Protein AF-A0A2S9XBV0-F1 (afdb_monomer)

pLDDT: mean 79.19, std 19.71, range [33.09, 98.25]

Sequence (423 aa):
MLAHTGLLATTAICACLPPPPEVLTPAASVSGSEISSERCVRYAGEARDPSLLGTPWAGEARCCESDFGFDPELAVRSCGLREYLGESEELACVHRFAGPEGEVHELRLTPVIGREFEAVIALHESGEFDDTHVAGPPPEHPSLWISSAGERHWALVPGWDAARRLSWTDAACSPADMLPALAGMLDAPDPSEALTPLPRIGEPETTGLEVPPDSLLARYADADTTQPGPYPLPHRAASLIARTLHAAATEDRDAFSKLVARDARWGLPDRRQLASRPIRADDEAAAVMAMLRRSAARMSGQLELHCPDIDRRVVPAVRRGEAPMWCVWASEDLLDLIVFGVRGRVVDGGADGQIEYIGVFPDRPARALVTPGEPPPPPIRPQPEILCGDPHAVDYPELCPPSDSDESGSDQSGSDQGGSAAK

Secondary structure (DSSP, 8-state):
----------------PPPPP---PPPP---------TT-BB---STT-TT--S--S-SB-TT-SSTT---HHHHHHHHT-SEEEEEE-SSSEEEEEE-TTS-EEEEEEEEETTS-HHHHHHHHTTS---TT-EEE--TT-TT-EEEEETTEEEEEE--TTSEEEEEEETTT--HHHHHHHHHHHHHSPPGGGS-PPPPP-PPPP-S-----TTBHHHHHHS-----PPP--TTTTHHHHHHHHHHHHHTT-HHHHHHHEEEEEEEESS-TT-TT-EETTSTTHHHHHHHHHHHHHHHSBTTPPPB-PPPPTTTHHHHHHTSSPEEEEEE-TTS-SEEEEEEEEEEETTEEEEEEEEEEE-SS--SS----TTSPPPPPSSPPPP--SS-TTTTT-TTSSPPPGGGGGS---------PPP--

Structure (mmCIF, N/CA/C/O backbone):
data_AF-A0A2S9XBV0-F1
#
_entry.id   AF-A0A2S9XBV0-F1
#
loop_
_atom_site.group_PDB
_atom_site.id
_atom_site.type_symbol
_atom_site.label_atom_id
_atom_site.label_alt_id
_atom_site.label_comp_id
_atom_site.label_asym_id
_atom_site.label_entity_id
_atom_site.label_seq_id
_atom_site.pdbx_PDB_ins_code
_atom_site.Cartn_x
_atom_site.Cartn_y
_atom_site.Cartn_z
_atom_site.occupancy
_atom_site.B_iso_or_equiv
_atom_site.auth_seq_id
_atom_site.auth_comp_id
_atom_site.auth_asym_id
_atom_site.auth_atom_id
_atom_site.pdbx_PDB_model_num
ATOM 1 N N . MET A 1 1 ? 79.137 -35.170 -72.335 1.00 47.41 1 MET A N 1
ATOM 2 C CA . MET A 1 1 ? 78.997 -35.962 -71.095 1.00 47.41 1 MET A CA 1
ATOM 3 C C . MET A 1 1 ? 79.537 -35.142 -69.938 1.00 47.41 1 MET A C 1
ATOM 5 O O . MET A 1 1 ? 80.739 -35.122 -69.751 1.00 47.41 1 MET A O 1
ATOM 9 N N 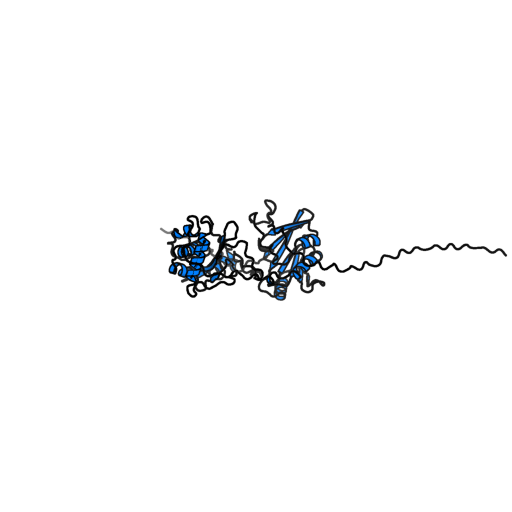. LEU A 1 2 ? 78.664 -34.431 -69.227 1.00 41.16 2 LEU A N 1
ATOM 10 C CA . LEU A 1 2 ? 78.903 -33.845 -67.905 1.00 41.16 2 LEU A CA 1
ATOM 11 C C . LEU A 1 2 ? 77.508 -33.690 -67.288 1.00 41.16 2 LEU A C 1
ATOM 13 O O . LEU A 1 2 ? 76.702 -32.902 -67.775 1.00 41.16 2 LEU A O 1
ATOM 17 N N . ALA A 1 3 ? 77.191 -34.545 -66.317 1.00 43.22 3 ALA A N 1
ATOM 18 C CA . ALA A 1 3 ? 75.926 -34.534 -65.596 1.00 43.22 3 ALA A CA 1
ATOM 19 C C . ALA A 1 3 ? 76.030 -33.539 -64.432 1.00 43.22 3 ALA A C 1
ATOM 21 O O . ALA A 1 3 ? 76.976 -33.597 -63.649 1.00 43.22 3 ALA A O 1
ATOM 22 N N . HIS A 1 4 ? 75.080 -32.609 -64.350 1.00 46.75 4 HIS A N 1
ATOM 23 C CA . HIS A 1 4 ? 74.886 -31.728 -63.202 1.00 46.75 4 HIS A CA 1
ATOM 24 C C . HIS A 1 4 ? 73.909 -32.384 -62.226 1.00 46.75 4 HIS A C 1
ATOM 26 O O . HIS A 1 4 ? 72.755 -32.640 -62.564 1.00 46.75 4 HIS A O 1
ATOM 32 N N . THR A 1 5 ? 74.390 -32.649 -61.016 1.00 51.94 5 THR A N 1
ATOM 33 C CA . THR A 1 5 ? 73.613 -33.155 -59.884 1.00 51.94 5 THR A CA 1
ATOM 34 C C . THR A 1 5 ? 73.006 -31.960 -59.147 1.00 51.94 5 THR A C 1
ATOM 36 O O . THR A 1 5 ? 73.719 -31.220 -58.474 1.00 51.94 5 THR A O 1
ATOM 39 N N . GLY A 1 6 ? 71.701 -31.738 -59.307 1.00 50.25 6 GLY A N 1
ATOM 40 C CA . GLY A 1 6 ? 70.941 -30.746 -58.544 1.00 50.25 6 GLY A CA 1
ATOM 41 C C . GLY A 1 6 ? 70.403 -31.357 -57.252 1.00 50.25 6 GLY A C 1
ATOM 42 O O . GLY A 1 6 ? 69.621 -32.304 -57.295 1.00 50.25 6 GLY A O 1
ATOM 43 N N . LEU A 1 7 ? 70.833 -30.822 -56.110 1.00 54.50 7 LEU A N 1
ATOM 44 C CA . LEU A 1 7 ? 70.316 -31.143 -54.781 1.00 54.50 7 LEU A CA 1
ATOM 45 C C . LEU A 1 7 ? 68.987 -30.386 -54.578 1.00 54.50 7 LEU A C 1
ATOM 47 O O . LEU A 1 7 ? 68.978 -29.158 -54.541 1.00 54.50 7 LEU A O 1
ATOM 51 N N . LEU A 1 8 ? 67.867 -31.103 -54.463 1.00 50.72 8 LEU A N 1
ATOM 52 C CA . LEU A 1 8 ? 66.578 -30.540 -54.047 1.00 50.72 8 LEU A CA 1
ATOM 53 C C . LEU A 1 8 ? 66.528 -30.501 -52.515 1.00 50.72 8 LEU A C 1
ATOM 55 O O . LEU A 1 8 ? 66.542 -31.543 -51.864 1.00 50.72 8 LEU A O 1
ATOM 59 N N . ALA A 1 9 ? 66.481 -29.296 -51.947 1.00 47.38 9 ALA A N 1
ATOM 60 C CA . ALA A 1 9 ? 66.189 -29.072 -50.537 1.00 47.38 9 ALA A CA 1
ATOM 61 C C . ALA A 1 9 ? 64.667 -29.041 -50.336 1.00 47.38 9 ALA A C 1
ATOM 63 O O . ALA A 1 9 ? 63.978 -28.168 -50.860 1.00 47.38 9 ALA A O 1
ATOM 64 N N . THR A 1 10 ? 64.143 -30.003 -49.582 1.00 46.00 10 THR A N 1
ATOM 65 C CA . THR A 1 10 ? 62.731 -30.078 -49.200 1.00 46.00 10 THR A CA 1
ATOM 66 C C . THR A 1 10 ? 62.487 -29.145 -48.015 1.00 46.00 10 THR A C 1
ATOM 68 O O . THR A 1 10 ? 62.868 -29.449 -46.886 1.00 46.00 10 THR A O 1
ATOM 71 N N . THR A 1 11 ? 61.873 -27.989 -48.255 1.00 49.94 11 THR A N 1
ATOM 72 C CA . THR A 1 11 ? 61.388 -27.101 -47.192 1.00 49.94 11 THR A CA 1
ATOM 73 C C . THR A 1 11 ? 60.077 -27.670 -46.649 1.00 49.94 11 THR A C 1
ATOM 75 O O . THR A 1 11 ? 59.052 -27.630 -47.325 1.00 49.94 11 THR A O 1
ATOM 78 N N . ALA A 1 12 ? 60.103 -28.244 -45.446 1.00 50.56 12 ALA A N 1
ATOM 79 C CA . ALA A 1 12 ? 58.890 -28.643 -44.742 1.00 50.56 12 ALA A CA 1
ATOM 80 C C . ALA A 1 12 ? 58.159 -27.383 -44.248 1.00 50.56 12 ALA A C 1
ATOM 82 O O . ALA A 1 12 ? 58.649 -26.658 -43.384 1.00 50.56 12 ALA A O 1
ATOM 83 N N . ILE A 1 13 ? 56.997 -27.120 -44.842 1.00 48.75 13 ILE A N 1
ATOM 84 C CA . ILE A 1 13 ? 56.050 -26.083 -44.435 1.00 48.75 13 ILE A CA 1
ATOM 85 C C . ILE A 1 13 ? 55.334 -26.593 -43.181 1.00 48.75 13 ILE A C 1
ATOM 87 O O . ILE A 1 13 ? 54.553 -27.540 -43.252 1.00 48.75 13 ILE A O 1
ATOM 91 N N . CYS A 1 14 ? 55.603 -25.975 -42.031 1.00 42.28 14 CYS A N 1
ATOM 92 C CA . CYS A 1 14 ? 54.813 -26.175 -40.819 1.00 42.28 14 CYS A CA 1
ATOM 93 C C . CYS A 1 14 ? 53.557 -25.298 -40.931 1.00 42.28 14 CYS A C 1
ATOM 95 O O . CYS A 1 14 ? 53.599 -24.101 -40.653 1.00 42.28 14 CYS A O 1
ATOM 97 N N . ALA A 1 15 ? 52.458 -25.872 -41.421 1.00 46.75 15 ALA A N 1
ATOM 98 C CA . ALA A 1 15 ? 51.152 -25.229 -41.388 1.00 46.75 15 ALA A CA 1
ATOM 99 C C . ALA A 1 15 ? 50.580 -25.361 -39.968 1.00 46.75 15 ALA A C 1
ATOM 101 O O . ALA A 1 15 ? 50.162 -26.445 -39.562 1.00 46.75 15 ALA A O 1
ATOM 102 N N . CYS A 1 16 ? 50.576 -24.266 -39.208 1.00 48.12 16 CYS A N 1
ATOM 103 C CA . CYS A 1 16 ? 49.772 -24.166 -37.995 1.00 48.12 16 CYS A CA 1
ATOM 104 C C . CYS A 1 16 ? 48.297 -24.174 -38.411 1.00 48.12 16 CYS A C 1
ATOM 106 O O . CYS A 1 16 ? 47.786 -23.178 -38.921 1.00 48.12 16 CYS A O 1
ATOM 108 N N . LEU A 1 17 ? 47.627 -25.314 -38.238 1.00 55.19 17 LEU A N 1
ATOM 109 C CA . LEU A 1 17 ? 46.171 -25.377 -38.292 1.00 55.19 17 LEU A CA 1
ATOM 110 C C . LEU A 1 17 ? 45.610 -24.479 -37.174 1.00 55.19 17 LEU A C 1
ATOM 112 O O . LEU A 1 17 ? 46.107 -24.565 -36.046 1.00 55.19 17 LEU A O 1
ATOM 116 N N . PRO A 1 18 ? 44.612 -23.619 -37.450 1.00 61.69 18 PRO A N 1
ATOM 117 C CA . PRO A 1 18 ? 43.905 -22.916 -36.389 1.00 61.69 18 PRO A CA 1
ATOM 118 C C . PRO A 1 18 ? 43.256 -23.944 -35.448 1.00 61.69 18 PRO A C 1
ATOM 120 O O . PRO A 1 18 ? 42.840 -25.012 -35.913 1.00 61.69 18 PRO A O 1
ATOM 123 N N . PRO A 1 19 ? 43.184 -23.661 -34.135 1.00 64.25 19 PRO A N 1
ATOM 124 C CA . PRO A 1 19 ? 42.478 -24.533 -33.208 1.00 64.25 19 PRO A CA 1
ATOM 125 C C . PRO A 1 19 ? 41.018 -24.694 -33.667 1.00 64.25 19 PRO A C 1
ATOM 127 O O . PRO A 1 19 ? 40.450 -23.751 -34.229 1.00 64.25 19 PRO A O 1
ATOM 130 N N . PRO A 1 20 ? 40.406 -25.876 -33.476 1.00 59.28 20 PRO A N 1
ATOM 131 C CA . PRO A 1 20 ? 38.983 -26.042 -33.741 1.00 59.28 20 PRO A CA 1
ATOM 132 C C . PRO A 1 20 ? 38.187 -25.017 -32.914 1.00 59.28 20 PRO A C 1
ATOM 134 O O . PRO A 1 20 ? 38.614 -24.698 -31.801 1.00 59.28 20 PRO A O 1
ATOM 137 N N . PRO A 1 21 ? 37.059 -24.492 -33.433 1.00 52.34 21 PRO A N 1
ATOM 138 C CA . PRO A 1 21 ? 36.195 -23.618 -32.654 1.00 52.34 21 PRO A CA 1
ATOM 139 C C . PRO A 1 21 ? 35.816 -24.338 -31.362 1.00 52.34 21 PRO A C 1
ATOM 141 O O . PRO A 1 21 ? 35.350 -25.480 -31.385 1.00 52.34 21 PRO A O 1
ATOM 144 N N . GLU A 1 22 ? 36.094 -23.678 -30.244 1.00 48.72 22 GLU A N 1
ATOM 145 C CA . GLU A 1 22 ? 35.763 -24.158 -28.915 1.00 48.72 22 GLU A CA 1
ATOM 146 C C . GLU A 1 22 ? 34.241 -24.310 -28.859 1.00 48.72 22 GLU A C 1
ATOM 148 O O . GLU A 1 22 ? 33.491 -23.341 -28.976 1.00 48.72 22 GLU A O 1
ATOM 153 N N . VAL A 1 23 ? 33.775 -25.558 -28.800 1.00 41.53 23 VAL A N 1
ATOM 154 C CA . VAL A 1 23 ? 32.358 -25.854 -28.616 1.00 41.53 23 VAL A CA 1
ATOM 155 C C . VAL A 1 23 ? 32.012 -25.337 -27.228 1.00 41.53 23 VAL A C 1
ATOM 157 O O . VAL A 1 23 ? 32.424 -25.934 -26.235 1.00 41.53 23 VAL A O 1
ATOM 160 N N . LEU A 1 24 ? 31.302 -24.209 -27.172 1.00 37.00 24 LEU A N 1
ATOM 161 C CA . LEU A 1 24 ? 30.731 -23.670 -25.945 1.00 37.00 24 LEU A CA 1
ATOM 162 C C . LEU A 1 24 ? 29.836 -24.749 -25.336 1.00 37.00 24 LEU A C 1
ATOM 164 O O . LEU A 1 24 ? 28.721 -25.000 -25.793 1.00 37.00 24 LEU A O 1
ATOM 168 N N . THR A 1 25 ? 30.366 -25.440 -24.332 1.00 40.31 25 THR A N 1
ATOM 169 C CA . THR A 1 25 ? 29.585 -26.312 -23.463 1.00 40.31 25 THR A CA 1
ATOM 170 C C . THR A 1 25 ? 28.475 -25.455 -22.852 1.00 40.31 25 THR A C 1
ATOM 172 O O . THR A 1 25 ? 28.800 -24.399 -22.303 1.00 40.31 25 THR A O 1
ATOM 175 N N . PRO A 1 26 ? 27.190 -25.847 -22.944 1.00 36.28 26 PRO A N 1
ATOM 176 C CA . PRO A 1 26 ? 26.121 -25.113 -22.283 1.00 36.28 26 PRO A CA 1
ATOM 177 C C . PRO A 1 26 ? 26.472 -24.977 -20.803 1.00 36.28 26 PRO A C 1
ATOM 179 O O . PRO A 1 26 ? 26.874 -25.957 -20.165 1.00 36.28 26 PRO A O 1
ATOM 182 N N . ALA A 1 27 ? 26.390 -23.744 -20.297 1.00 36.28 27 ALA A N 1
ATOM 183 C CA . ALA A 1 27 ? 26.637 -23.438 -18.901 1.00 36.28 27 ALA A CA 1
ATOM 184 C C . ALA A 1 27 ? 25.835 -24.416 -18.037 1.00 36.28 27 ALA A C 1
ATOM 186 O O . ALA A 1 27 ? 24.652 -24.654 -18.286 1.00 36.28 27 ALA A O 1
ATOM 187 N N . ALA A 1 28 ? 26.509 -25.028 -17.063 1.00 33.09 28 ALA A N 1
ATOM 188 C CA . ALA A 1 28 ? 25.853 -25.879 -16.090 1.00 33.09 28 ALA A CA 1
ATOM 189 C C . ALA A 1 28 ? 24.675 -25.100 -15.495 1.00 33.09 28 ALA A C 1
ATOM 191 O O . ALA A 1 28 ? 24.862 -23.990 -15.001 1.00 33.09 28 ALA A O 1
ATOM 192 N N . SER A 1 29 ? 23.476 -25.676 -15.578 1.00 33.88 29 SER A N 1
ATOM 193 C CA . SER A 1 29 ? 22.277 -25.177 -14.915 1.00 33.88 29 SER A CA 1
ATOM 194 C C . SER A 1 29 ? 22.610 -24.935 -13.444 1.00 33.88 29 SER A C 1
ATOM 196 O O . SER A 1 29 ? 22.818 -25.892 -12.690 1.00 33.88 29 SER A O 1
ATOM 198 N N . VAL A 1 30 ? 22.735 -23.665 -13.059 1.00 36.94 30 VAL A N 1
ATOM 199 C CA . VAL A 1 30 ? 22.948 -23.258 -11.673 1.00 36.94 30 VAL A CA 1
ATOM 200 C C . VAL A 1 30 ? 21.672 -23.635 -10.933 1.00 36.94 30 VAL A C 1
ATOM 202 O O . VAL A 1 30 ? 20.625 -23.020 -11.101 1.00 36.94 30 VAL A O 1
ATOM 205 N N . SER A 1 31 ? 21.736 -24.739 -10.195 1.00 36.75 31 SER A N 1
ATOM 206 C CA . SER A 1 31 ? 20.626 -25.236 -9.391 1.00 36.75 31 SER A CA 1
ATOM 207 C C . SER A 1 31 ? 20.357 -24.220 -8.282 1.00 36.75 31 SER A C 1
ATOM 209 O O . SER A 1 31 ? 21.189 -24.096 -7.385 1.00 36.75 31 SER A O 1
ATOM 211 N N . GLY A 1 32 ? 19.223 -23.519 -8.390 1.00 38.53 32 GLY A N 1
ATOM 212 C CA . GLY A 1 32 ? 18.534 -22.744 -7.354 1.00 38.53 32 GLY A CA 1
ATOM 213 C C . GLY A 1 32 ? 19.389 -22.318 -6.167 1.00 38.53 32 GLY A C 1
ATOM 214 O O . GLY A 1 32 ? 19.249 -22.871 -5.078 1.00 38.53 32 GLY A O 1
ATOM 215 N N . SER A 1 33 ? 20.269 -21.338 -6.367 1.00 39.66 33 SER A N 1
ATOM 216 C CA . SER A 1 33 ? 20.725 -20.522 -5.248 1.00 39.66 33 SER A CA 1
ATOM 217 C C . SER A 1 33 ? 19.502 -19.785 -4.715 1.00 39.66 33 SER A C 1
ATOM 219 O O . SER A 1 33 ? 18.868 -19.057 -5.478 1.00 39.66 33 SER A O 1
ATOM 221 N N . GLU A 1 34 ? 19.152 -20.006 -3.446 1.00 43.53 34 GLU A N 1
ATOM 222 C CA . GLU A 1 34 ? 18.178 -19.179 -2.731 1.00 43.53 34 GLU A CA 1
ATOM 223 C C . GLU A 1 34 ? 18.483 -17.711 -3.043 1.00 43.53 34 GLU A C 1
ATOM 225 O O . GLU A 1 34 ? 19.573 -17.222 -2.733 1.00 43.53 34 GLU A O 1
ATOM 230 N N . ILE A 1 35 ? 17.539 -17.018 -3.686 1.00 46.56 35 ILE A N 1
ATOM 231 C CA . ILE A 1 35 ? 17.566 -15.564 -3.868 1.00 46.56 35 ILE A CA 1
ATOM 232 C C . ILE A 1 35 ? 17.263 -14.955 -2.489 1.00 46.56 35 ILE A C 1
ATOM 234 O O . ILE A 1 35 ? 16.209 -14.392 -2.239 1.00 46.56 35 ILE A O 1
ATOM 238 N N . SER A 1 36 ? 18.158 -15.183 -1.532 1.00 42.34 36 SER A N 1
ATOM 239 C CA . SER A 1 36 ? 18.121 -14.622 -0.189 1.00 42.34 36 SER A CA 1
ATOM 240 C C . SER A 1 36 ? 19.194 -13.549 -0.150 1.00 42.34 36 SER A C 1
ATOM 242 O O . SER A 1 36 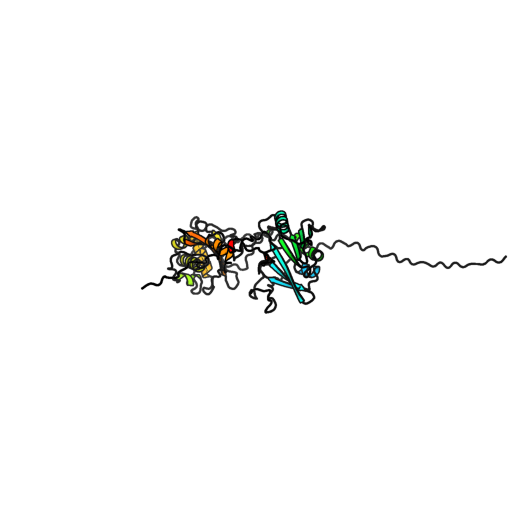? 20.312 -13.774 0.320 1.00 42.34 36 SER A O 1
ATOM 244 N N . SER A 1 37 ? 18.894 -12.383 -0.716 1.00 46.62 37 SER A N 1
ATOM 245 C CA . SER A 1 37 ? 19.802 -11.249 -0.634 1.00 46.62 37 SER A CA 1
ATOM 246 C C . SER A 1 37 ? 19.730 -10.658 0.773 1.00 46.62 37 SER A C 1
ATOM 248 O O . SER A 1 37 ? 18.847 -9.864 1.078 1.00 46.62 37 SER A O 1
ATOM 250 N N . GLU A 1 38 ? 20.719 -10.958 1.617 1.00 45.38 38 GLU A N 1
ATOM 251 C CA . GLU A 1 38 ? 20.991 -10.270 2.898 1.00 45.38 38 GLU A CA 1
ATOM 252 C C . GLU A 1 38 ? 21.261 -8.745 2.743 1.00 45.38 38 GLU A C 1
ATOM 254 O O . GLU A 1 38 ? 21.784 -8.097 3.648 1.00 45.38 38 GLU A O 1
ATOM 259 N N . ARG A 1 39 ? 20.956 -8.140 1.586 1.00 55.44 39 ARG A N 1
ATOM 260 C CA . ARG A 1 39 ? 21.316 -6.767 1.193 1.00 55.44 39 ARG A CA 1
ATOM 261 C C . ARG A 1 39 ? 20.136 -5.949 0.691 1.00 55.44 39 ARG A C 1
ATOM 263 O O . ARG A 1 39 ? 20.293 -5.030 -0.108 1.00 55.44 39 ARG A O 1
ATOM 270 N N . CYS A 1 40 ? 18.964 -6.255 1.216 1.00 62.56 40 CYS A N 1
ATOM 271 C CA . CYS A 1 40 ? 17.761 -5.482 0.999 1.00 62.56 40 CYS A CA 1
ATOM 272 C C . CYS A 1 40 ? 17.753 -4.179 1.793 1.00 62.56 40 CYS A C 1
ATOM 274 O O . CYS A 1 40 ? 17.054 -4.021 2.792 1.00 62.56 40 CYS A O 1
ATOM 276 N N . VAL A 1 41 ? 18.607 -3.251 1.370 1.00 55.28 41 VAL A N 1
ATOM 277 C CA . VAL A 1 41 ? 18.820 -1.977 2.048 1.00 55.28 41 VAL A CA 1
ATOM 278 C C . VAL A 1 41 ? 18.080 -0.887 1.282 1.00 55.28 41 VAL A C 1
ATOM 280 O O . VAL A 1 41 ? 18.221 -0.745 0.069 1.00 55.28 41 VAL A O 1
ATOM 283 N N . ARG A 1 42 ? 17.289 -0.085 1.994 1.00 56.75 42 ARG A N 1
ATOM 284 C CA . ARG A 1 42 ? 16.716 1.144 1.445 1.00 56.75 42 ARG A CA 1
ATOM 285 C C . ARG A 1 42 ? 17.844 2.072 0.995 1.00 56.75 42 ARG A C 1
ATOM 287 O O . ARG A 1 42 ? 18.719 2.401 1.797 1.00 56.75 42 ARG A O 1
ATOM 294 N N . TYR A 1 43 ? 17.809 2.535 -0.254 1.00 55.22 43 TYR A N 1
ATOM 295 C CA . TYR A 1 43 ? 18.758 3.537 -0.717 1.00 55.22 43 TYR A CA 1
ATOM 296 C C . TYR A 1 43 ? 18.485 4.855 -0.002 1.00 55.22 43 TYR A C 1
ATOM 298 O O . TYR A 1 43 ? 17.442 5.488 -0.163 1.00 55.22 43 TYR A O 1
ATOM 306 N N . ALA A 1 44 ? 19.453 5.249 0.811 1.00 53.00 44 ALA A N 1
ATOM 307 C CA . ALA A 1 44 ? 19.388 6.410 1.681 1.00 53.00 44 ALA A CA 1
ATOM 308 C C . ALA A 1 44 ? 19.966 7.685 1.028 1.00 53.00 44 ALA A C 1
ATOM 310 O O . ALA A 1 44 ? 19.870 8.760 1.626 1.00 53.00 44 ALA A O 1
ATOM 311 N N . GLY A 1 45 ? 20.557 7.558 -0.170 1.00 55.50 45 GLY A N 1
ATOM 312 C CA . GLY A 1 45 ? 21.252 8.631 -0.886 1.00 55.50 45 GLY A CA 1
ATOM 313 C C . GLY A 1 45 ? 22.469 9.196 -0.164 1.00 55.50 45 GLY A C 1
ATOM 314 O O . GLY A 1 45 ? 22.734 8.911 1.007 1.00 55.50 45 GLY A O 1
ATOM 315 N N . GLU A 1 46 ? 23.201 10.065 -0.858 1.00 52.84 46 GLU A N 1
ATOM 316 C CA . GLU A 1 46 ? 24.035 11.050 -0.173 1.00 52.84 46 GLU A CA 1
ATOM 317 C C . GLU A 1 46 ? 23.139 12.111 0.487 1.00 52.84 46 GLU A C 1
ATOM 319 O O . GLU A 1 46 ? 22.039 12.418 0.018 1.00 52.84 46 GLU A O 1
ATOM 324 N N . ALA A 1 47 ? 23.600 12.709 1.590 1.00 41.00 47 ALA A N 1
ATOM 325 C CA . ALA A 1 47 ? 22.874 13.805 2.221 1.00 41.00 47 ALA A CA 1
ATOM 326 C C . ALA A 1 47 ? 22.692 14.953 1.208 1.00 41.00 47 ALA A C 1
ATOM 328 O O . ALA A 1 47 ? 23.661 15.648 0.900 1.00 41.00 47 ALA A O 1
ATOM 329 N N . ARG A 1 48 ? 21.438 15.186 0.778 1.00 39.72 48 ARG A N 1
ATOM 330 C CA . ARG A 1 48 ? 20.986 16.146 -0.260 1.00 39.72 48 ARG A CA 1
ATOM 331 C C . ARG A 1 48 ? 20.961 15.633 -1.701 1.00 39.72 48 ARG A C 1
ATOM 333 O O . ARG A 1 48 ? 20.992 16.464 -2.606 1.00 39.72 48 ARG A O 1
ATOM 340 N N . ASP A 1 49 ? 20.845 14.330 -1.926 1.00 54.41 49 ASP A N 1
ATOM 341 C CA . ASP A 1 49 ? 20.399 13.842 -3.232 1.00 54.41 49 ASP A CA 1
ATOM 342 C C . ASP A 1 49 ? 19.032 14.482 -3.576 1.00 54.41 49 ASP A C 1
ATOM 344 O O . ASP A 1 49 ? 18.044 14.229 -2.878 1.00 54.41 49 ASP A O 1
ATOM 348 N N . PRO A 1 50 ? 18.957 15.367 -4.590 1.00 49.03 50 PRO A N 1
ATOM 349 C CA . PRO A 1 50 ? 17.724 16.066 -4.933 1.00 49.03 50 PRO A CA 1
ATOM 350 C C . PRO A 1 50 ? 16.674 15.133 -5.549 1.00 49.03 50 PRO A C 1
ATOM 352 O O . PRO A 1 50 ? 15.523 15.545 -5.677 1.00 49.03 50 PRO A O 1
ATOM 355 N N . SER A 1 51 ? 17.054 13.903 -5.919 1.00 51.16 51 SER A N 1
ATOM 356 C CA . SER A 1 51 ? 16.138 12.872 -6.411 1.00 51.16 51 SER A CA 1
ATOM 357 C C . SER A 1 51 ? 15.393 12.133 -5.295 1.00 51.16 51 SER A C 1
ATOM 359 O O . SER A 1 51 ? 14.497 11.353 -5.596 1.00 51.16 51 SER A O 1
ATOM 361 N N . LEU A 1 52 ? 15.735 12.372 -4.020 1.00 50.50 52 LEU A N 1
ATOM 362 C CA . LEU A 1 52 ? 15.086 11.742 -2.870 1.00 50.50 52 LEU A CA 1
ATOM 363 C C . LEU A 1 52 ? 14.136 12.717 -2.169 1.00 50.50 52 LEU A C 1
ATOM 365 O O . LEU A 1 52 ? 14.537 13.553 -1.351 1.00 50.50 52 LEU A O 1
ATOM 369 N N . LEU A 1 53 ? 12.840 12.581 -2.436 1.00 49.56 53 LEU A N 1
ATOM 370 C CA . LEU A 1 53 ? 11.779 13.306 -1.745 1.00 49.56 53 LEU A CA 1
ATOM 371 C C . LEU A 1 53 ? 11.511 12.680 -0.365 1.00 49.56 53 LEU A C 1
ATOM 373 O O . LEU A 1 53 ? 10.532 11.975 -0.130 1.00 49.56 53 LEU A O 1
ATOM 377 N N . GLY A 1 54 ? 12.378 13.005 0.597 1.00 46.75 54 GLY A N 1
ATOM 378 C CA . GLY A 1 54 ? 11.999 13.111 2.010 1.00 46.75 54 GLY A CA 1
ATOM 379 C C . GLY A 1 54 ? 11.645 11.816 2.750 1.00 46.75 54 GLY A C 1
ATOM 380 O O . GLY A 1 54 ? 10.833 11.869 3.675 1.00 46.75 54 GLY A O 1
ATOM 381 N N . THR A 1 55 ? 12.235 10.668 2.408 1.00 44.75 55 THR A N 1
ATOM 382 C CA . THR A 1 55 ? 11.990 9.424 3.159 1.00 44.75 55 THR A CA 1
ATOM 383 C C . THR A 1 55 ? 13.067 9.123 4.215 1.00 44.75 55 THR A C 1
ATOM 385 O O . THR A 1 55 ? 14.256 9.291 3.950 1.00 44.75 55 THR A O 1
ATOM 388 N N . PRO A 1 56 ? 12.680 8.710 5.442 1.00 45.28 56 PRO A N 1
ATOM 389 C CA . PRO A 1 56 ? 13.617 8.513 6.546 1.00 45.28 56 PRO A CA 1
ATOM 390 C C . PRO A 1 56 ? 14.580 7.333 6.326 1.00 45.28 56 PRO A C 1
ATOM 392 O O . PRO A 1 56 ? 14.229 6.308 5.743 1.00 45.28 56 PRO A O 1
ATOM 395 N N . TRP A 1 57 ? 15.790 7.502 6.866 1.00 47.22 57 TRP A N 1
ATOM 396 C CA . TRP A 1 57 ? 17.020 6.733 6.616 1.00 47.22 57 TRP A CA 1
ATOM 397 C C . TRP A 1 57 ? 17.055 5.274 7.102 1.00 47.22 57 TRP A C 1
ATOM 399 O O . TRP A 1 57 ? 18.015 4.572 6.803 1.00 47.22 57 TRP A O 1
ATOM 409 N N . ALA A 1 58 ? 16.067 4.804 7.863 1.00 42.09 58 ALA A N 1
ATOM 410 C CA . ALA A 1 58 ? 16.133 3.496 8.512 1.00 42.09 58 ALA A CA 1
ATOM 411 C C . ALA A 1 58 ? 14.798 2.754 8.383 1.00 42.0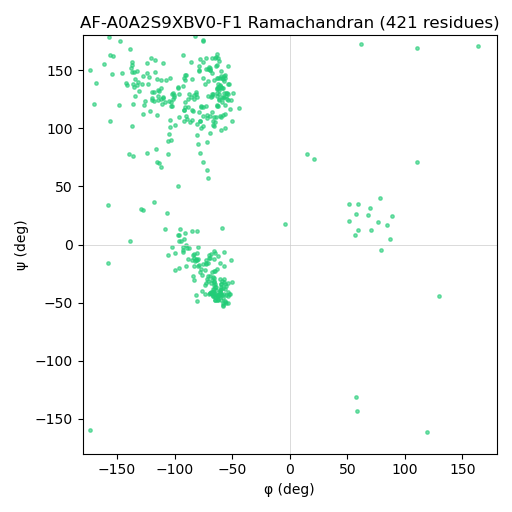9 58 ALA A C 1
ATOM 413 O O . ALA A 1 58 ? 13.837 3.053 9.088 1.00 42.09 58 ALA A O 1
ATOM 414 N N . GLY A 1 59 ? 14.744 1.803 7.457 1.00 54.25 59 GLY A N 1
ATOM 415 C CA . GLY A 1 59 ? 13.652 0.848 7.298 1.00 54.25 59 GLY A CA 1
ATOM 416 C C . GLY A 1 59 ? 14.019 -0.189 6.242 1.00 54.25 59 GLY A C 1
ATOM 417 O O . GLY A 1 59 ? 14.791 0.121 5.333 1.00 54.25 59 GLY A O 1
ATOM 418 N N . GLU A 1 60 ? 13.492 -1.405 6.375 1.00 53.12 60 GLU A N 1
ATOM 419 C CA . GLU A 1 60 ? 13.537 -2.411 5.309 1.00 53.12 60 GLU A CA 1
ATOM 420 C C . GLU A 1 60 ? 12.843 -1.843 4.063 1.00 53.12 60 GLU A C 1
ATOM 422 O O . GLU A 1 60 ? 11.789 -1.205 4.163 1.00 53.12 60 GLU A O 1
ATOM 427 N N . ALA A 1 61 ? 13.464 -2.010 2.895 1.00 54.16 61 ALA A N 1
ATOM 428 C CA . ALA A 1 61 ? 12.834 -1.633 1.637 1.00 54.16 61 ALA A CA 1
ATOM 429 C C . ALA A 1 61 ? 11.698 -2.619 1.336 1.00 54.16 61 ALA A C 1
ATOM 431 O O . ALA A 1 61 ? 11.921 -3.829 1.344 1.00 54.16 61 ALA A O 1
ATOM 432 N N . ARG A 1 62 ? 10.479 -2.128 1.070 1.00 57.78 62 ARG A N 1
ATOM 433 C CA . ARG A 1 62 ? 9.327 -3.012 0.806 1.00 57.78 62 ARG A CA 1
ATOM 434 C C . ARG A 1 62 ? 9.394 -3.696 -0.552 1.00 57.78 62 ARG A C 1
ATOM 436 O O . ARG A 1 62 ? 8.669 -4.654 -0.768 1.00 57.78 62 ARG A O 1
ATOM 443 N N . CYS A 1 63 ? 10.230 -3.195 -1.453 1.00 64.19 63 CYS A N 1
ATOM 444 C CA . CYS A 1 63 ? 10.429 -3.758 -2.784 1.00 64.19 63 CYS A CA 1
ATOM 445 C C . CYS A 1 63 ? 11.357 -4.984 -2.789 1.00 64.19 63 CYS A C 1
ATOM 447 O O . CYS A 1 63 ? 11.558 -5.586 -3.841 1.00 64.19 63 CYS A O 1
ATOM 449 N N . CYS A 1 64 ? 11.893 -5.355 -1.622 1.00 58.38 64 CYS A N 1
ATOM 450 C CA . CYS A 1 64 ? 13.032 -6.250 -1.523 1.00 58.38 64 CYS A CA 1
ATOM 451 C C . CYS A 1 64 ? 12.702 -7.672 -1.054 1.00 58.38 64 CYS A C 1
ATOM 453 O O . CYS A 1 64 ? 13.527 -8.580 -1.151 1.00 58.38 64 CYS A O 1
ATOM 455 N N . GLU A 1 65 ? 11.470 -7.916 -0.615 1.00 47.88 65 GLU A N 1
ATOM 456 C CA . GLU A 1 65 ? 10.936 -9.265 -0.755 1.00 47.88 65 GLU A CA 1
ATOM 457 C C . GLU A 1 65 ? 10.724 -9.452 -2.256 1.00 47.88 65 GLU A C 1
ATOM 459 O O . GLU A 1 65 ? 9.938 -8.716 -2.826 1.00 47.88 65 GLU A O 1
ATOM 464 N N . SER A 1 66 ? 11.539 -10.310 -2.875 1.00 51.34 66 SER A N 1
ATOM 465 C CA . SER A 1 66 ? 11.463 -11.067 -4.142 1.00 51.34 66 SER A CA 1
ATOM 466 C C . SER A 1 66 ? 10.207 -11.048 -5.050 1.00 51.34 66 SER A C 1
ATOM 468 O O . SER A 1 66 ? 10.116 -11.888 -5.938 1.00 51.34 66 SER A O 1
ATOM 470 N N . ASP A 1 67 ? 9.280 -10.107 -4.933 1.00 61.25 67 ASP A N 1
ATOM 471 C CA . ASP A 1 67 ? 7.944 -10.059 -5.526 1.00 61.25 67 ASP A CA 1
ATOM 472 C C . ASP A 1 67 ? 7.937 -9.591 -6.981 1.00 61.25 67 ASP A C 1
ATOM 474 O O . ASP A 1 67 ? 6.874 -9.380 -7.565 1.00 61.25 67 ASP A O 1
ATOM 478 N N . PHE A 1 68 ? 9.101 -9.512 -7.621 1.00 75.19 68 PHE A N 1
ATOM 479 C CA . PHE A 1 68 ? 9.158 -9.319 -9.068 1.00 75.19 68 PHE A CA 1
ATOM 480 C C . PHE A 1 68 ? 10.228 -10.153 -9.774 1.00 75.19 68 PHE A C 1
ATOM 482 O O . PHE A 1 68 ? 10.373 -10.034 -10.992 1.00 75.19 68 PHE A O 1
ATOM 489 N N . GLY A 1 69 ? 10.965 -11.005 -9.052 1.00 85.00 69 GLY A N 1
ATOM 490 C CA . GLY A 1 69 ? 11.955 -11.917 -9.635 1.00 85.00 69 GLY A CA 1
ATOM 491 C C . GLY A 1 69 ? 13.218 -11.241 -10.179 1.00 85.00 69 GLY A C 1
ATOM 492 O O . GLY A 1 69 ? 13.973 -11.867 -10.917 1.00 85.00 69 GLY A O 1
ATOM 493 N N . PHE A 1 70 ? 13.446 -9.964 -9.863 1.00 90.31 70 PHE A N 1
ATOM 494 C CA . PHE A 1 70 ? 14.597 -9.210 -10.354 1.00 90.31 70 PHE A CA 1
ATOM 495 C C . PHE A 1 70 ? 15.846 -9.474 -9.501 1.00 90.31 70 PHE A C 1
ATOM 497 O O . PHE A 1 70 ? 15.820 -9.289 -8.287 1.00 90.31 70 PHE A O 1
ATOM 504 N N . ASP A 1 71 ? 16.942 -9.894 -10.140 1.00 90.19 71 ASP A N 1
ATOM 505 C CA . ASP A 1 71 ? 18.242 -10.123 -9.496 1.00 90.19 71 ASP A CA 1
ATOM 506 C C . ASP A 1 71 ? 19.169 -8.909 -9.733 1.00 90.19 71 ASP A C 1
ATOM 508 O O . ASP A 1 71 ? 19.738 -8.770 -10.826 1.00 90.19 71 ASP A O 1
ATOM 512 N N . PRO A 1 72 ? 19.359 -8.023 -8.732 1.00 90.38 72 PRO A N 1
ATOM 513 C CA . PRO A 1 72 ? 20.197 -6.838 -8.890 1.00 90.38 72 PRO A CA 1
ATOM 514 C C . PRO A 1 72 ? 21.680 -7.184 -9.073 1.00 90.38 72 PRO A C 1
ATOM 516 O O . PRO A 1 72 ? 22.400 -6.445 -9.736 1.00 90.38 72 PRO A O 1
ATOM 519 N N . GLU A 1 73 ? 22.158 -8.310 -8.542 1.00 90.88 73 GLU A N 1
ATOM 520 C CA . GLU A 1 73 ? 23.553 -8.729 -8.702 1.00 90.88 73 GLU A CA 1
ATOM 521 C C . GLU A 1 73 ? 23.811 -9.236 -10.123 1.00 90.88 73 GLU A C 1
ATOM 523 O O . GLU A 1 73 ? 24.892 -9.036 -10.685 1.00 90.88 73 GLU A O 1
ATOM 528 N N . LEU A 1 74 ? 22.819 -9.890 -10.731 1.00 92.38 74 LEU A N 1
ATOM 529 C CA . LEU A 1 74 ? 22.870 -10.231 -12.147 1.00 92.38 74 LEU A CA 1
ATOM 530 C C . LEU A 1 74 ? 22.870 -8.973 -13.014 1.00 92.38 74 LEU A C 1
ATOM 532 O O . LEU A 1 74 ? 23.718 -8.876 -13.896 1.00 92.38 74 LEU A O 1
ATOM 536 N N . ALA A 1 75 ? 22.021 -7.987 -12.714 1.00 94.00 75 ALA A N 1
ATOM 537 C CA . ALA A 1 75 ? 22.037 -6.700 -13.409 1.00 94.00 75 ALA A CA 1
ATOM 538 C C . ALA A 1 75 ? 23.398 -5.992 -13.281 1.00 94.00 75 ALA A C 1
ATOM 540 O O . ALA A 1 75 ? 23.939 -5.530 -14.283 1.00 94.00 75 ALA A O 1
ATOM 541 N N . VAL A 1 76 ? 24.010 -5.987 -12.088 1.00 94.94 76 VAL A N 1
ATOM 542 C CA . VAL A 1 76 ? 25.360 -5.434 -11.872 1.00 94.94 76 VAL A CA 1
ATOM 543 C C . VAL A 1 76 ? 26.382 -6.073 -12.807 1.00 94.94 76 VAL A C 1
ATOM 545 O O . VAL A 1 76 ? 27.113 -5.373 -13.508 1.00 94.94 76 VAL A O 1
ATOM 548 N N . ARG A 1 77 ? 26.411 -7.409 -12.858 1.00 96.31 77 ARG A N 1
ATOM 549 C CA . ARG A 1 77 ? 27.365 -8.148 -13.696 1.00 96.31 77 ARG A CA 1
ATOM 550 C C . ARG A 1 77 ? 27.101 -7.969 -15.186 1.00 96.31 77 ARG A C 1
ATOM 552 O O . ARG A 1 77 ? 28.058 -7.837 -15.943 1.00 96.31 77 ARG A O 1
ATOM 559 N N . SER A 1 78 ? 25.839 -8.009 -15.601 1.00 96.69 78 SER A N 1
ATOM 560 C CA . SER A 1 78 ? 25.463 -7.982 -17.013 1.00 96.69 78 SER A CA 1
ATOM 561 C C . SER A 1 78 ? 25.584 -6.585 -17.616 1.00 96.69 78 SER A C 1
ATOM 563 O O . SER A 1 78 ? 26.112 -6.455 -18.712 1.00 96.69 78 SER A O 1
ATOM 565 N N . CYS A 1 79 ? 25.201 -5.544 -16.876 1.00 97.44 79 CYS A N 1
ATOM 566 C CA . CYS A 1 79 ? 25.203 -4.159 -17.351 1.00 97.44 79 CYS A CA 1
ATOM 567 C C . CYS A 1 79 ? 26.520 -3.407 -17.088 1.00 97.44 79 CYS A C 1
ATOM 569 O O . CYS A 1 79 ? 26.636 -2.233 -17.424 1.00 97.44 79 CYS A O 1
ATOM 571 N N . GLY A 1 80 ? 27.516 -4.045 -16.460 1.00 96.38 80 GLY A N 1
ATOM 572 C CA . GLY A 1 80 ? 28.787 -3.390 -16.128 1.00 96.38 80 GLY A CA 1
ATOM 573 C C . GLY A 1 80 ? 28.659 -2.294 -15.063 1.00 96.38 80 GLY A C 1
ATOM 574 O O . GLY A 1 80 ? 29.485 -1.380 -15.013 1.00 96.38 80 GLY A O 1
ATOM 575 N N . LEU A 1 81 ? 27.635 -2.379 -14.212 1.00 95.88 81 LEU A N 1
ATOM 576 C CA . LEU A 1 81 ? 27.457 -1.468 -13.084 1.00 95.88 81 LEU A CA 1
ATOM 577 C C . LEU A 1 81 ? 28.456 -1.830 -11.978 1.00 95.88 81 LEU A C 1
ATOM 579 O O . LEU A 1 81 ? 28.962 -2.951 -11.899 1.00 95.88 81 LEU A O 1
ATOM 583 N N . ARG A 1 82 ? 28.768 -0.872 -11.108 1.00 95.94 82 ARG A N 1
ATOM 584 C CA . ARG A 1 82 ? 29.766 -1.048 -10.050 1.00 95.94 82 ARG A CA 1
ATOM 585 C C . ARG A 1 82 ? 29.203 -1.794 -8.846 1.00 95.94 82 ARG A C 1
ATOM 587 O O . ARG A 1 82 ? 29.850 -2.702 -8.333 1.00 95.94 82 ARG A O 1
ATOM 594 N N . GLU A 1 83 ? 28.039 -1.374 -8.365 1.00 94.00 83 GLU A N 1
ATOM 595 C CA . GLU A 1 83 ? 27.384 -1.962 -7.194 1.00 94.00 83 GLU A CA 1
ATOM 596 C C . GLU A 1 83 ? 25.899 -1.603 -7.147 1.00 94.00 83 GLU A C 1
ATOM 598 O O . GLU A 1 83 ? 25.474 -0.566 -7.663 1.00 94.00 83 GLU A O 1
ATOM 603 N N . TYR A 1 84 ? 25.128 -2.452 -6.475 1.00 91.25 84 TYR A N 1
ATOM 604 C CA . TYR A 1 84 ? 23.756 -2.159 -6.101 1.00 91.25 84 TYR A CA 1
ATOM 605 C C . TYR A 1 84 ? 23.721 -1.289 -4.843 1.00 91.25 84 TYR A C 1
ATOM 607 O O . TYR A 1 84 ? 24.322 -1.628 -3.823 1.00 91.25 84 TYR A O 1
ATOM 615 N N . LEU A 1 85 ? 23.019 -0.162 -4.918 1.00 87.69 85 LEU A N 1
ATOM 616 C CA . LEU A 1 85 ? 22.950 0.828 -3.848 1.00 87.69 85 LEU A CA 1
ATOM 617 C C . LEU A 1 85 ? 21.710 0.664 -2.960 1.00 87.69 85 LEU A C 1
ATOM 619 O O . LEU A 1 85 ? 21.697 1.168 -1.836 1.00 87.69 85 LEU A O 1
ATOM 623 N N . GLY A 1 86 ? 20.678 -0.022 -3.452 1.00 84.75 86 GLY A N 1
ATOM 624 C CA . GLY A 1 86 ? 19.420 -0.238 -2.742 1.00 84.75 86 GLY A CA 1
ATOM 625 C C . GLY A 1 86 ? 18.208 0.349 -3.461 1.00 84.75 86 GLY A C 1
ATOM 626 O O . GLY A 1 86 ? 18.259 0.653 -4.654 1.00 84.75 86 GLY A O 1
ATOM 627 N N . GLU A 1 87 ? 17.115 0.527 -2.716 1.00 79.81 87 GLU A N 1
ATOM 628 C CA . GLU A 1 87 ? 15.784 0.796 -3.289 1.00 79.81 87 GLU A CA 1
ATOM 629 C C . GLU A 1 87 ? 15.119 2.073 -2.771 1.00 79.81 87 GLU A C 1
ATOM 631 O O . GLU A 1 87 ? 15.378 2.516 -1.650 1.00 79.81 87 GLU A O 1
ATOM 636 N N . SER A 1 88 ? 14.197 2.635 -3.557 1.00 73.50 88 SER A N 1
ATOM 637 C CA . SER A 1 88 ? 13.242 3.654 -3.102 1.00 73.50 88 SER A CA 1
ATOM 638 C C . SER A 1 88 ? 11.829 3.409 -3.632 1.00 73.50 88 SER A C 1
ATOM 640 O O . SER A 1 88 ? 11.643 2.760 -4.657 1.00 73.50 88 SER A O 1
ATOM 642 N N . GLU A 1 89 ? 10.842 3.958 -2.919 1.00 65.31 89 GLU A N 1
ATOM 643 C CA . GLU A 1 89 ? 9.397 3.725 -3.082 1.00 65.31 89 GLU A CA 1
ATOM 644 C C . GLU A 1 89 ? 8.636 5.003 -3.473 1.00 65.31 89 GLU A C 1
ATOM 646 O O . GLU A 1 89 ? 7.530 5.262 -2.990 1.00 65.31 89 GLU A O 1
ATOM 651 N N . GLU A 1 90 ? 9.225 5.875 -4.289 1.00 55.94 90 GLU A N 1
ATOM 652 C CA . GLU A 1 90 ? 8.588 7.174 -4.534 1.00 55.94 90 GLU A CA 1
ATOM 653 C C . GLU A 1 90 ? 7.292 7.062 -5.341 1.00 55.94 90 GLU A C 1
ATOM 655 O O . GLU A 1 90 ? 6.349 7.784 -5.028 1.00 55.94 90 GLU A O 1
ATOM 660 N N . LEU A 1 91 ? 7.190 6.104 -6.270 1.00 49.81 91 LEU A N 1
ATOM 661 C CA . LEU A 1 91 ? 5.971 5.758 -7.032 1.00 49.81 91 LEU A CA 1
ATOM 662 C C . LEU A 1 91 ? 5.995 4.322 -7.607 1.00 49.81 91 LEU A C 1
ATOM 664 O O . LEU A 1 91 ? 4.955 3.796 -7.995 1.00 49.81 91 LEU A O 1
ATOM 668 N N . ALA A 1 92 ? 7.175 3.702 -7.652 1.00 65.25 92 ALA A N 1
ATOM 669 C CA . ALA A 1 92 ? 7.462 2.358 -8.147 1.00 65.25 92 ALA A CA 1
ATOM 670 C C . ALA A 1 92 ? 8.621 1.768 -7.326 1.00 65.25 92 ALA A C 1
ATOM 672 O O . ALA A 1 92 ? 9.216 2.486 -6.516 1.00 65.25 92 ALA A O 1
ATOM 673 N N . CYS A 1 93 ? 8.968 0.502 -7.558 1.00 79.31 93 CYS A N 1
ATOM 674 C CA . CYS A 1 93 ? 10.191 -0.076 -7.013 1.00 79.31 93 CYS A CA 1
ATOM 675 C C . CYS A 1 93 ? 11.387 0.414 -7.829 1.00 79.31 93 CYS A C 1
ATOM 677 O O . CYS A 1 93 ? 11.613 -0.041 -8.949 1.00 79.31 93 CYS A O 1
ATOM 679 N N . VAL A 1 94 ? 12.104 1.409 -7.302 1.00 86.50 94 VAL A N 1
ATOM 680 C CA . VAL A 1 94 ? 13.276 1.995 -7.962 1.00 86.50 94 VAL A CA 1
ATOM 681 C C . VAL A 1 94 ? 14.532 1.339 -7.413 1.00 86.50 94 VAL A C 1
ATOM 683 O O . VAL A 1 94 ? 14.908 1.600 -6.273 1.00 86.50 94 VAL A O 1
ATOM 686 N N . HIS A 1 95 ? 15.189 0.526 -8.231 1.00 88.88 95 HIS A N 1
ATOM 687 C CA . HIS A 1 95 ? 16.478 -0.093 -7.950 1.00 88.88 95 HIS A CA 1
ATOM 688 C C . HIS A 1 95 ? 17.596 0.847 -8.395 1.00 88.88 95 HIS A C 1
ATOM 690 O O . HIS A 1 95 ? 17.621 1.282 -9.548 1.00 88.88 95 HIS A O 1
ATOM 696 N N . ARG A 1 96 ? 18.518 1.171 -7.486 1.00 90.44 96 ARG A N 1
ATOM 697 C CA . ARG A 1 96 ? 19.612 2.104 -7.763 1.00 90.44 96 ARG A CA 1
ATOM 698 C C . ARG A 1 96 ? 20.959 1.426 -7.793 1.00 90.44 96 ARG A C 1
ATOM 700 O O . ARG A 1 96 ? 21.259 0.576 -6.959 1.00 90.44 96 ARG A O 1
ATOM 707 N N . PHE A 1 97 ? 21.790 1.865 -8.723 1.00 93.38 97 PHE A N 1
ATOM 708 C CA . PHE A 1 97 ? 23.103 1.294 -8.971 1.00 93.38 97 PHE A CA 1
ATOM 709 C C . PHE A 1 97 ? 24.128 2.404 -9.111 1.00 93.38 97 PHE A C 1
ATOM 711 O O . PHE A 1 97 ? 23.837 3.439 -9.704 1.00 93.38 97 PHE A O 1
ATOM 718 N N . ALA A 1 98 ? 25.333 2.190 -8.593 1.00 94.94 98 ALA A N 1
ATOM 719 C CA . ALA A 1 98 ? 26.448 3.049 -8.956 1.00 94.94 98 ALA A CA 1
ATOM 720 C C . ALA A 1 98 ? 27.003 2.572 -10.294 1.00 94.94 98 ALA A C 1
ATOM 722 O O . ALA A 1 98 ? 27.311 1.390 -10.457 1.00 94.94 98 ALA A O 1
ATOM 723 N N . GLY A 1 99 ? 27.160 3.492 -11.232 1.00 95.19 99 GLY A N 1
ATOM 724 C CA . GLY A 1 99 ? 27.903 3.262 -12.454 1.00 95.19 99 GLY A CA 1
ATOM 725 C C . GLY A 1 99 ? 29.420 3.274 -12.230 1.00 95.19 99 GLY A C 1
ATOM 726 O O . GLY A 1 99 ? 29.907 3.503 -11.111 1.00 95.19 99 GLY A O 1
ATOM 727 N N . PRO A 1 100 ? 30.198 2.986 -13.284 1.00 93.81 100 PRO A N 1
ATOM 728 C CA . PRO A 1 100 ? 31.655 2.913 -13.214 1.00 93.81 100 PRO A CA 1
ATOM 729 C C . PRO A 1 100 ? 32.319 4.231 -12.787 1.00 93.81 100 PRO A C 1
ATOM 731 O O . PRO A 1 100 ? 33.371 4.189 -12.144 1.00 93.81 100 PRO A O 1
ATOM 734 N N . GLU A 1 101 ? 31.716 5.385 -13.087 1.00 95.44 101 GLU A N 1
ATOM 735 C CA . GLU A 1 101 ? 32.245 6.712 -12.742 1.00 95.44 101 GLU A CA 1
ATOM 736 C C . GLU A 1 101 ? 31.644 7.275 -11.439 1.00 95.44 101 GLU A C 1
ATOM 738 O O . GLU A 1 101 ? 32.014 8.363 -10.994 1.00 95.44 101 GLU A O 1
ATOM 743 N N . GLY A 1 102 ? 30.787 6.500 -10.765 1.00 91.69 102 GLY A N 1
ATOM 744 C CA . GLY A 1 102 ? 30.115 6.882 -9.522 1.00 91.69 102 GLY A CA 1
ATOM 745 C C . GLY A 1 102 ? 28.797 7.632 -9.722 1.00 91.69 102 GLY A C 1
ATOM 746 O O . GLY A 1 102 ? 28.197 8.062 -8.739 1.00 91.69 102 GLY A O 1
ATOM 747 N N . GLU A 1 103 ? 28.337 7.776 -10.961 1.00 94.19 103 GLU A N 1
ATOM 748 C CA . GLU A 1 103 ? 26.986 8.209 -11.284 1.00 94.19 103 GLU A CA 1
ATOM 749 C C . GLU A 1 103 ? 25.942 7.206 -10.769 1.00 94.19 103 GLU A C 1
ATOM 751 O O . GLU A 1 103 ? 26.236 6.024 -10.589 1.00 94.19 103 GLU A O 1
ATOM 756 N N . VAL A 1 104 ? 24.719 7.671 -10.515 1.00 91.88 104 VAL A N 1
ATOM 757 C CA . VAL A 1 104 ? 23.630 6.817 -10.030 1.00 91.88 104 VAL A CA 1
ATOM 758 C C . VAL A 1 104 ? 22.678 6.518 -11.177 1.00 91.88 104 VAL A C 1
ATOM 760 O O . VAL A 1 104 ? 22.116 7.432 -11.778 1.00 91.88 104 VAL A O 1
ATOM 763 N N . HIS A 1 105 ? 22.483 5.232 -11.443 1.00 94.06 105 HIS A N 1
ATOM 764 C CA . HIS A 1 105 ? 21.547 4.715 -12.433 1.00 94.06 105 HIS A CA 1
ATOM 765 C C . HIS A 1 105 ? 20.309 4.149 -11.750 1.00 94.06 105 HIS A C 1
ATOM 767 O O . HIS A 1 105 ? 20.406 3.533 -10.686 1.00 94.06 105 HIS A O 1
ATOM 773 N N . GLU A 1 106 ? 19.149 4.338 -12.375 1.00 92.69 106 GLU A N 1
ATOM 774 C CA . GLU A 1 106 ? 17.863 3.871 -11.862 1.00 92.69 106 GLU A CA 1
ATOM 775 C C . GLU A 1 106 ? 17.225 2.864 -12.817 1.00 92.69 106 GLU A C 1
ATOM 777 O O . GLU A 1 106 ? 17.092 3.117 -14.015 1.00 92.69 106 GLU A O 1
ATOM 782 N N . LEU A 1 107 ? 16.776 1.743 -12.260 1.00 92.69 107 LEU A N 1
ATOM 783 C CA . LEU A 1 107 ? 15.894 0.786 -12.916 1.00 92.69 107 LEU A CA 1
ATOM 784 C C . LEU A 1 107 ? 14.566 0.796 -12.164 1.00 92.69 107 LEU A C 1
ATOM 786 O O . LEU A 1 107 ? 14.542 0.653 -10.942 1.00 92.69 107 LEU A O 1
ATOM 790 N N . ARG A 1 108 ? 13.453 0.975 -12.873 1.00 89.81 108 ARG A N 1
ATOM 791 C CA . ARG A 1 108 ? 12.129 1.109 -12.253 1.00 89.81 108 ARG A CA 1
ATOM 792 C C . ARG A 1 108 ? 11.272 -0.091 -12.588 1.00 89.81 108 ARG A C 1
ATOM 794 O O . ARG A 1 108 ? 11.057 -0.402 -13.754 1.00 89.81 108 ARG A O 1
ATOM 801 N N . LEU A 1 109 ? 10.757 -0.738 -11.556 1.00 88.06 109 LEU A N 1
ATOM 802 C CA . LEU A 1 109 ? 9.956 -1.942 -11.664 1.00 88.06 109 LEU A CA 1
ATOM 803 C C . LEU A 1 109 ? 8.534 -1.659 -11.186 1.00 88.06 109 LEU A C 1
ATOM 805 O O . LEU A 1 109 ? 8.314 -1.136 -10.093 1.00 88.06 109 LEU A O 1
ATOM 809 N N . THR A 1 110 ? 7.560 -1.932 -12.051 1.00 83.69 110 THR A N 1
ATOM 810 C CA . THR A 1 110 ? 6.141 -1.645 -11.811 1.00 83.69 110 THR A CA 1
ATOM 811 C C . THR A 1 110 ? 5.281 -2.838 -12.234 1.00 83.69 110 THR A C 1
ATOM 813 O O . THR A 1 110 ? 5.298 -3.192 -13.415 1.00 83.69 110 THR A O 1
ATOM 816 N N . PRO A 1 111 ? 4.495 -3.452 -11.332 1.00 82.56 111 PRO A N 1
ATOM 817 C CA . PRO A 1 111 ? 3.470 -4.406 -11.738 1.00 82.56 111 PRO A CA 1
ATOM 818 C C . PRO A 1 111 ? 2.309 -3.702 -12.440 1.00 82.56 111 PRO A C 1
ATOM 820 O O . PRO A 1 111 ? 1.853 -2.640 -12.011 1.00 82.56 111 PRO A O 1
ATOM 823 N N . VAL A 1 112 ? 1.779 -4.326 -13.488 1.00 79.25 112 VAL A N 1
ATOM 824 C CA . VAL A 1 112 ? 0.586 -3.870 -14.205 1.00 79.25 112 VAL A CA 1
ATOM 825 C C . VAL A 1 112 ? -0.580 -4.783 -13.840 1.00 79.25 112 VAL A C 1
ATOM 827 O O . VAL A 1 112 ? -0.829 -5.807 -14.471 1.00 79.25 112 VAL A O 1
ATOM 830 N N . ILE A 1 113 ? -1.279 -4.414 -12.767 1.00 75.38 113 ILE A N 1
ATOM 831 C CA . ILE A 1 113 ? -2.323 -5.237 -12.145 1.00 75.38 113 ILE A CA 1
ATOM 832 C C . ILE A 1 113 ? -3.615 -5.221 -12.974 1.00 75.38 113 ILE A C 1
ATOM 834 O O . ILE A 1 113 ? -4.020 -4.186 -13.509 1.00 75.38 113 ILE A O 1
ATOM 838 N N . GLY A 1 114 ? -4.304 -6.366 -13.022 1.00 69.25 114 GLY A N 1
ATOM 839 C CA . GLY A 1 114 ? -5.662 -6.475 -13.566 1.00 69.25 114 GLY A CA 1
ATOM 840 C C . GLY A 1 114 ? -5.735 -6.459 -15.093 1.00 69.25 114 GLY A C 1
ATOM 841 O O . GLY A 1 114 ? -6.794 -6.169 -15.653 1.00 69.25 114 GLY A O 1
ATOM 842 N N . ARG A 1 115 ? -4.619 -6.739 -15.772 1.00 77.44 115 ARG A N 1
ATOM 843 C CA . ARG A 1 115 ? -4.540 -6.845 -17.229 1.00 77.44 115 ARG A CA 1
ATOM 844 C C . ARG A 1 115 ? -3.730 -8.074 -17.616 1.00 77.44 115 ARG A C 1
ATOM 846 O O . ARG A 1 115 ? -2.659 -8.310 -17.069 1.00 77.44 115 ARG A O 1
ATOM 853 N N . GLU A 1 116 ? -4.239 -8.808 -18.598 1.00 86.88 116 GLU A N 1
ATOM 854 C CA . GLU A 1 116 ? -3.491 -9.874 -19.266 1.00 86.88 116 GLU A CA 1
ATOM 855 C C . GLU A 1 116 ? -2.283 -9.294 -20.011 1.00 86.88 116 GLU A C 1
ATOM 857 O O . GLU A 1 116 ? -2.307 -8.137 -20.443 1.00 86.88 116 GLU A O 1
ATOM 862 N N . PHE A 1 117 ? -1.244 -10.104 -20.199 1.00 93.38 117 PHE A N 1
ATOM 863 C CA . PHE A 1 117 ? 0.034 -9.667 -20.761 1.00 93.38 117 PHE A CA 1
ATOM 864 C C . PHE A 1 117 ? -0.106 -8.953 -22.117 1.00 93.38 117 PHE A C 1
ATOM 866 O O . PHE A 1 117 ? 0.439 -7.867 -22.307 1.00 93.38 117 PHE A O 1
ATOM 873 N N . GLU A 1 118 ? -0.918 -9.481 -23.032 1.00 95.06 118 GLU A N 1
ATOM 874 C CA . GLU A 1 118 ? -1.173 -8.871 -24.342 1.00 95.06 118 GLU A CA 1
ATOM 875 C C . GLU A 1 118 ? -1.882 -7.516 -24.226 1.00 95.06 118 GLU A C 1
ATOM 877 O O . GLU A 1 118 ? -1.631 -6.609 -25.020 1.00 95.06 118 GLU A O 1
ATOM 882 N N . ALA A 1 119 ? -2.755 -7.352 -23.228 1.00 87.00 119 ALA A N 1
ATOM 883 C CA . ALA A 1 119 ? -3.416 -6.079 -22.963 1.00 87.00 119 ALA A CA 1
ATOM 884 C C . ALA A 1 119 ? -2.445 -5.050 -22.367 1.00 87.00 119 ALA A C 1
ATOM 886 O O . ALA A 1 119 ? -2.619 -3.853 -22.593 1.00 87.00 119 ALA A O 1
ATOM 887 N N . VAL A 1 120 ? -1.427 -5.500 -21.630 1.00 87.75 120 VAL A N 1
ATOM 888 C CA . VAL A 1 120 ? -0.341 -4.642 -21.139 1.00 87.75 120 VAL A CA 1
ATOM 889 C C . VAL A 1 120 ? 0.558 -4.190 -22.286 1.00 87.75 120 VAL A C 1
ATOM 891 O O . VAL A 1 120 ? 0.856 -3.001 -22.358 1.00 87.75 120 VAL A O 1
ATOM 894 N N . ILE A 1 121 ? 0.910 -5.087 -23.216 1.00 94.81 121 ILE A N 1
ATOM 895 C CA . ILE A 1 121 ? 1.626 -4.718 -24.449 1.00 94.81 121 ILE A CA 1
ATOM 896 C C . ILE A 1 121 ? 0.812 -3.683 -25.227 1.00 94.81 121 ILE A C 1
ATOM 898 O O . ILE A 1 121 ? 1.313 -2.606 -25.513 1.00 94.81 121 ILE A O 1
ATOM 902 N N . ALA A 1 122 ? -0.463 -3.957 -25.513 1.00 90.44 122 ALA A N 1
ATOM 903 C CA . ALA A 1 122 ? -1.303 -3.028 -26.268 1.00 90.44 122 ALA A CA 1
ATOM 904 C C . ALA A 1 122 ? -1.447 -1.655 -25.586 1.00 90.44 122 ALA A C 1
ATOM 906 O O . ALA A 1 122 ? -1.483 -0.637 -26.271 1.00 90.44 122 ALA A O 1
ATOM 907 N N . LEU A 1 123 ? -1.524 -1.623 -24.251 1.00 83.69 123 LEU A N 1
ATOM 908 C CA . LEU A 1 123 ? -1.547 -0.378 -23.484 1.00 83.69 123 LEU A CA 1
ATOM 909 C C . LEU A 1 123 ? -0.226 0.390 -23.627 1.00 83.69 123 LEU A C 1
ATOM 911 O O . LEU A 1 123 ? -0.255 1.585 -23.902 1.00 83.69 123 LEU A O 1
ATOM 915 N N . HIS A 1 124 ? 0.914 -0.287 -23.476 1.00 88.81 124 HIS A N 1
ATOM 916 C CA . HIS A 1 124 ? 2.245 0.300 -23.663 1.00 88.81 124 HIS A CA 1
ATOM 917 C C . HIS A 1 124 ? 2.407 0.872 -25.077 1.00 88.81 124 HIS A C 1
ATOM 919 O O . HIS A 1 124 ? 2.734 2.040 -25.241 1.00 88.81 124 HIS A O 1
ATOM 925 N N . GLU A 1 125 ? 2.075 0.087 -26.101 1.00 91.81 125 GLU A N 1
ATOM 926 C CA . GLU A 1 125 ? 2.189 0.469 -27.517 1.00 91.81 125 GLU A CA 1
ATOM 927 C C . GLU A 1 125 ? 1.166 1.538 -27.950 1.00 91.81 125 GLU A C 1
ATOM 929 O O . GLU A 1 125 ? 1.252 2.063 -29.058 1.00 91.81 125 GLU A O 1
ATOM 934 N N . SER A 1 126 ? 0.186 1.869 -27.100 1.00 86.06 126 SER A N 1
ATOM 935 C CA . SER A 1 126 ? -0.741 2.985 -27.338 1.00 86.06 126 SER A CA 1
ATOM 936 C C . SER A 1 126 ? -0.179 4.350 -26.926 1.00 86.06 126 SER A C 1
ATOM 938 O O . SER A 1 126 ? -0.807 5.368 -27.220 1.00 86.06 126 SER A O 1
ATOM 940 N N . GLY A 1 127 ? 0.980 4.368 -26.256 1.00 80.75 127 GLY A N 1
ATOM 941 C CA . GLY A 1 127 ? 1.707 5.586 -25.908 1.00 80.75 127 GLY A CA 1
ATOM 942 C C . GLY A 1 127 ? 2.228 6.343 -27.134 1.00 80.75 127 GLY A C 1
ATOM 943 O O . GLY A 1 127 ? 2.346 5.800 -28.234 1.00 80.75 127 GLY A O 1
ATOM 944 N N . GLU A 1 128 ? 2.542 7.624 -26.945 1.00 82.12 128 GLU A N 1
ATOM 945 C CA . GLU A 1 128 ? 3.153 8.451 -27.987 1.00 82.12 128 GLU A CA 1
ATOM 946 C C . GLU A 1 128 ? 4.675 8.251 -27.985 1.00 82.12 128 GLU A C 1
ATOM 948 O O . GLU A 1 128 ? 5.376 8.734 -27.095 1.00 82.12 128 GLU A O 1
ATOM 953 N N . PHE A 1 129 ? 5.191 7.552 -28.997 1.00 88.44 129 PHE A N 1
ATOM 954 C CA . PHE A 1 129 ? 6.627 7.390 -29.222 1.00 88.44 129 PHE A CA 1
ATOM 955 C C . PHE A 1 129 ? 7.086 8.162 -30.464 1.00 88.44 129 PHE A C 1
ATOM 957 O O . PHE A 1 129 ? 6.298 8.455 -31.365 1.00 88.44 129 PHE A O 1
ATOM 964 N N . ASP A 1 130 ? 8.373 8.502 -30.510 1.00 90.62 130 ASP A N 1
ATOM 965 C CA . ASP A 1 130 ? 8.984 9.128 -31.681 1.00 90.62 130 ASP A CA 1
ATOM 966 C C . ASP A 1 130 ? 9.375 8.096 -32.762 1.00 90.62 130 ASP A C 1
ATOM 968 O O . ASP A 1 130 ? 9.213 6.885 -32.600 1.00 90.62 130 ASP A O 1
ATOM 972 N N . ASP A 1 131 ? 9.931 8.576 -33.878 1.00 94.56 131 ASP A N 1
ATOM 973 C CA . ASP A 1 131 ? 10.339 7.740 -35.017 1.00 94.56 131 ASP A CA 1
ATOM 974 C C . ASP A 1 131 ? 11.495 6.761 -34.699 1.00 94.56 131 ASP A C 1
ATOM 976 O O . ASP A 1 131 ? 11.879 5.964 -35.558 1.00 94.56 131 ASP A O 1
ATOM 980 N N . THR A 1 132 ? 12.088 6.820 -33.500 1.00 93.44 132 THR A N 1
ATOM 981 C CA . THR A 1 132 ? 13.131 5.880 -33.054 1.00 93.44 132 THR A CA 1
ATOM 982 C C . THR A 1 132 ? 12.559 4.649 -32.357 1.00 93.44 132 THR A C 1
ATOM 984 O O . THR A 1 132 ? 13.317 3.747 -31.994 1.00 93.44 132 THR A O 1
ATOM 987 N N . HIS A 1 133 ? 11.235 4.597 -32.182 1.00 96.94 133 HIS A N 1
ATOM 988 C CA . HIS A 1 133 ? 10.560 3.503 -31.508 1.00 96.94 133 HIS A CA 1
ATOM 989 C C . HIS A 1 133 ? 10.757 2.168 -32.219 1.00 96.94 133 HIS A C 1
ATOM 991 O O . HIS A 1 133 ? 10.450 1.999 -33.401 1.00 96.94 133 HIS A O 1
ATOM 997 N N . VAL A 1 134 ? 11.255 1.194 -31.465 1.00 97.06 134 VAL A N 1
ATOM 998 C CA . VAL A 1 134 ? 11.363 -0.198 -31.891 1.00 97.06 134 VAL A CA 1
ATOM 999 C C . VAL A 1 134 ? 10.860 -1.074 -30.760 1.00 97.06 134 VAL A C 1
ATOM 1001 O O . VAL A 1 134 ? 11.341 -0.969 -29.632 1.00 97.06 134 VAL A O 1
ATOM 1004 N N . ALA A 1 135 ? 9.927 -1.968 -31.072 1.00 97.38 135 ALA A N 1
ATOM 1005 C CA . ALA A 1 135 ? 9.363 -2.895 -30.107 1.00 97.38 135 ALA A CA 1
ATOM 1006 C C . ALA A 1 135 ? 9.214 -4.306 -30.681 1.00 97.38 135 ALA A C 1
ATOM 1008 O O . ALA A 1 135 ? 8.997 -4.498 -31.882 1.00 97.38 135 ALA A O 1
ATOM 1009 N N . GLY A 1 136 ? 9.348 -5.303 -29.813 1.00 97.38 136 GLY A N 1
ATOM 1010 C CA . GLY A 1 136 ? 9.156 -6.701 -30.163 1.00 97.38 136 GLY A CA 1
ATOM 1011 C C . GLY A 1 136 ? 9.736 -7.670 -29.136 1.00 97.38 136 GLY A C 1
ATOM 1012 O O . GLY A 1 136 ? 10.456 -7.271 -28.217 1.00 97.38 136 GLY A O 1
ATOM 1013 N N . PRO A 1 137 ? 9.444 -8.969 -29.288 1.00 97.44 137 PRO A N 1
ATOM 1014 C CA . PRO A 1 137 ? 10.069 -9.987 -28.467 1.00 97.44 137 PRO A CA 1
ATOM 1015 C C . PRO A 1 137 ? 11.532 -10.200 -28.890 1.00 97.44 137 PRO A C 1
ATOM 1017 O O . PRO A 1 137 ? 11.815 -10.274 -30.093 1.00 97.44 137 PRO A O 1
ATOM 1020 N N . PRO A 1 138 ? 12.473 -10.354 -27.943 1.00 96.50 138 PRO A N 1
ATOM 1021 C CA . PRO A 1 138 ? 13.816 -10.814 -28.271 1.00 96.50 138 PRO A CA 1
ATOM 1022 C C . PRO A 1 138 ? 13.765 -12.267 -28.795 1.00 96.50 138 PRO A C 1
ATOM 1024 O O . PRO A 1 138 ? 12.992 -13.077 -28.270 1.00 96.50 138 PRO A O 1
ATOM 1027 N N . PRO A 1 139 ? 14.572 -12.637 -29.810 1.00 95.69 139 PRO A N 1
ATOM 1028 C CA . PRO A 1 139 ? 14.538 -13.976 -30.408 1.00 95.69 139 PRO A CA 1
ATOM 1029 C C . PRO A 1 139 ? 14.749 -15.122 -29.410 1.00 95.69 139 PRO A C 1
ATOM 1031 O O . PRO A 1 139 ? 14.177 -16.199 -29.570 1.00 95.69 139 PRO A O 1
ATOM 1034 N N . GLU A 1 140 ? 15.569 -14.892 -28.387 1.00 94.69 140 GLU A N 1
ATOM 1035 C CA . GLU A 1 140 ? 15.946 -15.876 -27.373 1.00 94.69 140 GLU A CA 1
ATOM 1036 C C . GLU A 1 140 ? 14.847 -16.077 -26.318 1.00 94.69 140 GLU A C 1
ATOM 1038 O O . GLU A 1 140 ? 14.768 -17.145 -25.711 1.00 94.69 140 GLU A O 1
ATOM 1043 N N . HIS A 1 141 ? 13.972 -15.082 -26.130 1.00 95.94 141 HIS A N 1
ATOM 1044 C CA . HIS A 1 141 ? 12.911 -15.088 -25.122 1.00 95.94 141 HIS A CA 1
ATOM 1045 C C . HIS A 1 141 ? 11.593 -14.564 -25.719 1.00 95.94 141 HIS A C 1
ATOM 1047 O O . HIS A 1 141 ? 11.183 -13.438 -25.432 1.00 95.94 141 HIS A O 1
ATOM 1053 N N . PRO A 1 142 ? 10.887 -15.377 -26.529 1.00 96.75 142 PRO A N 1
ATOM 1054 C CA . PRO A 1 142 ? 9.700 -14.940 -27.270 1.00 96.75 142 PRO A CA 1
ATOM 1055 C C . PRO A 1 142 ? 8.496 -14.566 -26.391 1.00 96.75 142 PRO A C 1
ATOM 1057 O O . PRO A 1 142 ? 7.522 -14.015 -26.895 1.00 96.75 142 PRO A O 1
ATOM 1060 N N . SER A 1 143 ? 8.535 -14.895 -25.099 1.00 95.50 143 SER A N 1
ATOM 1061 C CA . SER A 1 143 ? 7.530 -14.508 -24.106 1.00 95.50 143 SER A CA 1
ATOM 1062 C C . SER A 1 143 ? 7.769 -13.121 -23.506 1.00 95.50 143 SER A C 1
ATOM 1064 O O . SER A 1 143 ? 6.881 -12.602 -22.844 1.00 95.50 143 SER A O 1
ATOM 1066 N N . LEU A 1 144 ? 8.946 -12.522 -23.702 1.00 96.88 144 LEU A N 1
ATOM 1067 C CA . LEU A 1 144 ? 9.224 -11.147 -23.295 1.00 96.88 144 LEU A CA 1
ATOM 1068 C C . LEU A 1 144 ? 8.777 -10.169 -24.381 1.00 96.88 144 LEU A C 1
ATOM 1070 O O . LEU A 1 144 ? 8.739 -10.513 -25.560 1.00 96.88 144 LEU A O 1
ATOM 1074 N N . TRP A 1 145 ? 8.517 -8.924 -23.996 1.00 98.06 145 TRP A N 1
ATOM 1075 C CA . TRP A 1 145 ? 8.368 -7.813 -24.934 1.00 98.06 145 TRP A CA 1
ATOM 1076 C C . TRP A 1 145 ? 9.326 -6.695 -24.546 1.00 98.06 145 TRP A C 1
ATOM 1078 O O . TRP A 1 145 ? 9.280 -6.233 -23.408 1.00 98.06 145 TRP A O 1
ATOM 1088 N N . ILE A 1 146 ? 10.194 -6.264 -25.461 1.00 98.00 146 ILE A N 1
ATOM 1089 C CA . ILE A 1 146 ? 11.104 -5.137 -25.241 1.00 98.00 146 ILE A CA 1
ATOM 1090 C C . ILE A 1 146 ? 10.708 -4.012 -26.188 1.00 98.00 146 ILE A C 1
ATOM 1092 O O . ILE A 1 146 ? 10.516 -4.238 -27.379 1.00 98.00 146 ILE A O 1
ATOM 1096 N N . SER A 1 147 ? 10.608 -2.803 -25.650 1.00 97.50 147 SER A N 1
ATOM 1097 C CA . SER A 1 147 ? 10.354 -1.567 -26.382 1.00 97.50 147 SER A CA 1
ATOM 1098 C C . SER A 1 147 ? 11.480 -0.583 -26.091 1.00 97.50 147 SER A C 1
ATOM 1100 O O . SER A 1 147 ? 11.881 -0.432 -24.940 1.00 97.50 147 SER A O 1
ATOM 1102 N N . SER A 1 148 ? 11.955 0.121 -27.112 1.00 97.31 148 SER A N 1
ATOM 1103 C CA . SER A 1 148 ? 12.990 1.153 -27.010 1.00 97.31 148 SER A CA 1
ATOM 1104 C C . SER A 1 148 ? 12.556 2.399 -27.770 1.00 97.31 148 SER A C 1
ATOM 1106 O O . SER A 1 148 ? 12.039 2.266 -28.874 1.00 97.31 148 SER A O 1
ATOM 1108 N N . ALA A 1 149 ? 12.773 3.585 -27.205 1.00 95.69 149 ALA A N 1
ATOM 1109 C CA . ALA A 1 149 ? 12.570 4.872 -27.874 1.00 95.69 149 ALA A CA 1
ATOM 1110 C C . ALA A 1 149 ? 13.580 5.891 -27.325 1.00 95.69 149 ALA A C 1
ATOM 1112 O O . ALA A 1 149 ? 13.614 6.166 -26.123 1.00 95.69 149 ALA A O 1
ATOM 1113 N N . GLY A 1 150 ? 14.431 6.432 -28.195 1.00 94.38 150 GLY A N 1
ATOM 1114 C CA . GLY A 1 150 ? 15.587 7.234 -27.812 1.00 94.38 150 GLY A CA 1
ATOM 1115 C C . GLY A 1 150 ? 16.526 6.450 -26.892 1.00 94.38 150 GLY A C 1
ATOM 1116 O O . GLY A 1 150 ? 16.842 5.298 -27.161 1.00 94.38 150 GLY A O 1
ATOM 1117 N N . GLU A 1 151 ? 16.927 7.074 -25.785 1.00 95.00 151 GLU A N 1
ATOM 1118 C CA . GLU A 1 151 ? 17.795 6.482 -24.752 1.00 95.00 151 GLU A CA 1
ATOM 1119 C C . GLU A 1 151 ? 17.016 5.655 -23.714 1.00 95.00 151 GLU A C 1
ATOM 1121 O O . GLU A 1 151 ? 17.535 5.378 -22.634 1.00 95.00 151 GLU A O 1
ATOM 1126 N N . ARG A 1 152 ? 15.733 5.362 -23.955 1.00 94.94 152 ARG A N 1
ATOM 1127 C CA . ARG A 1 152 ? 14.838 4.741 -22.973 1.00 94.94 152 ARG A CA 1
ATOM 1128 C C . ARG A 1 152 ? 14.400 3.370 -23.432 1.00 94.94 152 ARG A C 1
ATOM 1130 O O . ARG A 1 152 ? 14.087 3.160 -24.606 1.00 94.94 152 ARG A O 1
ATOM 1137 N N . HIS A 1 153 ? 14.296 2.475 -22.462 1.00 97.06 153 HIS A N 1
ATOM 1138 C CA . HIS A 1 153 ? 13.921 1.095 -22.694 1.00 97.06 153 HIS A CA 1
ATOM 1139 C C . HIS A 1 153 ? 12.900 0.632 -21.670 1.00 97.06 153 HIS A C 1
ATOM 1141 O O . HIS A 1 153 ? 12.898 1.051 -20.508 1.00 97.06 153 HIS A O 1
ATOM 1147 N N . TRP A 1 154 ? 12.053 -0.278 -22.125 1.00 97.44 154 TRP A N 1
ATOM 1148 C CA . TRP A 1 154 ? 11.052 -0.949 -21.325 1.00 97.44 154 TRP A CA 1
ATOM 1149 C C . TRP A 1 154 ? 11.053 -2.430 -21.669 1.00 97.44 154 TRP A C 1
ATOM 1151 O O . TRP A 1 154 ? 11.109 -2.804 -22.839 1.00 97.44 154 TRP A O 1
ATOM 1161 N N . ALA A 1 155 ? 10.938 -3.272 -20.652 1.00 97.62 155 ALA A N 1
ATOM 1162 C CA . ALA A 1 155 ? 10.661 -4.687 -20.803 1.00 97.62 155 ALA A CA 1
ATOM 1163 C C . ALA A 1 155 ? 9.358 -5.021 -20.086 1.00 97.62 155 ALA A C 1
ATOM 1165 O O . ALA A 1 155 ? 9.172 -4.659 -18.924 1.00 97.62 155 ALA A O 1
ATOM 1166 N N . LEU A 1 156 ? 8.471 -5.730 -20.776 1.00 97.06 156 LEU A N 1
ATOM 1167 C CA . LEU A 1 156 ? 7.280 -6.338 -20.206 1.00 97.06 156 LEU A CA 1
ATOM 1168 C C . LEU A 1 156 ? 7.565 -7.830 -20.040 1.00 97.06 156 LEU A C 1
ATOM 1170 O O . LEU A 1 156 ? 7.841 -8.541 -21.009 1.00 97.06 156 LEU A O 1
ATOM 1174 N N . VAL A 1 157 ? 7.506 -8.285 -18.794 1.00 96.50 157 VAL A N 1
ATOM 1175 C CA . VAL A 1 157 ? 7.776 -9.663 -18.389 1.00 96.50 157 VAL A CA 1
ATOM 1176 C C . VAL A 1 157 ? 6.453 -10.295 -17.943 1.00 96.50 157 VAL A C 1
ATOM 1178 O O . VAL A 1 157 ? 5.820 -9.771 -17.019 1.00 96.50 157 VAL A O 1
ATOM 1181 N N . PRO A 1 158 ? 5.996 -11.391 -18.575 1.00 93.69 158 PRO A N 1
ATOM 1182 C CA . PRO A 1 158 ? 4.786 -12.087 -18.155 1.00 93.69 158 PRO A CA 1
ATOM 1183 C C . PRO A 1 158 ? 5.031 -12.906 -16.880 1.00 93.69 158 PRO A C 1
ATOM 1185 O O . PRO A 1 158 ? 6.162 -13.046 -16.408 1.00 93.69 158 PRO A O 1
ATOM 1188 N N . GLY A 1 159 ? 3.963 -13.505 -16.359 1.00 80.75 159 GLY A N 1
ATOM 1189 C CA . GLY A 1 159 ? 4.012 -14.457 -15.249 1.00 80.75 159 GLY A CA 1
ATOM 1190 C C . GLY A 1 159 ? 3.402 -13.919 -13.958 1.00 80.75 159 GLY A C 1
ATOM 1191 O O . GLY A 1 159 ? 3.104 -12.734 -13.854 1.00 80.75 159 GLY A O 1
ATOM 1192 N N . TRP A 1 160 ? 3.229 -14.835 -13.005 1.00 82.56 160 TRP A N 1
ATOM 1193 C CA . TRP A 1 160 ? 2.621 -14.616 -11.687 1.00 82.56 160 TRP A CA 1
ATOM 1194 C C . TRP A 1 160 ? 1.183 -14.081 -11.787 1.00 82.56 160 TRP A C 1
ATOM 1196 O O . TRP A 1 160 ? 0.441 -14.505 -12.676 1.00 82.56 160 TRP A O 1
ATOM 1206 N N . ASP A 1 161 ? 0.766 -13.188 -10.887 1.00 75.94 161 ASP A N 1
ATOM 1207 C CA . ASP A 1 161 ? -0.574 -12.589 -10.847 1.00 75.94 161 ASP A CA 1
ATOM 1208 C C . ASP A 1 161 ? -0.715 -11.304 -11.692 1.00 75.94 161 ASP A C 1
ATOM 1210 O O . ASP A 1 161 ? -1.835 -10.842 -11.936 1.00 75.94 161 ASP A O 1
ATOM 1214 N N . ALA A 1 162 ? 0.397 -10.726 -12.162 1.00 82.44 162 ALA A N 1
ATOM 1215 C CA . ALA A 1 162 ? 0.423 -9.521 -12.986 1.00 82.44 162 ALA A CA 1
ATOM 1216 C C . ALA A 1 162 ? 1.679 -9.443 -13.870 1.00 82.44 162 ALA A C 1
ATOM 1218 O O . ALA A 1 162 ? 2.781 -9.803 -13.459 1.00 82.44 162 ALA A O 1
ATOM 1219 N N . ALA A 1 163 ? 1.541 -8.861 -15.066 1.00 90.00 163 ALA A N 1
ATOM 1220 C CA . ALA A 1 163 ? 2.702 -8.522 -15.885 1.00 90.00 163 ALA A CA 1
ATOM 1221 C C . ALA A 1 163 ? 3.595 -7.497 -15.167 1.00 90.00 163 ALA A C 1
ATOM 1223 O O . ALA A 1 163 ? 3.109 -6.567 -14.520 1.00 90.00 163 ALA A O 1
ATOM 1224 N N . ARG A 1 164 ? 4.911 -7.630 -15.323 1.00 91.25 164 ARG A N 1
ATOM 1225 C CA . ARG A 1 164 ? 5.914 -6.779 -14.674 1.00 91.25 164 ARG A CA 1
ATOM 1226 C C . ARG A 1 164 ? 6.580 -5.905 -15.727 1.00 91.25 164 ARG A C 1
ATOM 1228 O O . ARG A 1 164 ? 7.085 -6.422 -16.720 1.00 91.25 164 ARG A O 1
ATOM 1235 N N . ARG A 1 165 ? 6.585 -4.588 -15.526 1.00 92.31 165 ARG A N 1
ATOM 1236 C CA . ARG A 1 165 ? 7.279 -3.633 -16.396 1.00 92.31 165 ARG A CA 1
ATOM 1237 C C . ARG A 1 165 ? 8.568 -3.166 -15.733 1.00 92.31 165 ARG A C 1
ATOM 1239 O O . ARG A 1 165 ? 8.499 -2.535 -14.682 1.00 92.31 165 ARG A O 1
ATOM 1246 N N . LEU A 1 166 ? 9.705 -3.419 -16.373 1.00 94.56 166 LEU A N 1
ATOM 1247 C CA . LEU A 1 166 ? 11.000 -2.837 -16.021 1.00 94.56 166 LEU A CA 1
ATOM 1248 C C . LEU A 1 166 ? 11.307 -1.692 -16.991 1.00 94.56 166 LEU A C 1
ATOM 1250 O O . LEU A 1 166 ? 11.212 -1.897 -18.198 1.00 94.56 166 LEU A O 1
ATOM 1254 N N . SER A 1 167 ? 11.680 -0.513 -16.498 1.00 94.75 167 SER A N 1
ATOM 1255 C CA . SER A 1 167 ? 12.171 0.599 -17.321 1.00 94.75 167 SER A CA 1
ATOM 1256 C C . SER A 1 167 ? 13.562 1.055 -16.893 1.00 94.75 167 SER A C 1
ATOM 1258 O O . SER A 1 167 ? 13.907 1.012 -15.710 1.00 94.75 167 SER A O 1
ATOM 1260 N N . TRP A 1 168 ? 14.375 1.451 -17.872 1.00 96.62 168 TRP A N 1
ATOM 1261 C CA . TRP A 1 168 ? 15.751 1.917 -17.680 1.00 96.62 168 TRP A CA 1
ATOM 1262 C C . TRP A 1 168 ? 16.200 2.794 -18.858 1.00 96.62 168 TRP A C 1
ATOM 1264 O O . TRP A 1 168 ? 15.443 3.017 -19.807 1.00 96.62 168 TRP A O 1
ATOM 1274 N N . THR A 1 169 ? 17.430 3.305 -18.793 1.00 96.69 169 THR A N 1
ATOM 1275 C CA . THR A 1 169 ? 18.048 4.093 -19.869 1.00 96.69 169 THR A CA 1
ATOM 1276 C C . THR A 1 169 ? 19.291 3.414 -20.438 1.00 96.69 169 THR A C 1
ATOM 1278 O O . THR A 1 169 ? 19.930 2.622 -19.747 1.00 96.69 169 THR A O 1
ATOM 1281 N N . ASP A 1 170 ? 19.682 3.772 -21.663 1.00 96.69 170 ASP A N 1
ATOM 1282 C CA . ASP A 1 170 ? 20.913 3.297 -22.319 1.00 96.69 170 ASP A CA 1
ATOM 1283 C C . ASP A 1 170 ? 22.161 3.525 -21.446 1.00 96.69 170 ASP A C 1
ATOM 1285 O O . ASP A 1 170 ? 23.089 2.718 -21.446 1.00 96.69 170 ASP A O 1
ATOM 1289 N N . ALA A 1 171 ? 22.174 4.612 -20.663 1.00 95.56 171 ALA A N 1
ATOM 1290 C CA . ALA A 1 171 ? 23.262 4.919 -19.735 1.00 95.56 171 ALA A CA 1
ATOM 1291 C C . ALA A 1 171 ? 23.378 3.893 -18.595 1.00 95.56 171 ALA A C 1
ATOM 1293 O O . ALA A 1 171 ? 24.482 3.632 -18.123 1.00 95.56 171 ALA A O 1
ATOM 1294 N N . ALA A 1 172 ? 22.251 3.316 -18.167 1.00 96.06 172 ALA A N 1
ATOM 1295 C CA . ALA A 1 172 ? 22.214 2.299 -17.125 1.00 96.06 172 ALA A CA 1
ATOM 1296 C C . ALA A 1 172 ? 22.563 0.911 -17.674 1.00 96.06 172 ALA A C 1
ATOM 1298 O O . ALA A 1 172 ? 23.273 0.149 -17.019 1.00 96.06 172 ALA A O 1
ATOM 1299 N N . CYS A 1 173 ? 22.024 0.554 -18.843 1.00 98.00 173 CYS A N 1
ATOM 1300 C CA . CYS A 1 173 ? 22.261 -0.741 -19.471 1.00 98.00 173 CYS A CA 1
ATOM 1301 C C . CYS A 1 173 ? 21.758 -0.757 -20.916 1.00 98.00 173 CYS A C 1
ATOM 1303 O O . CYS A 1 173 ? 20.640 -0.314 -21.188 1.00 98.00 173 CYS A O 1
ATOM 1305 N N . SER A 1 174 ? 22.517 -1.364 -21.829 1.00 97.88 174 SER A N 1
ATOM 1306 C CA . SER A 1 174 ? 22.004 -1.620 -23.175 1.00 97.88 174 SER A CA 1
ATOM 1307 C C . SER A 1 174 ? 20.895 -2.688 -23.138 1.00 97.88 174 SER A C 1
ATOM 1309 O O . SER A 1 174 ? 20.927 -3.582 -22.283 1.00 97.88 174 SER A O 1
ATOM 1311 N N . PRO A 1 175 ? 19.928 -2.684 -24.075 1.00 97.44 175 PRO A N 1
ATOM 1312 C CA . PRO A 1 175 ? 18.910 -3.733 -24.136 1.00 97.44 175 PRO A CA 1
ATOM 1313 C C . PRO A 1 175 ? 19.475 -5.151 -24.242 1.00 97.44 175 PRO A C 1
ATOM 1315 O O . PRO A 1 175 ? 18.913 -6.075 -23.662 1.00 97.44 175 PRO A O 1
ATOM 1318 N N . ALA A 1 176 ? 20.593 -5.324 -24.955 1.00 97.31 176 ALA A N 1
ATOM 1319 C CA . ALA A 1 176 ? 21.244 -6.622 -25.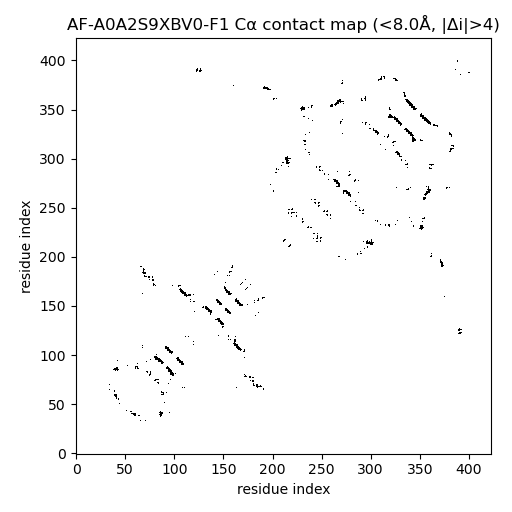113 1.00 97.31 176 ALA A CA 1
ATOM 1320 C C . ALA A 1 176 ? 21.865 -7.113 -23.798 1.00 97.31 176 ALA A C 1
ATOM 1322 O O . ALA A 1 176 ? 21.715 -8.282 -23.443 1.00 97.31 176 ALA A O 1
ATOM 1323 N N . ASP A 1 177 ? 22.510 -6.213 -23.056 1.00 97.75 177 ASP A N 1
ATOM 1324 C CA . ASP A 1 177 ? 23.140 -6.527 -21.773 1.00 97.75 177 ASP A CA 1
ATOM 1325 C C . ASP A 1 177 ? 22.108 -6.730 -20.655 1.00 97.75 177 ASP A C 1
ATOM 1327 O O . ASP A 1 177 ? 22.382 -7.429 -19.685 1.00 97.75 177 ASP A O 1
ATOM 1331 N N . MET A 1 178 ? 20.894 -6.191 -20.799 1.00 97.94 178 MET A N 1
ATOM 1332 C CA . MET A 1 178 ? 19.802 -6.390 -19.840 1.00 97.94 178 MET A CA 1
ATOM 1333 C C . MET A 1 178 ? 19.132 -7.773 -19.968 1.00 97.94 178 MET A C 1
ATOM 1335 O O . MET A 1 178 ? 18.515 -8.256 -19.015 1.00 97.94 178 MET A O 1
ATOM 1339 N N . LEU A 1 179 ? 19.265 -8.455 -21.116 1.00 97.75 179 LEU A N 1
ATOM 1340 C CA . LEU A 1 179 ? 18.590 -9.735 -21.384 1.00 97.75 179 LEU A CA 1
ATOM 1341 C C . LEU A 1 179 ? 18.811 -10.818 -20.313 1.00 97.75 179 LEU A C 1
ATOM 1343 O O . LEU A 1 179 ? 17.825 -11.454 -19.944 1.00 97.75 179 LEU A O 1
ATOM 1347 N N . PRO A 1 180 ? 20.023 -11.041 -19.762 1.00 96.75 180 PRO A N 1
ATOM 1348 C CA . PRO A 1 180 ? 20.213 -12.030 -18.704 1.00 96.75 180 PRO A CA 1
ATOM 1349 C C . PRO A 1 180 ? 19.386 -11.733 -17.448 1.00 96.75 180 PRO A C 1
ATOM 1351 O O . PRO A 1 180 ? 18.817 -12.655 -16.867 1.00 96.75 180 PRO A O 1
ATOM 1354 N N . ALA A 1 181 ? 19.275 -10.462 -17.048 1.00 94.94 181 ALA A N 1
ATOM 1355 C CA . ALA A 1 181 ? 18.457 -10.071 -15.902 1.00 94.94 181 ALA A CA 1
ATOM 1356 C C . ALA A 1 181 ? 16.960 -10.290 -16.179 1.00 94.94 181 ALA A C 1
ATOM 1358 O O . ALA A 1 181 ? 16.251 -10.829 -15.330 1.00 94.94 181 ALA A O 1
ATOM 1359 N N . LEU A 1 182 ? 16.488 -9.962 -17.389 1.00 96.56 182 LEU A N 1
ATOM 1360 C CA . LEU A 1 182 ? 15.098 -10.200 -17.804 1.00 96.56 182 LEU A CA 1
ATOM 1361 C C . LEU A 1 182 ? 14.756 -11.690 -17.909 1.00 96.56 182 LEU A C 1
ATOM 1363 O O . LEU A 1 182 ? 13.659 -12.097 -17.533 1.00 96.56 182 LEU A O 1
ATOM 1367 N N . ALA A 1 183 ? 15.691 -12.509 -18.390 1.00 95.44 183 ALA A N 1
ATOM 1368 C CA . ALA A 1 183 ? 15.553 -13.960 -18.399 1.00 95.44 183 ALA A CA 1
ATOM 1369 C C . ALA A 1 183 ? 15.432 -14.506 -16.969 1.00 95.44 183 ALA A C 1
ATOM 1371 O O . ALA A 1 183 ? 14.533 -15.293 -16.689 1.00 95.44 183 ALA A O 1
ATOM 1372 N N . GLY A 1 184 ? 16.263 -14.007 -16.046 1.00 92.25 184 GLY A N 1
ATOM 1373 C CA . GLY A 1 184 ? 16.155 -14.324 -14.621 1.00 92.25 184 GLY A CA 1
ATOM 1374 C C . GLY A 1 184 ? 14.782 -13.978 -14.038 1.00 92.25 184 GLY A C 1
ATOM 1375 O O . GLY A 1 184 ? 14.200 -14.796 -13.334 1.00 92.25 184 GLY A O 1
ATOM 1376 N N . MET A 1 185 ? 14.216 -12.818 -14.394 1.00 93.00 185 MET A N 1
ATOM 1377 C CA . MET A 1 185 ? 12.857 -12.436 -13.980 1.00 93.00 185 MET A CA 1
ATOM 1378 C C . MET A 1 185 ? 11.771 -13.359 -14.536 1.00 93.00 185 MET A C 1
ATOM 1380 O O . MET A 1 185 ? 10.785 -13.634 -13.847 1.00 93.00 185 MET A O 1
ATOM 1384 N N . LEU A 1 186 ? 11.917 -13.800 -15.786 1.00 93.38 186 LEU A N 1
ATOM 1385 C CA . LEU A 1 186 ? 10.977 -14.710 -16.438 1.00 93.38 186 LEU A CA 1
ATOM 1386 C C . LEU A 1 186 ? 10.986 -16.095 -15.776 1.00 93.38 186 LEU A C 1
ATOM 1388 O O . LEU A 1 186 ? 9.922 -16.675 -15.577 1.00 93.38 186 LEU A O 1
ATOM 1392 N N . ASP A 1 187 ? 12.173 -16.588 -15.420 1.00 91.31 187 ASP A N 1
ATOM 1393 C CA . ASP A 1 187 ? 12.379 -17.903 -14.804 1.00 91.31 187 ASP A CA 1
ATOM 1394 C C . ASP A 1 187 ? 12.176 -17.897 -13.279 1.00 91.31 187 ASP A C 1
ATOM 1396 O O . ASP A 1 187 ? 12.174 -18.957 -12.644 1.00 91.31 187 ASP A O 1
ATOM 1400 N N . ALA A 1 188 ? 12.020 -16.717 -12.674 1.00 86.94 188 ALA A N 1
ATOM 1401 C CA . ALA A 1 188 ? 11.820 -16.585 -11.241 1.00 86.94 188 ALA A CA 1
ATOM 1402 C C . ALA A 1 188 ? 10.521 -17.293 -10.808 1.00 86.94 188 ALA A C 1
ATOM 1404 O O . ALA A 1 188 ? 9.457 -17.045 -11.394 1.00 86.94 188 ALA A O 1
ATOM 1405 N N . PRO A 1 189 ? 10.584 -18.158 -9.776 1.00 81.38 189 PRO A N 1
ATOM 1406 C CA . PRO A 1 189 ? 9.407 -18.858 -9.289 1.00 81.38 189 PRO A CA 1
ATOM 1407 C C . PRO A 1 189 ? 8.376 -17.847 -8.799 1.00 81.38 189 PRO A C 1
ATOM 1409 O O . PRO A 1 189 ? 8.734 -16.825 -8.214 1.00 81.38 189 PRO A O 1
ATOM 1412 N N . ASP A 1 190 ? 7.102 -18.148 -9.035 1.00 76.44 190 ASP A N 1
ATOM 1413 C CA . ASP A 1 190 ? 6.023 -17.337 -8.493 1.00 76.44 190 ASP A CA 1
ATOM 1414 C C . ASP A 1 190 ? 6.084 -17.404 -6.957 1.00 76.44 190 ASP A C 1
ATOM 1416 O O . ASP A 1 190 ? 5.960 -18.503 -6.397 1.00 76.44 190 ASP A O 1
ATOM 1420 N N . PRO A 1 191 ? 6.270 -16.269 -6.249 1.00 65.69 191 PRO A N 1
ATOM 1421 C CA . PRO A 1 191 ? 6.233 -16.253 -4.790 1.00 65.69 191 PRO A CA 1
ATOM 1422 C C . PRO A 1 191 ? 4.896 -16.795 -4.269 1.00 65.69 191 PRO A C 1
ATOM 1424 O O . PRO A 1 191 ? 4.812 -17.227 -3.115 1.00 65.69 191 PRO A O 1
ATOM 1427 N N . SER A 1 192 ? 3.863 -16.841 -5.120 1.00 59.41 192 SER A N 1
ATOM 1428 C CA . SER A 1 192 ? 2.560 -17.387 -4.795 1.00 59.41 192 SER A CA 1
ATOM 1429 C C . SER A 1 192 ? 2.515 -18.882 -4.493 1.00 59.41 192 SER A C 1
ATOM 1431 O O . SER A 1 192 ? 1.644 -19.324 -3.741 1.00 59.41 192 SER A O 1
ATOM 1433 N N . GLU A 1 193 ? 3.487 -19.667 -4.960 1.00 52.22 193 GLU A N 1
ATOM 1434 C CA . GLU A 1 193 ? 3.498 -21.117 -4.732 1.00 52.22 193 GLU A CA 1
ATOM 1435 C C . GLU A 1 193 ? 3.838 -21.505 -3.278 1.00 52.22 193 GLU A C 1
ATOM 1437 O O . GLU A 1 193 ? 3.566 -22.630 -2.849 1.00 52.22 193 GLU A O 1
ATOM 1442 N N . ALA A 1 194 ? 4.349 -20.571 -2.468 1.00 47.00 194 ALA A N 1
ATOM 1443 C CA . ALA A 1 194 ? 4.665 -20.778 -1.055 1.00 47.00 194 ALA A CA 1
ATOM 1444 C C . ALA A 1 194 ? 3.540 -20.293 -0.116 1.00 47.00 194 ALA A C 1
ATOM 1446 O O . ALA A 1 194 ? 3.797 -19.564 0.843 1.00 47.00 194 ALA A O 1
ATOM 1447 N N . LEU A 1 195 ? 2.286 -20.699 -0.356 1.00 44.78 195 LEU A N 1
ATOM 1448 C CA . LEU A 1 195 ? 1.150 -20.305 0.490 1.00 44.78 195 LEU A CA 1
ATOM 1449 C C . LEU A 1 195 ? 1.347 -20.772 1.944 1.00 44.78 195 LEU A C 1
ATOM 1451 O O . LEU A 1 195 ? 1.039 -21.910 2.312 1.00 44.78 195 LEU A O 1
ATOM 1455 N N . THR A 1 196 ? 1.810 -19.870 2.810 1.00 49.31 196 THR A N 1
ATOM 1456 C CA . THR A 1 196 ? 1.696 -20.061 4.256 1.00 49.31 196 THR A CA 1
ATOM 1457 C C . THR A 1 196 ? 0.249 -19.751 4.626 1.00 49.31 196 THR A C 1
ATOM 1459 O O . THR A 1 196 ? -0.194 -18.621 4.410 1.00 49.31 196 THR A O 1
ATOM 1462 N N . PRO A 1 197 ? -0.525 -20.711 5.166 1.00 52.28 197 PRO A N 1
ATOM 1463 C CA . PRO A 1 197 ? -1.899 -20.438 5.548 1.00 52.28 197 PRO A CA 1
ATOM 1464 C C . PRO A 1 197 ? -1.923 -19.288 6.553 1.00 52.28 197 PRO A C 1
ATOM 1466 O O . PRO A 1 197 ? -1.243 -19.341 7.582 1.00 52.28 197 PRO A O 1
ATOM 1469 N N . LEU A 1 198 ? -2.718 -18.260 6.249 1.00 59.94 198 LEU A N 1
ATOM 1470 C CA . LEU A 1 198 ? -2.900 -17.125 7.142 1.00 59.94 198 LEU A CA 1
ATOM 1471 C C . LEU A 1 198 ? -3.313 -17.617 8.534 1.00 59.94 198 LEU A C 1
ATOM 1473 O O . LEU A 1 198 ? -4.161 -18.518 8.638 1.00 59.94 198 LEU A O 1
ATOM 1477 N N . PRO A 1 199 ? -2.756 -17.031 9.610 1.00 62.41 199 PRO A N 1
ATOM 1478 C CA . PRO A 1 199 ? -3.207 -17.344 10.951 1.00 62.41 199 PRO A CA 1
ATOM 1479 C C . PRO A 1 199 ? -4.710 -17.081 11.028 1.00 62.41 199 PRO A C 1
ATOM 1481 O O . PRO A 1 199 ? -5.191 -15.974 10.778 1.00 62.41 199 PRO A O 1
ATOM 1484 N N . ARG A 1 200 ? -5.471 -18.132 11.341 1.00 67.69 200 ARG A N 1
ATOM 1485 C CA . ARG A 1 200 ? -6.907 -17.994 11.563 1.00 67.69 200 ARG A CA 1
ATOM 1486 C C . ARG A 1 200 ? -7.104 -17.183 12.831 1.00 67.69 200 ARG A C 1
ATOM 1488 O O . ARG A 1 200 ? -6.536 -17.505 13.871 1.00 67.69 200 ARG A O 1
ATOM 1495 N N . ILE A 1 201 ? -7.939 -16.159 12.741 1.00 69.94 201 ILE A N 1
ATOM 1496 C CA . ILE A 1 201 ? -8.375 -15.391 13.900 1.00 69.94 201 ILE A CA 1
ATOM 1497 C C . ILE A 1 201 ? -9.221 -16.325 14.766 1.00 69.94 201 ILE A C 1
ATOM 1499 O O . ILE A 1 201 ? -10.336 -16.686 14.389 1.00 69.94 201 ILE A O 1
ATOM 1503 N N . GLY A 1 202 ? -8.652 -16.770 15.886 1.00 72.31 202 GLY A N 1
ATOM 1504 C CA . GLY A 1 202 ? -9.379 -17.529 16.896 1.00 72.31 202 GLY A CA 1
ATOM 1505 C C . GLY A 1 202 ? -10.425 -16.662 17.596 1.00 72.31 202 GLY A C 1
ATOM 1506 O O . GLY A 1 202 ? -10.351 -15.431 17.570 1.00 72.31 202 GLY A O 1
ATOM 1507 N N . GLU A 1 203 ? -11.400 -17.304 18.237 1.00 73.44 203 GLU A N 1
ATOM 1508 C CA . GLU A 1 203 ? -12.327 -16.594 19.117 1.00 73.44 203 GLU A CA 1
ATOM 1509 C C . GLU A 1 203 ? -11.541 -15.995 20.294 1.00 73.44 203 GLU A C 1
ATOM 1511 O O . GLU A 1 203 ? -10.767 -16.708 20.940 1.00 73.44 203 GLU A O 1
ATOM 1516 N N . PRO A 1 204 ? -11.676 -14.687 20.571 1.00 71.44 204 PRO A N 1
ATOM 1517 C CA . PRO A 1 204 ? -10.958 -14.076 21.674 1.00 71.44 204 PRO A CA 1
ATOM 1518 C C . PRO A 1 204 ? -11.467 -14.641 23.003 1.00 71.44 204 PRO A C 1
ATOM 1520 O O . PRO A 1 204 ? -12.662 -14.598 23.287 1.00 71.44 204 PRO A O 1
ATOM 1523 N N . GLU A 1 205 ? -10.558 -15.095 23.867 1.00 74.38 205 GLU A N 1
ATOM 1524 C CA . GLU A 1 205 ? -10.896 -15.276 25.281 1.00 74.38 205 GLU A CA 1
ATOM 1525 C C . GLU A 1 205 ? -11.259 -13.906 25.880 1.00 74.38 205 GLU A C 1
ATOM 1527 O O . GLU A 1 205 ? -10.463 -12.962 25.866 1.00 74.38 205 GLU A O 1
ATOM 1532 N N . THR A 1 206 ? -12.490 -13.774 26.367 1.00 66.31 206 THR A N 1
ATOM 1533 C CA . THR A 1 206 ? -13.089 -12.496 26.789 1.00 66.31 206 THR A CA 1
ATOM 1534 C C . THR A 1 206 ? -12.906 -12.187 28.275 1.00 66.31 206 THR A C 1
ATOM 1536 O O . THR A 1 206 ? -13.280 -11.108 28.731 1.00 66.31 206 THR A O 1
ATOM 1539 N N . THR A 1 207 ? -12.331 -13.094 29.065 1.00 72.94 207 THR A N 1
ATOM 1540 C CA . THR A 1 207 ? -12.302 -12.954 30.525 1.00 72.94 207 THR A CA 1
ATOM 1541 C C . THR A 1 207 ? -11.051 -12.248 31.039 1.00 72.94 207 THR A C 1
ATOM 1543 O O . THR A 1 207 ? -9.955 -12.794 30.968 1.00 72.94 207 THR A O 1
ATOM 1546 N N . GLY A 1 208 ? -11.251 -11.075 31.652 1.00 78.69 208 GLY A N 1
ATOM 1547 C CA . GLY A 1 208 ? -10.292 -10.465 32.581 1.00 78.69 208 GLY A CA 1
ATOM 1548 C C . GLY A 1 208 ? -9.092 -9.772 31.940 1.00 78.69 208 GLY A C 1
ATOM 1549 O O . GLY A 1 208 ? -7.990 -9.898 32.464 1.00 78.69 208 GLY A O 1
ATOM 1550 N N . LEU A 1 209 ? -9.290 -9.048 30.831 1.00 87.12 209 LEU A N 1
ATOM 1551 C CA . LEU A 1 209 ? -8.224 -8.241 30.232 1.00 87.12 209 LEU A CA 1
ATOM 1552 C C . LEU A 1 209 ? -7.735 -7.184 31.237 1.00 87.12 209 LEU A C 1
ATOM 1554 O O . LEU A 1 209 ? -8.448 -6.227 31.540 1.00 87.12 209 LEU A O 1
ATOM 1558 N N . GLU A 1 210 ? -6.516 -7.357 31.741 1.00 92.19 210 GLU A N 1
ATOM 1559 C CA . GLU A 1 210 ? -5.808 -6.315 32.477 1.00 92.19 210 GLU A CA 1
ATOM 1560 C C . GLU A 1 210 ? -5.455 -5.188 31.499 1.00 92.19 210 GLU A C 1
ATOM 1562 O O . GLU A 1 210 ? -4.889 -5.442 30.436 1.00 92.19 210 GLU A O 1
ATOM 1567 N N . VAL A 1 211 ? -5.835 -3.951 31.830 1.00 93.81 211 VAL A N 1
ATOM 1568 C CA . VAL A 1 211 ? -5.591 -2.776 30.985 1.00 93.81 211 VAL A CA 1
ATOM 1569 C C . VAL A 1 211 ? -4.429 -1.980 31.580 1.00 93.81 211 VAL A C 1
ATOM 1571 O O . VAL A 1 211 ? -4.623 -1.334 32.614 1.00 93.81 211 VAL A O 1
ATOM 1574 N N . PRO A 1 212 ? -3.233 -1.994 30.961 1.00 96.00 212 PRO A N 1
ATOM 1575 C CA . PRO A 1 212 ? -2.120 -1.177 31.426 1.00 96.00 212 PRO A CA 1
ATOM 1576 C C . PRO A 1 212 ? -2.490 0.315 31.379 1.00 96.00 212 PRO A C 1
ATOM 1578 O O . PRO A 1 212 ? -3.096 0.755 30.395 1.00 96.00 212 PRO A O 1
ATOM 1581 N N . PRO A 1 213 ? -2.148 1.112 32.407 1.00 96.50 213 PRO A N 1
ATOM 1582 C CA . PRO A 1 213 ? -2.560 2.517 32.503 1.00 96.50 213 PRO A CA 1
ATOM 1583 C C . PRO A 1 213 ? -1.944 3.408 31.417 1.00 96.50 213 PRO A C 1
ATOM 1585 O O . PRO A 1 213 ? -2.485 4.461 31.096 1.00 96.50 213 PRO A O 1
ATOM 1588 N N . ASP A 1 214 ? -0.817 2.993 30.848 1.00 96.62 214 ASP A N 1
ATOM 1589 C CA . ASP A 1 214 ? -0.107 3.660 29.763 1.00 96.62 214 ASP A CA 1
ATOM 1590 C C . ASP A 1 214 ? -0.460 3.095 28.381 1.00 96.62 214 ASP A C 1
ATOM 1592 O O . ASP A 1 214 ? 0.173 3.472 27.398 1.00 96.62 214 ASP A O 1
ATOM 1596 N N . SER A 1 215 ? -1.462 2.215 28.280 1.00 97.56 215 SER A N 1
ATOM 1597 C CA . SER A 1 215 ? -1.880 1.624 27.008 1.00 97.56 215 SER A CA 1
ATOM 1598 C C . SER A 1 215 ? -2.728 2.567 26.149 1.00 97.56 215 SER A C 1
ATOM 1600 O O . SER A 1 215 ? -3.379 3.500 26.635 1.00 97.56 215 SER A O 1
ATOM 1602 N N . LEU A 1 216 ? -2.787 2.280 24.847 1.00 96.75 216 LEU A N 1
ATOM 1603 C CA . LEU A 1 216 ? -3.690 2.950 23.912 1.00 96.75 216 LEU A CA 1
ATOM 1604 C C . LEU A 1 216 ? -5.151 2.790 24.347 1.00 96.75 216 LEU A C 1
ATOM 1606 O O . LEU A 1 216 ? -5.933 3.734 24.244 1.00 96.75 216 LEU A O 1
ATOM 1610 N N . LEU A 1 217 ? -5.514 1.619 24.882 1.00 96.69 217 LEU A N 1
ATOM 1611 C CA . LEU A 1 217 ? -6.861 1.374 25.387 1.00 96.69 217 LEU A CA 1
ATOM 1612 C C . LEU A 1 217 ? -7.211 2.297 26.564 1.00 96.69 217 LEU A C 1
ATOM 1614 O O . LEU A 1 217 ? -8.277 2.911 26.545 1.00 96.69 217 LEU A O 1
ATOM 1618 N N . ALA A 1 218 ? -6.313 2.435 27.548 1.00 96.88 218 ALA A N 1
ATOM 1619 C CA . ALA A 1 218 ? -6.512 3.324 28.696 1.00 96.88 218 ALA A CA 1
ATOM 1620 C C . ALA A 1 218 ? -6.681 4.787 28.257 1.00 96.88 218 ALA A C 1
ATOM 1622 O O . ALA A 1 218 ? -7.630 5.452 28.671 1.00 96.88 218 ALA A O 1
ATOM 1623 N N . ARG A 1 219 ? -5.836 5.259 27.328 1.00 96.44 219 ARG A N 1
ATOM 1624 C CA . ARG A 1 219 ? -5.924 6.618 26.764 1.00 96.44 219 ARG A CA 1
ATOM 1625 C C . ARG A 1 219 ? -7.307 6.937 26.192 1.00 96.44 219 ARG A C 1
ATOM 1627 O O . ARG A 1 219 ? -7.779 8.063 26.340 1.00 96.44 219 ARG A O 1
ATOM 1634 N N . TYR A 1 220 ? -7.935 5.985 25.503 1.00 96.12 220 TYR A N 1
ATOM 1635 C CA . TYR A 1 220 ? -9.242 6.203 24.879 1.00 96.12 220 TYR A CA 1
ATOM 1636 C C . TYR A 1 220 ? -10.428 5.871 25.784 1.00 96.12 220 TYR A C 1
ATOM 1638 O O . TYR A 1 220 ? -11.513 6.384 25.519 1.00 96.12 220 TYR A O 1
ATOM 1646 N N . ALA A 1 221 ? -10.249 5.091 26.852 1.00 95.94 221 ALA A N 1
ATOM 1647 C CA . ALA A 1 221 ? -11.295 4.868 27.853 1.00 95.94 221 ALA A CA 1
ATOM 1648 C C . ALA A 1 221 ? -11.722 6.185 28.527 1.00 95.94 221 ALA A C 1
ATOM 1650 O O . ALA A 1 221 ? -12.916 6.443 28.665 1.00 95.94 221 ALA A O 1
ATOM 1651 N N . ASP A 1 222 ? -10.751 7.049 28.835 1.00 91.50 222 ASP A N 1
ATOM 1652 C CA . ASP A 1 222 ? -10.975 8.336 29.509 1.00 91.50 222 ASP A CA 1
ATOM 1653 C C . ASP A 1 222 ? -11.165 9.520 28.544 1.00 91.50 222 ASP A C 1
ATOM 1655 O O . ASP A 1 222 ? -11.377 10.659 28.971 1.00 91.50 222 ASP A O 1
ATOM 1659 N N . ALA A 1 223 ? -11.070 9.287 27.232 1.00 89.94 223 ALA A N 1
ATOM 1660 C CA . ALA A 1 223 ? -11.173 10.355 26.248 1.00 89.94 223 ALA A CA 1
ATOM 1661 C C . ALA A 1 223 ? -12.592 10.943 26.212 1.00 89.94 223 ALA A C 1
ATOM 1663 O O . ALA A 1 223 ? -13.574 10.231 25.989 1.00 89.94 223 ALA A O 1
ATOM 1664 N N . ASP A 1 224 ? -12.697 12.268 26.339 1.00 88.38 224 ASP A N 1
ATOM 1665 C CA . ASP A 1 224 ? -13.942 12.983 26.067 1.00 88.38 224 ASP A CA 1
ATOM 1666 C C . ASP A 1 224 ? -14.226 12.950 24.560 1.00 88.38 224 ASP A C 1
ATOM 1668 O O . ASP A 1 224 ? -13.698 13.735 23.769 1.00 88.38 224 ASP A O 1
ATOM 1672 N N . THR A 1 225 ? -15.051 11.986 24.152 1.00 80.12 225 THR A N 1
ATOM 1673 C CA . THR A 1 225 ? -15.452 11.794 22.756 1.00 80.12 225 THR A CA 1
ATOM 1674 C C . THR A 1 225 ? -16.893 12.227 22.482 1.00 80.12 225 THR A C 1
ATOM 1676 O O . THR A 1 225 ? -17.541 11.744 21.546 1.00 80.12 225 THR A O 1
ATOM 1679 N N . THR A 1 226 ? -17.396 13.176 23.278 1.00 78.56 226 THR A N 1
ATOM 1680 C CA . THR A 1 226 ? -18.784 13.662 23.224 1.00 78.56 226 THR A CA 1
ATOM 1681 C C . THR A 1 226 ? -19.179 14.328 21.908 1.00 78.56 226 THR A C 1
ATOM 1683 O O . THR A 1 226 ? -20.367 14.551 21.695 1.00 78.56 226 THR A O 1
ATOM 1686 N N . GLN A 1 227 ? -18.240 14.608 20.997 1.00 73.88 227 GLN A N 1
ATOM 1687 C CA . GLN A 1 227 ? -18.528 15.247 19.714 1.00 73.88 227 GLN A CA 1
ATOM 1688 C C . GLN A 1 227 ? -19.436 14.362 18.825 1.00 73.88 227 GLN A C 1
ATOM 1690 O O . GLN A 1 227 ? -18.976 13.339 18.299 1.00 73.88 227 GLN A O 1
ATOM 1695 N N . PRO A 1 228 ? -20.712 14.745 18.604 1.00 73.00 228 PRO A N 1
ATOM 1696 C CA . PRO A 1 228 ? -21.584 14.032 17.679 1.00 73.00 228 PRO A CA 1
ATOM 1697 C C . PRO A 1 228 ? -21.170 14.320 16.223 1.00 73.00 228 PRO A C 1
ATOM 1699 O O . PRO A 1 228 ? -20.601 15.372 15.932 1.00 73.00 228 PRO A O 1
ATOM 1702 N N . GLY A 1 229 ? -21.417 13.361 15.320 1.00 76.12 229 GLY A N 1
ATOM 1703 C CA . GLY A 1 229 ? -21.058 13.455 13.892 1.00 76.12 229 GLY A CA 1
ATOM 1704 C C . GLY A 1 229 ? -21.785 14.596 13.162 1.00 76.12 229 GLY A C 1
ATOM 1705 O O . GLY A 1 229 ? -22.773 15.114 13.690 1.00 76.12 229 GLY A O 1
ATOM 1706 N N . PRO A 1 230 ? -21.328 15.009 11.963 1.00 88.12 230 PRO A N 1
ATOM 1707 C CA . PRO A 1 230 ? -20.691 14.171 10.929 1.00 88.12 230 PRO A CA 1
ATOM 1708 C C . PRO A 1 230 ? -19.151 14.088 10.960 1.00 88.12 230 PRO A C 1
ATOM 1710 O O . PRO A 1 230 ? -18.477 14.939 11.545 1.00 88.12 230 PRO A O 1
ATOM 1713 N N . TYR A 1 231 ? -18.598 13.082 10.266 1.00 93.44 231 TYR A N 1
ATOM 1714 C CA . TYR A 1 231 ? -17.156 12.830 10.091 1.00 93.44 231 TYR A CA 1
ATOM 1715 C C . TYR A 1 231 ? -16.694 13.006 8.633 1.00 93.44 231 TYR A C 1
ATOM 1717 O O . TYR A 1 231 ? -16.338 12.029 7.975 1.00 93.44 231 TYR A O 1
ATOM 1725 N N . PRO A 1 232 ? -16.658 14.235 8.092 1.00 95.06 232 PRO A N 1
ATOM 1726 C CA . PRO A 1 232 ? -16.191 14.463 6.729 1.00 95.06 232 PRO A CA 1
ATOM 1727 C C . PRO A 1 232 ? -14.723 14.046 6.548 1.00 95.06 232 PRO A C 1
ATOM 1729 O O . PRO A 1 232 ? -13.822 14.543 7.234 1.00 95.06 232 PRO A O 1
ATOM 1732 N N . LEU A 1 233 ? -14.473 13.167 5.576 1.00 95.44 233 LEU A N 1
ATOM 1733 C CA . LEU A 1 233 ? -13.124 12.755 5.189 1.00 95.44 233 LEU A CA 1
ATOM 1734 C C . LEU A 1 233 ? -12.429 13.802 4.288 1.00 95.44 233 LEU A C 1
ATOM 1736 O O . LEU A 1 233 ? -13.093 14.579 3.586 1.00 95.44 233 LEU A O 1
ATOM 1740 N N . PRO A 1 234 ? -11.082 13.856 4.296 1.00 94.50 234 PRO A N 1
ATOM 1741 C CA . PRO A 1 234 ? -10.169 13.118 5.189 1.00 94.50 234 PRO A CA 1
ATOM 1742 C C . PRO A 1 234 ? -10.051 13.729 6.603 1.00 94.50 234 PRO A C 1
ATOM 1744 O O . PRO A 1 234 ? -9.656 13.053 7.547 1.00 94.50 234 PRO A O 1
ATOM 1747 N N . HIS A 1 235 ? -10.456 14.992 6.778 1.00 94.38 235 HIS A N 1
ATOM 1748 C CA . HIS A 1 235 ? -10.167 15.817 7.962 1.00 94.38 235 HIS A CA 1
ATOM 1749 C C . HIS A 1 235 ? -10.622 15.247 9.314 1.00 94.38 235 HIS A C 1
ATOM 1751 O O . HIS A 1 235 ? -10.030 15.567 10.342 1.00 94.38 235 HIS A O 1
ATOM 1757 N N . ARG A 1 236 ? -11.696 14.450 9.350 1.00 96.06 236 ARG A N 1
ATOM 1758 C CA . ARG A 1 236 ? -12.251 13.886 10.593 1.00 96.06 236 ARG A CA 1
ATOM 1759 C C . ARG A 1 236 ? -12.021 12.380 10.748 1.00 96.06 236 ARG A C 1
ATOM 1761 O O . ARG A 1 236 ? -12.611 11.787 11.651 1.00 96.06 236 ARG A O 1
ATOM 1768 N N . ALA A 1 237 ? -11.145 11.774 9.938 1.00 96.25 237 ALA A N 1
ATOM 1769 C CA . ALA A 1 237 ? -10.811 10.349 10.033 1.00 96.25 237 ALA A CA 1
ATOM 1770 C C . ALA A 1 237 ? -10.300 9.970 11.435 1.00 96.25 237 ALA A C 1
ATOM 1772 O O . ALA A 1 237 ? -10.847 9.073 12.074 1.00 96.25 237 ALA A O 1
ATOM 1773 N N . ALA A 1 238 ? -9.332 10.722 11.969 1.00 96.25 238 ALA A N 1
ATOM 1774 C CA . ALA A 1 238 ? -8.778 10.472 13.300 1.00 96.25 238 ALA A CA 1
ATOM 1775 C C . ALA A 1 238 ? -9.834 10.577 14.418 1.00 96.25 238 ALA A C 1
ATOM 1777 O O . ALA A 1 238 ? -9.842 9.763 15.337 1.00 96.25 238 ALA A O 1
ATOM 1778 N N . SER A 1 239 ? -10.765 11.536 14.327 1.00 95.94 239 SER A N 1
ATOM 1779 C CA . SER A 1 239 ? -11.866 11.671 15.293 1.00 95.94 239 SER A CA 1
ATOM 1780 C C . SER A 1 239 ? -12.833 10.484 15.236 1.00 95.94 239 SER A C 1
ATOM 1782 O O . SER A 1 239 ? -13.252 9.991 16.280 1.00 95.94 239 SER A O 1
ATOM 1784 N N . LEU A 1 240 ? -13.173 9.999 14.037 1.00 97.06 240 LEU A N 1
ATOM 1785 C CA . LEU A 1 240 ? -14.020 8.816 13.854 1.00 97.06 240 LEU A CA 1
ATOM 1786 C C . LEU A 1 240 ? -13.367 7.554 14.446 1.00 97.06 240 LEU A C 1
ATOM 1788 O O . LEU A 1 240 ? -14.017 6.790 15.165 1.00 97.06 240 LEU A O 1
ATOM 1792 N N . ILE A 1 241 ? -12.072 7.358 14.197 1.00 97.44 241 ILE A N 1
ATOM 1793 C CA . ILE A 1 241 ? -11.315 6.216 14.724 1.00 97.44 241 ILE A CA 1
ATOM 1794 C C . ILE A 1 241 ? -11.189 6.312 16.253 1.00 97.44 241 ILE A C 1
ATOM 1796 O O . ILE A 1 241 ? -11.462 5.334 16.947 1.00 97.44 241 ILE A O 1
ATOM 1800 N N . ALA A 1 242 ? -10.879 7.493 16.796 1.00 96.62 242 ALA A N 1
ATOM 1801 C CA . ALA A 1 242 ? -10.848 7.739 18.239 1.00 96.62 242 ALA A CA 1
ATOM 1802 C C . ALA A 1 242 ? -12.176 7.375 18.923 1.00 96.62 242 ALA A C 1
ATOM 1804 O O . ALA A 1 242 ? -12.177 6.721 19.963 1.00 96.62 242 ALA A O 1
ATOM 1805 N N . ARG A 1 243 ? -13.318 7.737 18.320 1.00 96.69 243 ARG A N 1
ATOM 1806 C CA . ARG A 1 243 ? -14.644 7.340 18.824 1.00 96.69 243 ARG A CA 1
ATOM 1807 C C . ARG A 1 243 ? -14.879 5.838 18.759 1.00 96.69 243 ARG A C 1
ATOM 1809 O O . ARG A 1 243 ? -15.515 5.287 19.651 1.00 96.69 243 ARG A O 1
ATOM 1816 N N . THR A 1 244 ? -14.373 5.185 17.718 1.00 97.31 244 THR A N 1
ATOM 1817 C CA . THR A 1 244 ? -14.491 3.732 17.552 1.00 97.31 244 THR A CA 1
ATOM 1818 C C . THR A 1 244 ? -13.700 3.002 18.639 1.00 97.31 244 THR A C 1
ATOM 1820 O O . THR A 1 244 ? -14.237 2.093 19.273 1.00 97.31 244 THR A O 1
ATOM 1823 N N . LEU A 1 245 ? -12.469 3.447 18.925 1.00 97.12 245 LEU A N 1
ATOM 1824 C CA . LEU A 1 245 ? -11.676 2.940 20.048 1.00 97.12 245 LEU A CA 1
ATOM 1825 C C . LEU A 1 245 ? -12.326 3.232 21.398 1.00 97.12 245 LEU A C 1
ATOM 1827 O O . LEU A 1 245 ? -12.369 2.339 22.235 1.00 97.12 245 LEU A O 1
ATOM 1831 N N . HIS A 1 246 ? -12.858 4.438 21.605 1.00 96.75 246 HIS A N 1
ATOM 1832 C CA . HIS A 1 246 ? -13.560 4.777 22.841 1.00 96.75 246 HIS A CA 1
ATOM 1833 C C . HIS A 1 246 ? -14.766 3.860 23.072 1.00 96.75 246 HIS A C 1
ATOM 1835 O O . HIS A 1 246 ? -14.889 3.284 24.146 1.00 96.75 246 HIS A O 1
ATOM 1841 N N . ALA A 1 247 ? -15.608 3.649 22.053 1.00 96.50 247 ALA A N 1
ATOM 1842 C CA . ALA A 1 247 ? -16.750 2.739 22.146 1.00 96.50 247 ALA A CA 1
ATOM 1843 C C . ALA A 1 247 ? -16.317 1.296 22.460 1.00 96.50 247 ALA A C 1
ATOM 1845 O O . ALA A 1 247 ? -16.952 0.619 23.264 1.00 96.50 247 ALA A O 1
ATOM 1846 N N . ALA A 1 248 ? -15.206 0.824 21.884 1.00 96.12 248 ALA A N 1
ATOM 1847 C CA . ALA A 1 248 ? -14.633 -0.471 22.246 1.00 96.12 248 ALA A CA 1
ATOM 1848 C C . ALA A 1 248 ? -14.093 -0.484 23.691 1.00 96.12 248 ALA A C 1
ATOM 1850 O O . ALA A 1 248 ? -14.317 -1.449 24.420 1.00 96.12 248 ALA A O 1
ATOM 1851 N N . ALA A 1 249 ? -13.427 0.581 24.140 1.00 95.62 249 ALA A N 1
ATOM 1852 C CA . ALA A 1 249 ? -12.864 0.718 25.485 1.00 95.62 249 ALA A CA 1
ATOM 1853 C C . ALA A 1 249 ? -13.930 0.761 26.590 1.00 95.62 249 ALA A C 1
ATOM 1855 O O . ALA A 1 249 ? -13.726 0.196 27.665 1.00 95.62 249 ALA A O 1
ATOM 1856 N N . THR A 1 250 ? -15.087 1.357 26.312 1.00 95.25 250 THR A N 1
ATOM 1857 C CA . THR A 1 250 ? -16.227 1.436 27.238 1.00 95.25 250 THR A CA 1
ATOM 1858 C C . THR A 1 250 ? -17.255 0.320 27.042 1.00 95.25 250 THR A C 1
ATOM 1860 O O . THR A 1 250 ? -18.267 0.298 27.734 1.00 95.25 250 THR A O 1
ATOM 1863 N N . GLU A 1 251 ? -16.993 -0.617 26.123 1.00 94.62 251 GLU A N 1
ATOM 1864 C CA . GLU A 1 251 ? -17.899 -1.716 25.756 1.00 94.62 251 GLU A CA 1
ATOM 1865 C C . GLU A 1 251 ? -19.287 -1.244 25.264 1.00 94.62 251 GLU A C 1
ATOM 1867 O O . GLU A 1 251 ? -20.269 -1.987 25.307 1.00 94.62 251 GLU A O 1
ATOM 1872 N N . ASP A 1 252 ? -19.378 -0.025 24.720 1.00 95.19 252 ASP A N 1
ATOM 1873 C CA . ASP A 1 252 ? -20.604 0.529 24.138 1.00 95.19 252 ASP A CA 1
ATOM 1874 C C . ASP A 1 252 ? -20.840 -0.021 22.720 1.00 95.19 252 ASP A C 1
ATOM 1876 O O . ASP A 1 252 ? -20.452 0.563 21.698 1.00 95.19 252 ASP A O 1
ATOM 1880 N N . ARG A 1 253 ? -21.501 -1.183 22.657 1.00 94.31 253 ARG A N 1
ATOM 1881 C CA . ARG A 1 253 ? -21.828 -1.882 21.403 1.00 94.31 253 ARG A CA 1
ATOM 1882 C C . ARG A 1 253 ? -22.706 -1.050 20.468 1.00 94.31 253 ARG A C 1
ATOM 1884 O O . ARG A 1 253 ? -22.555 -1.147 19.246 1.00 94.31 253 ARG A O 1
ATOM 1891 N N . ASP A 1 254 ? -23.610 -0.240 21.009 1.00 94.06 254 ASP A N 1
ATOM 1892 C CA . ASP A 1 254 ? -24.535 0.566 20.212 1.00 94.06 254 ASP A CA 1
ATOM 1893 C C . ASP A 1 254 ? -23.813 1.744 19.556 1.00 94.06 254 ASP A C 1
ATOM 1895 O O . ASP A 1 254 ? -24.031 2.023 18.371 1.00 94.06 254 ASP A O 1
ATOM 1899 N N . ALA A 1 255 ? -22.933 2.425 20.294 1.00 94.25 255 ALA A N 1
ATOM 1900 C CA . ALA A 1 255 ? -22.074 3.461 19.734 1.00 94.25 255 ALA A CA 1
ATOM 1901 C C . ALA A 1 255 ? -21.122 2.877 18.687 1.00 94.25 255 ALA A C 1
ATOM 1903 O O . ALA A 1 255 ? -21.066 3.400 17.573 1.00 94.25 255 ALA A O 1
ATOM 1904 N N . PHE A 1 256 ? -20.451 1.763 18.996 1.00 96.38 256 PHE A N 1
ATOM 1905 C CA . PHE A 1 256 ? -19.552 1.083 18.062 1.00 96.38 256 PHE A CA 1
ATOM 1906 C C . PHE A 1 256 ? -20.273 0.720 16.758 1.00 96.38 256 PHE A C 1
ATOM 1908 O O . PHE A 1 256 ? -19.826 1.069 15.663 1.00 96.38 256 PHE A O 1
ATOM 1915 N N . SER A 1 257 ? -21.460 0.115 16.869 1.00 94.75 257 SER A N 1
ATOM 1916 C CA . SER A 1 257 ? -22.263 -0.293 15.715 1.00 94.75 257 SER A CA 1
ATOM 1917 C C . SER A 1 257 ? -22.641 0.885 14.816 1.00 94.75 257 SER A C 1
ATOM 1919 O O . SER A 1 257 ? -22.697 0.713 13.603 1.00 94.75 257 SER A O 1
ATOM 1921 N N . LYS A 1 258 ? -22.876 2.087 15.355 1.00 94.31 258 LYS A N 1
ATOM 1922 C CA . LYS A 1 258 ? -23.219 3.282 14.555 1.00 94.31 258 LYS A CA 1
ATOM 1923 C C . LYS A 1 258 ? -22.038 3.828 13.743 1.00 94.31 258 LYS A C 1
ATOM 1925 O O . LYS A 1 258 ? -22.268 4.445 12.702 1.00 94.31 258 LYS A O 1
ATOM 1930 N N . LEU A 1 259 ? -20.808 3.607 14.206 1.00 96.12 259 LEU A N 1
ATOM 1931 C CA . LEU A 1 259 ? -19.580 4.114 13.581 1.00 96.12 259 LEU A CA 1
ATOM 1932 C C . LEU A 1 259 ? -19.080 3.205 12.449 1.00 96.12 259 LEU A C 1
ATOM 1934 O O . LEU A 1 259 ? -18.457 3.686 11.502 1.00 96.12 259 LEU A O 1
ATOM 1938 N N . VAL A 1 260 ? -19.389 1.908 12.513 1.00 96.81 260 VAL A N 1
ATOM 1939 C CA . VAL A 1 260 ? -19.047 0.939 11.462 1.00 96.81 260 VAL A CA 1
ATOM 1940 C C . VAL A 1 260 ? -20.098 0.916 10.344 1.00 96.81 260 VAL A C 1
ATOM 1942 O O . VAL A 1 260 ? -21.308 1.034 10.579 1.00 96.81 260 VAL A O 1
ATOM 1945 N N . ALA A 1 261 ? -19.639 0.755 9.105 1.00 96.12 261 ALA A N 1
ATOM 1946 C CA . ALA A 1 261 ? -20.482 0.568 7.932 1.00 96.12 261 ALA A CA 1
ATOM 1947 C C . ALA A 1 261 ? -21.280 -0.745 8.022 1.00 96.12 261 ALA A C 1
ATOM 1949 O O . ALA A 1 261 ? -20.969 -1.651 8.798 1.00 96.12 261 ALA A O 1
ATOM 1950 N N . ARG A 1 262 ? -22.355 -0.861 7.230 1.00 93.81 262 ARG A N 1
ATOM 1951 C CA . ARG A 1 262 ? -23.235 -2.043 7.280 1.00 93.81 262 ARG A CA 1
ATOM 1952 C C . ARG A 1 262 ? -22.525 -3.319 6.817 1.00 93.81 262 ARG A C 1
ATOM 1954 O O . ARG A 1 262 ? -22.772 -4.386 7.367 1.00 93.81 262 ARG A O 1
ATOM 1961 N N . ASP A 1 263 ? -21.690 -3.169 5.807 1.00 94.25 263 ASP A N 1
ATOM 1962 C CA . ASP A 1 263 ? -20.849 -4.161 5.141 1.00 94.25 263 ASP A CA 1
ATOM 1963 C C . ASP A 1 263 ? -19.420 -4.191 5.702 1.00 94.25 263 ASP A C 1
ATOM 1965 O O . ASP A 1 263 ? -18.543 -4.789 5.087 1.00 94.25 263 ASP A O 1
ATOM 1969 N N . ALA A 1 264 ? -19.176 -3.551 6.853 1.00 96.62 264 ALA A N 1
ATOM 1970 C CA . ALA A 1 264 ? -17.840 -3.480 7.418 1.00 96.62 264 ALA A CA 1
ATOM 1971 C C . ALA A 1 264 ? -17.304 -4.871 7.779 1.00 96.62 264 ALA A C 1
ATOM 1973 O O . ALA A 1 264 ? -18.047 -5.739 8.256 1.00 96.62 264 ALA A O 1
ATOM 1974 N N . ARG A 1 265 ? -16.002 -5.065 7.577 1.00 96.38 265 ARG A N 1
ATOM 1975 C CA . ARG A 1 265 ? -15.302 -6.332 7.797 1.00 96.38 265 ARG A CA 1
ATOM 1976 C C . ARG A 1 265 ? -14.197 -6.169 8.829 1.00 96.38 265 ARG A C 1
ATOM 1978 O O . ARG A 1 265 ? -13.739 -5.065 9.106 1.00 96.38 265 ARG A O 1
ATOM 1985 N N . TRP A 1 266 ? -13.764 -7.275 9.406 1.00 95.94 266 TRP A N 1
ATOM 1986 C CA . TRP A 1 266 ? -12.614 -7.306 10.292 1.00 95.94 266 TRP A CA 1
ATOM 1987 C C . TRP A 1 266 ? -11.738 -8.513 10.007 1.00 95.94 266 TRP A C 1
ATOM 1989 O O . TRP A 1 266 ? -12.217 -9.531 9.505 1.00 95.94 266 TRP A O 1
ATOM 1999 N N . GLY A 1 267 ? -10.450 -8.395 10.287 1.00 94.50 267 GLY A N 1
ATOM 2000 C CA . GLY A 1 267 ? -9.483 -9.415 9.914 1.00 94.50 267 GLY A CA 1
ATOM 2001 C C . GLY A 1 267 ? -8.097 -9.137 10.475 1.00 94.50 267 GLY A C 1
ATOM 2002 O O . GLY A 1 267 ? -7.936 -8.361 11.418 1.00 94.50 267 GLY A O 1
ATOM 2003 N N . LEU A 1 268 ? -7.090 -9.755 9.857 1.00 93.81 268 LEU A N 1
ATOM 2004 C CA . LEU A 1 268 ? -5.693 -9.388 10.070 1.00 93.81 268 LEU A CA 1
ATOM 2005 C C . LEU A 1 268 ? -5.478 -7.928 9.621 1.00 93.81 268 LEU A C 1
ATOM 2007 O O . LEU A 1 268 ? -6.270 -7.415 8.830 1.00 93.81 268 LEU A O 1
ATOM 2011 N N . PRO A 1 269 ? -4.446 -7.217 10.094 1.00 94.31 269 PRO A N 1
ATOM 2012 C CA . PRO A 1 269 ? -4.110 -5.859 9.658 1.00 94.31 269 PRO A CA 1
ATOM 2013 C C . PRO A 1 269 ? -3.548 -5.823 8.225 1.00 94.31 269 PRO A C 1
ATOM 2015 O O . PRO A 1 269 ? -2.462 -5.319 7.962 1.00 94.31 269 PRO A O 1
ATOM 2018 N N . ASP A 1 270 ? -4.333 -6.342 7.285 1.00 91.06 270 ASP A N 1
ATOM 2019 C CA . ASP A 1 270 ? -4.059 -6.452 5.865 1.00 91.06 270 ASP A CA 1
ATOM 2020 C C . ASP A 1 270 ? -5.123 -5.679 5.075 1.00 91.06 270 ASP A C 1
ATOM 2022 O O . ASP A 1 270 ? -6.327 -5.921 5.197 1.00 91.06 270 ASP A O 1
ATOM 2026 N N . ARG A 1 271 ? -4.669 -4.748 4.234 1.00 91.50 271 ARG A N 1
ATOM 2027 C CA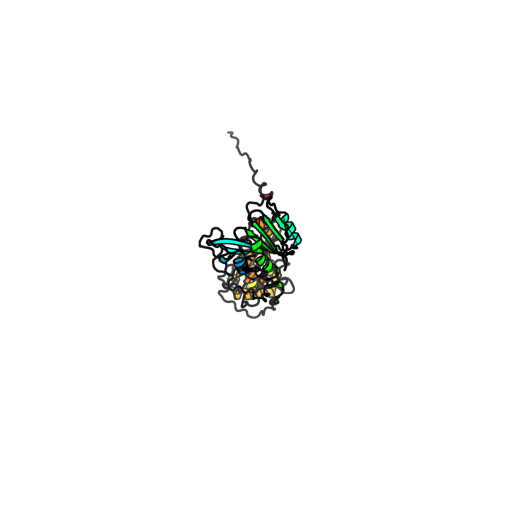 . ARG A 1 271 ? -5.528 -3.867 3.429 1.00 91.50 271 ARG A CA 1
ATOM 2028 C C . ARG A 1 271 ? -6.249 -4.602 2.295 1.00 91.50 271 ARG A C 1
ATOM 2030 O O . ARG A 1 271 ? -7.229 -4.086 1.770 1.00 91.50 271 ARG A O 1
ATOM 2037 N N . ARG A 1 272 ? -5.807 -5.813 1.950 1.00 87.38 272 ARG A N 1
ATOM 2038 C CA . ARG A 1 272 ? -6.495 -6.746 1.037 1.00 87.38 272 ARG A CA 1
ATOM 2039 C C . ARG A 1 272 ? -7.723 -7.368 1.685 1.00 87.38 272 ARG A C 1
ATOM 2041 O O . ARG A 1 272 ? -8.573 -7.922 0.998 1.00 87.38 272 ARG A O 1
ATOM 2048 N N . GLN A 1 273 ? -7.815 -7.272 3.014 1.00 91.81 273 GLN A N 1
ATOM 2049 C CA . GLN A 1 273 ? -8.888 -7.848 3.815 1.00 91.81 273 GLN A CA 1
ATOM 2050 C C . GLN A 1 273 ? -8.976 -9.377 3.654 1.00 91.81 273 GLN A C 1
ATOM 2052 O O . GLN A 1 273 ? -10.074 -9.950 3.672 1.00 91.81 273 GLN A O 1
ATOM 2057 N N . LEU A 1 274 ? -7.825 -10.043 3.493 1.00 82.94 274 LEU A N 1
ATOM 2058 C CA . LEU A 1 274 ? -7.744 -11.493 3.318 1.00 82.94 274 LEU A CA 1
ATOM 2059 C C . LEU A 1 274 ? -8.382 -12.216 4.502 1.00 82.94 274 LEU A C 1
ATOM 2061 O O . LEU A 1 274 ? -8.167 -11.856 5.660 1.00 82.94 274 LEU A O 1
ATOM 2065 N N . ALA A 1 275 ? -9.196 -13.228 4.197 1.00 82.00 275 ALA A N 1
ATOM 2066 C CA . ALA A 1 275 ? -9.940 -14.017 5.182 1.00 82.00 275 ALA A CA 1
ATOM 2067 C C . ALA A 1 275 ? -10.778 -13.188 6.186 1.00 82.00 275 ALA A C 1
ATOM 2069 O O . ALA A 1 275 ? -11.145 -13.684 7.253 1.00 82.00 275 ALA A O 1
ATOM 2070 N N . SER A 1 276 ? -11.107 -11.933 5.857 1.00 90.12 276 SER A N 1
ATOM 2071 C CA . SER A 1 276 ? -11.869 -11.057 6.746 1.00 90.12 276 SER A CA 1
ATOM 2072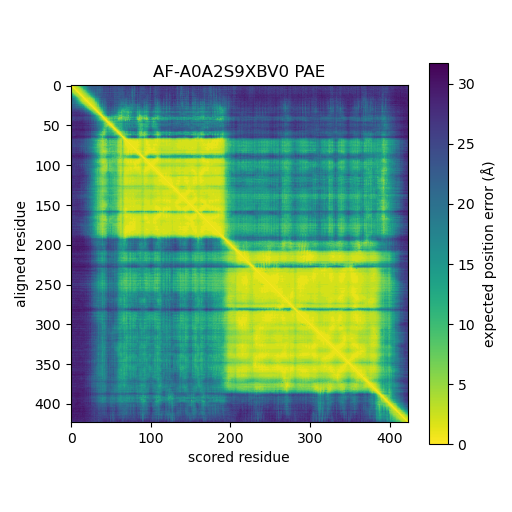 C C . SER A 1 276 ? -13.329 -11.488 6.882 1.00 90.12 276 SER A C 1
ATOM 2074 O O . SER A 1 276 ? -13.928 -12.067 5.968 1.00 90.12 276 SER A O 1
ATOM 2076 N N . ARG A 1 277 ? -13.938 -11.158 8.019 1.00 90.88 277 ARG A N 1
ATOM 2077 C CA . ARG A 1 277 ? -15.298 -11.550 8.403 1.00 90.88 277 ARG A CA 1
ATOM 2078 C C . ARG A 1 277 ? -16.186 -10.312 8.560 1.00 90.88 277 ARG A C 1
ATOM 2080 O O . ARG A 1 277 ? -15.676 -9.262 8.941 1.00 90.88 277 ARG A O 1
ATOM 2087 N N . PRO A 1 278 ? -17.498 -10.380 8.285 1.00 93.31 278 PRO A N 1
ATOM 2088 C CA . PRO A 1 278 ? -18.396 -9.250 8.530 1.00 93.31 278 PRO A CA 1
ATOM 2089 C C . PRO A 1 278 ? -18.473 -8.894 10.024 1.00 93.31 278 PRO A C 1
ATOM 2091 O O . PRO A 1 278 ? -18.684 -9.774 10.850 1.00 93.31 278 PRO A O 1
ATOM 2094 N N . ILE A 1 279 ? -18.382 -7.608 10.378 1.00 92.81 279 ILE A N 1
ATOM 2095 C CA . ILE A 1 279 ? -18.498 -7.126 11.774 1.00 92.81 279 ILE A CA 1
ATOM 2096 C C . ILE A 1 279 ? -19.936 -7.248 12.303 1.00 92.81 279 ILE A C 1
ATOM 2098 O O . ILE A 1 279 ? -20.161 -7.413 13.498 1.00 92.81 279 ILE A O 1
ATOM 2102 N N . ARG A 1 280 ? -20.939 -7.123 11.426 1.00 86.25 280 ARG A N 1
ATOM 2103 C CA . ARG A 1 280 ? -22.362 -7.076 11.810 1.00 86.25 280 ARG A CA 1
ATOM 2104 C C . ARG A 1 280 ? -23.104 -8.414 11.696 1.00 86.25 280 ARG A C 1
ATOM 2106 O O . ARG A 1 280 ? -24.327 -8.423 11.824 1.00 86.25 280 ARG A O 1
ATOM 2113 N N . ALA A 1 281 ? -22.405 -9.516 11.441 1.00 77.81 281 ALA A N 1
ATOM 2114 C CA . ALA A 1 281 ? -22.996 -10.851 11.542 1.00 77.81 281 ALA A CA 1
ATOM 2115 C C . ALA A 1 281 ? -23.076 -11.290 13.019 1.00 77.81 281 ALA A C 1
ATOM 2117 O O . ALA A 1 281 ? -22.260 -10.843 13.813 1.00 77.81 281 ALA A O 1
ATOM 2118 N N . ASP A 1 282 ? -24.074 -12.100 13.382 1.00 63.28 282 ASP A N 1
ATOM 2119 C CA . ASP A 1 282 ? -24.164 -12.954 14.587 1.00 63.28 282 ASP A CA 1
ATOM 2120 C C . ASP A 1 282 ? -23.162 -12.659 15.732 1.00 63.28 282 ASP A C 1
ATOM 2122 O O . ASP A 1 282 ? -22.165 -13.351 15.891 1.00 63.28 282 ASP A O 1
ATOM 2126 N N . ASP A 1 283 ? -23.417 -11.617 16.534 1.00 75.50 283 ASP A N 1
ATOM 2127 C CA . ASP A 1 283 ? -22.589 -11.204 17.691 1.00 75.50 283 ASP A CA 1
ATOM 2128 C C . ASP A 1 283 ? -21.098 -10.885 17.433 1.00 75.50 283 ASP A C 1
ATOM 2130 O O . ASP A 1 283 ? -20.368 -10.538 18.365 1.00 75.50 283 ASP A O 1
ATOM 2134 N N . GLU A 1 284 ? -20.664 -10.826 16.173 1.00 86.06 284 GLU A N 1
ATOM 2135 C CA . GLU A 1 284 ? -19.285 -10.510 15.779 1.00 86.06 284 GLU A CA 1
ATOM 2136 C C . GLU A 1 284 ? -18.826 -9.136 16.272 1.00 86.06 284 GLU A C 1
ATOM 2138 O O . GLU A 1 284 ? -17.660 -8.970 16.612 1.00 86.06 284 GLU A O 1
ATOM 2143 N N . ALA A 1 285 ? -19.725 -8.155 16.397 1.00 90.81 285 ALA A N 1
ATOM 2144 C CA . ALA A 1 285 ? -19.373 -6.835 16.921 1.00 90.81 285 ALA A CA 1
ATOM 2145 C C . ALA A 1 285 ? -18.727 -6.919 18.316 1.00 90.81 285 ALA A C 1
ATOM 2147 O O . ALA A 1 285 ? -17.767 -6.202 18.588 1.00 90.81 285 ALA A O 1
ATOM 2148 N N . ALA A 1 286 ? -19.208 -7.821 19.180 1.00 91.69 286 ALA A N 1
ATOM 2149 C CA . ALA A 1 286 ? -18.620 -8.026 20.500 1.00 91.69 286 ALA A CA 1
ATOM 2150 C C . ALA A 1 286 ? -17.229 -8.673 20.400 1.00 91.69 286 ALA A C 1
ATOM 2152 O O . ALA A 1 286 ? -16.304 -8.234 21.081 1.00 91.69 286 ALA A O 1
ATOM 2153 N N . ALA A 1 287 ? -17.059 -9.660 19.513 1.00 91.19 287 ALA A N 1
ATOM 2154 C CA . ALA A 1 287 ? -15.766 -10.299 19.261 1.00 91.19 287 ALA A CA 1
ATOM 2155 C C . ALA A 1 287 ? -14.733 -9.303 18.703 1.00 91.19 287 ALA A C 1
ATOM 2157 O O . ALA A 1 287 ? -13.599 -9.250 19.177 1.00 91.19 287 ALA A O 1
ATOM 2158 N N . VAL A 1 288 ? -15.142 -8.452 17.761 1.00 94.50 288 VAL A N 1
ATOM 2159 C CA . VAL A 1 288 ? -14.315 -7.386 17.179 1.00 94.50 288 VAL A CA 1
ATOM 2160 C C . VAL A 1 288 ? -13.902 -6.382 18.245 1.00 94.50 288 VAL A C 1
ATOM 2162 O O . VAL A 1 288 ? -12.727 -6.040 18.342 1.00 94.50 288 VAL A O 1
ATOM 2165 N N . MET A 1 289 ? -14.848 -5.918 19.069 1.00 95.50 289 MET A N 1
ATOM 2166 C CA . MET A 1 289 ? -14.556 -4.995 20.166 1.00 95.50 289 MET A CA 1
ATOM 2167 C C . MET A 1 289 ? -13.595 -5.626 21.176 1.00 95.50 289 MET A C 1
ATOM 2169 O O . MET A 1 289 ? -12.635 -4.973 21.575 1.00 95.50 289 MET A O 1
ATOM 2173 N N . ALA A 1 290 ? -13.795 -6.894 21.550 1.00 94.00 290 ALA A N 1
ATOM 2174 C CA . ALA A 1 290 ? -12.879 -7.626 22.424 1.00 94.00 290 ALA A CA 1
ATOM 2175 C C . ALA A 1 290 ? -11.469 -7.718 21.822 1.00 94.00 290 ALA A C 1
ATOM 2177 O O . ALA A 1 290 ? -10.480 -7.486 22.522 1.00 94.00 290 ALA A O 1
ATOM 2178 N N . MET A 1 291 ? -11.368 -7.983 20.518 1.00 94.44 291 MET A N 1
ATOM 2179 C CA . MET A 1 291 ? -10.084 -8.074 19.832 1.00 94.44 291 MET A CA 1
ATOM 2180 C C . MET A 1 291 ? -9.370 -6.726 19.724 1.00 94.44 291 MET A C 1
ATOM 2182 O O . MET A 1 291 ? -8.160 -6.621 19.947 1.00 94.44 291 MET A O 1
ATOM 2186 N N . LEU A 1 292 ? -10.133 -5.677 19.429 1.00 96.44 292 LEU A N 1
ATOM 2187 C CA . LEU A 1 292 ? -9.640 -4.312 19.367 1.00 96.44 292 LEU A CA 1
ATOM 2188 C C . LEU A 1 292 ? -9.157 -3.835 20.740 1.00 96.44 292 LEU A C 1
ATOM 2190 O O . LEU A 1 292 ? -8.071 -3.269 20.833 1.00 96.44 292 LEU A O 1
ATOM 2194 N N . ARG A 1 293 ? -9.907 -4.137 21.811 1.00 96.25 293 ARG A N 1
ATOM 2195 C CA . ARG A 1 293 ? -9.494 -3.884 23.202 1.00 96.25 293 ARG A CA 1
ATOM 2196 C C . ARG A 1 293 ? -8.179 -4.585 23.513 1.00 96.25 293 ARG A C 1
ATOM 2198 O O . ARG A 1 293 ? -7.241 -3.938 23.962 1.00 96.25 293 ARG A O 1
ATOM 2205 N N . ARG A 1 294 ? -8.090 -5.890 23.239 1.00 95.00 294 ARG A N 1
ATOM 2206 C CA . ARG A 1 294 ? -6.884 -6.687 23.499 1.00 95.00 294 ARG A CA 1
ATOM 2207 C C . ARG A 1 294 ? -5.666 -6.116 22.773 1.00 95.00 294 ARG A C 1
ATOM 2209 O O . ARG A 1 294 ? -4.624 -5.952 23.394 1.00 95.00 294 ARG A O 1
ATOM 2216 N N . SER A 1 295 ? -5.809 -5.772 21.495 1.00 95.69 295 SER A N 1
ATOM 2217 C CA . SER A 1 295 ? -4.717 -5.194 20.701 1.00 95.69 295 SER A CA 1
ATOM 2218 C C . SER A 1 295 ? -4.304 -3.821 21.234 1.00 95.69 295 SER A C 1
ATOM 2220 O O . SER A 1 295 ? -3.131 -3.591 21.511 1.00 95.69 295 SER A O 1
ATOM 2222 N N . ALA A 1 296 ? -5.269 -2.935 21.492 1.00 97.12 296 ALA A N 1
ATOM 2223 C CA . ALA A 1 296 ? -5.001 -1.602 22.029 1.00 97.12 296 ALA A CA 1
ATOM 2224 C C . ALA A 1 296 ? -4.416 -1.628 23.455 1.00 97.12 296 ALA A C 1
ATOM 2226 O O . ALA A 1 296 ? -3.661 -0.731 23.817 1.00 97.12 296 ALA A O 1
ATOM 2227 N N . ALA A 1 297 ? -4.724 -2.644 24.267 1.00 96.62 297 ALA A N 1
ATOM 2228 C CA . ALA A 1 297 ? -4.152 -2.804 25.605 1.00 96.62 297 ALA A CA 1
ATOM 2229 C C . ALA A 1 297 ? -2.653 -3.157 25.574 1.00 96.62 297 ALA A C 1
ATOM 2231 O O . ALA A 1 297 ? -1.934 -2.818 26.509 1.00 96.62 297 ALA A O 1
ATOM 2232 N N . ARG A 1 298 ? -2.168 -3.809 24.506 1.00 95.62 298 ARG A N 1
ATOM 2233 C CA . ARG A 1 298 ? -0.740 -4.143 24.328 1.00 95.62 298 ARG A CA 1
ATOM 2234 C C . ARG A 1 298 ? 0.091 -2.992 23.761 1.00 95.62 298 ARG A C 1
ATOM 2236 O O . ARG A 1 298 ? 1.317 -3.030 23.831 1.00 95.62 298 ARG A O 1
ATOM 2243 N N . MET A 1 299 ? -0.561 -2.006 23.151 1.00 96.56 299 MET A N 1
ATOM 2244 C CA . MET A 1 299 ? 0.097 -0.893 22.475 1.00 96.56 299 MET A CA 1
ATOM 2245 C C . MET A 1 299 ? 0.310 0.284 23.424 1.00 96.56 299 MET A C 1
ATOM 2247 O O . MET A 1 299 ? -0.572 0.608 24.216 1.00 96.56 299 MET A O 1
ATOM 2251 N N . SER A 1 300 ? 1.455 0.962 23.301 1.00 97.19 300 SER A N 1
ATOM 2252 C CA . SER A 1 300 ? 1.733 2.188 24.058 1.00 97.19 300 SER A CA 1
ATOM 2253 C C . SER A 1 300 ? 0.720 3.283 23.712 1.00 97.19 300 SER A C 1
ATOM 2255 O O . SER A 1 300 ? 0.435 3.554 22.545 1.00 97.19 300 SER A O 1
ATOM 2257 N N . GLY A 1 301 ? 0.199 3.961 24.730 1.00 95.25 301 GLY A N 1
ATOM 2258 C CA . GLY A 1 301 ? -0.712 5.094 24.596 1.00 95.25 301 GLY A CA 1
ATOM 2259 C C . GLY A 1 301 ? -0.051 6.350 24.029 1.00 95.25 301 GLY A C 1
ATOM 2260 O O . GLY A 1 301 ? -0.759 7.276 23.628 1.00 95.25 301 GLY A O 1
ATOM 2261 N N . GLN A 1 302 ? 1.284 6.375 23.948 1.00 96.19 302 GLN A N 1
ATOM 2262 C CA . GLN A 1 302 ? 2.051 7.443 23.299 1.00 96.19 302 GLN A CA 1
ATOM 2263 C C . GLN A 1 302 ? 2.097 7.304 21.774 1.00 96.19 302 GLN A C 1
ATOM 2265 O O . GLN A 1 302 ? 2.474 8.259 21.102 1.00 96.19 302 GLN A O 1
ATOM 2270 N N . LEU A 1 303 ? 1.698 6.153 21.221 1.00 96.38 303 LEU A N 1
ATOM 2271 C CA . LEU A 1 303 ? 1.666 5.967 19.775 1.00 96.38 303 LEU A CA 1
ATOM 2272 C C . LEU A 1 303 ? 0.686 6.947 19.125 1.00 96.38 303 LEU A C 1
ATOM 2274 O O . LEU A 1 303 ? -0.433 7.187 19.601 1.00 96.38 303 LEU A O 1
ATOM 2278 N N . GLU A 1 304 ? 1.116 7.507 18.003 1.00 96.75 304 GLU A N 1
ATOM 2279 C CA . GLU A 1 304 ? 0.299 8.389 17.186 1.00 96.75 304 GLU A CA 1
ATOM 2280 C C . GLU A 1 304 ? -0.428 7.586 16.110 1.00 96.75 304 GLU A C 1
ATOM 2282 O O . GLU A 1 304 ? 0.094 6.616 15.560 1.00 96.75 304 GLU A O 1
ATOM 2287 N N . LEU A 1 305 ? -1.665 7.989 15.823 1.00 97.50 305 LEU A N 1
ATOM 2288 C CA . LEU A 1 305 ? -2.410 7.434 14.703 1.00 97.50 305 LEU A CA 1
ATOM 2289 C C . LEU A 1 305 ? -1.847 8.026 13.415 1.00 97.50 305 LEU A C 1
ATOM 2291 O O . LEU A 1 305 ? -1.961 9.233 13.196 1.00 97.50 305 LEU A O 1
ATOM 2295 N N . HIS A 1 306 ? -1.311 7.186 12.539 1.00 96.31 306 HIS A N 1
ATOM 2296 C CA . HIS A 1 306 ? -0.887 7.619 11.220 1.00 96.31 306 HIS A CA 1
ATOM 2297 C C . HIS A 1 306 ? -2.040 7.483 10.223 1.00 96.31 306 HIS A C 1
ATOM 2299 O O . HIS A 1 306 ? -2.450 6.382 9.862 1.00 96.31 306 HIS A O 1
ATOM 2305 N N . CYS A 1 307 ? -2.551 8.621 9.773 1.00 94.75 307 CYS A N 1
ATOM 2306 C CA . CYS A 1 307 ? -3.484 8.746 8.662 1.00 94.75 307 CYS A CA 1
ATOM 2307 C C . CYS A 1 307 ? -2.747 9.524 7.561 1.00 94.75 307 CYS A C 1
ATOM 2309 O O . CYS A 1 307 ? -2.454 10.699 7.785 1.00 94.75 307 CYS A O 1
ATOM 2311 N N . PRO A 1 308 ? -2.400 8.914 6.418 1.00 89.25 308 PRO A N 1
ATOM 2312 C CA . PRO A 1 308 ? -1.575 9.575 5.426 1.00 89.25 308 PRO A CA 1
ATOM 2313 C C . PRO A 1 308 ? -2.335 10.722 4.755 1.00 89.25 308 PRO A C 1
ATOM 2315 O O . PRO A 1 308 ? -3.557 10.663 4.578 1.00 89.25 308 PRO A O 1
ATOM 2318 N N . ASP A 1 309 ? -1.591 11.741 4.331 1.00 87.25 309 ASP A N 1
ATOM 2319 C CA . ASP A 1 309 ? -2.145 12.826 3.531 1.00 87.25 309 ASP A CA 1
ATOM 2320 C C . ASP A 1 309 ? -2.658 12.294 2.191 1.00 87.25 309 ASP A C 1
ATOM 2322 O O . ASP A 1 309 ? -2.009 11.497 1.504 1.00 87.25 309 ASP A O 1
ATOM 2326 N N . ILE A 1 310 ? -3.858 12.744 1.837 1.00 86.00 310 ILE A N 1
ATOM 2327 C CA . ILE A 1 310 ? -4.570 12.317 0.639 1.00 86.00 310 ILE A CA 1
ATOM 2328 C C . ILE A 1 310 ? -4.304 13.322 -0.476 1.00 86.00 310 ILE A C 1
ATOM 2330 O O . ILE A 1 310 ? -4.504 14.524 -0.287 1.00 86.00 310 ILE A O 1
ATOM 2334 N N . ASP A 1 311 ? -3.898 12.831 -1.650 1.00 82.50 311 ASP A N 1
ATOM 2335 C CA . ASP A 1 311 ? -3.736 13.676 -2.833 1.00 82.50 311 ASP A CA 1
ATOM 2336 C C . ASP A 1 311 ? -5.050 14.419 -3.119 1.00 82.50 311 ASP A C 1
ATOM 2338 O O . ASP A 1 311 ? -6.134 13.828 -3.172 1.00 82.50 311 ASP A O 1
ATOM 2342 N N . ARG A 1 312 ? -4.965 15.739 -3.316 1.00 82.44 312 ARG A N 1
ATOM 2343 C CA . ARG A 1 312 ? -6.124 16.598 -3.593 1.00 82.44 312 ARG A CA 1
ATOM 2344 C C . ARG A 1 312 ? -7.012 16.063 -4.724 1.00 82.44 312 ARG A C 1
ATOM 2346 O O . ARG A 1 312 ? -8.226 16.248 -4.661 1.00 82.44 312 ARG A O 1
ATOM 2353 N N . ARG A 1 313 ? -6.428 15.378 -5.715 1.00 81.81 313 ARG A N 1
ATOM 2354 C CA . ARG A 1 313 ? -7.121 14.800 -6.876 1.00 81.81 313 ARG A CA 1
ATOM 2355 C C . ARG A 1 313 ? -8.052 13.651 -6.488 1.00 81.81 313 ARG A C 1
ATOM 2357 O O . ARG A 1 313 ? -9.098 13.491 -7.104 1.00 81.81 313 ARG A O 1
ATOM 2364 N N . VAL A 1 314 ? -7.731 12.900 -5.431 1.00 86.19 314 VAL A N 1
ATOM 2365 C CA . VAL A 1 314 ? -8.550 11.766 -4.962 1.00 86.19 314 VAL A CA 1
ATOM 2366 C C . VAL A 1 314 ? -9.452 12.110 -3.777 1.00 86.19 314 VAL A C 1
ATOM 2368 O O . VAL A 1 314 ? -10.324 11.319 -3.423 1.00 86.19 314 VAL A O 1
ATOM 2371 N N . VAL A 1 315 ? -9.323 13.302 -3.180 1.00 88.62 315 VAL A N 1
ATOM 2372 C CA . VAL A 1 315 ? -10.207 13.754 -2.087 1.00 88.62 315 VAL A CA 1
ATOM 2373 C C . VAL A 1 315 ? -11.702 13.628 -2.434 1.00 88.62 315 VAL A C 1
ATOM 2375 O O . VAL A 1 315 ? -12.453 13.164 -1.571 1.00 88.62 315 VAL A O 1
ATOM 2378 N N . PRO A 1 316 ? -12.185 13.987 -3.644 1.00 90.06 316 PRO A N 1
ATOM 2379 C CA . PRO A 1 316 ? -13.588 13.781 -4.003 1.00 90.06 316 PRO A CA 1
ATOM 2380 C C . PRO A 1 316 ? -14.009 12.304 -3.970 1.00 90.06 316 PRO A C 1
ATOM 2382 O O . PRO A 1 316 ? -15.076 12.001 -3.436 1.00 90.06 316 PRO A O 1
ATOM 2385 N N . ALA A 1 317 ? -13.163 11.397 -4.469 1.00 90.44 317 ALA A N 1
ATOM 2386 C CA . ALA A 1 317 ? -13.411 9.955 -4.458 1.00 90.44 317 ALA A CA 1
ATOM 2387 C C . ALA A 1 317 ? -13.455 9.404 -3.022 1.00 90.44 317 ALA A C 1
ATOM 2389 O O . ALA A 1 317 ? -14.403 8.712 -2.646 1.00 90.44 317 ALA A O 1
ATOM 2390 N N . VAL A 1 318 ? -12.503 9.806 -2.171 1.00 93.31 318 VAL A N 1
ATOM 2391 C CA . VAL A 1 318 ? -12.483 9.440 -0.742 1.00 93.31 318 VAL A CA 1
ATOM 2392 C C . VAL A 1 318 ? -13.735 9.939 -0.016 1.00 93.31 318 VAL A C 1
ATOM 2394 O O . VAL A 1 318 ? -14.342 9.203 0.760 1.00 93.31 318 VAL A O 1
ATOM 2397 N N . ARG A 1 319 ? -14.182 11.172 -0.292 1.00 94.25 319 ARG A N 1
ATOM 2398 C CA . ARG A 1 319 ? -15.406 11.743 0.303 1.00 94.25 319 ARG A CA 1
ATOM 2399 C C . ARG A 1 319 ? -16.675 10.997 -0.101 1.00 94.25 319 ARG A C 1
ATOM 2401 O O . ARG A 1 319 ? -17.580 10.880 0.722 1.00 94.25 319 ARG A O 1
ATOM 2408 N N . ARG A 1 320 ? -16.749 10.511 -1.342 1.00 93.50 320 ARG A N 1
ATOM 2409 C CA . ARG A 1 320 ? -17.888 9.726 -1.846 1.00 93.50 320 ARG A CA 1
ATOM 2410 C C . ARG A 1 320 ? -17.833 8.250 -1.448 1.00 93.50 320 ARG A C 1
ATOM 2412 O O . ARG A 1 320 ? -18.849 7.574 -1.564 1.00 93.50 320 ARG A O 1
ATOM 2419 N N . GLY A 1 321 ? -16.689 7.781 -0.946 1.00 93.31 321 GLY A N 1
ATOM 2420 C CA . GLY A 1 321 ? -16.475 6.382 -0.576 1.00 93.31 321 GLY A CA 1
ATOM 2421 C C . GLY A 1 321 ? -16.057 5.482 -1.736 1.00 93.31 321 GLY A C 1
ATOM 2422 O O . GLY A 1 321 ? -16.155 4.268 -1.613 1.00 93.31 321 GLY A O 1
ATOM 2423 N N . GLU A 1 322 ? -15.606 6.063 -2.847 1.00 92.31 322 GLU A N 1
ATOM 2424 C CA . GLU A 1 322 ? -15.085 5.336 -4.015 1.00 92.31 322 GLU A CA 1
ATOM 2425 C C . GLU A 1 322 ? -13.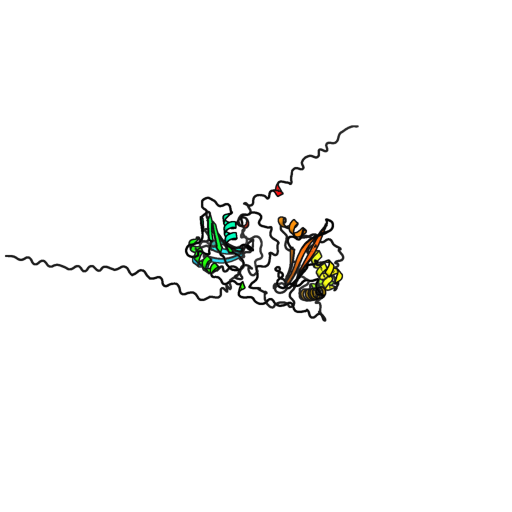664 4.812 -3.772 1.00 92.31 322 GLU A C 1
ATOM 2427 O O . GLU A 1 322 ? -13.266 3.807 -4.350 1.00 92.31 322 GLU A O 1
ATOM 2432 N N . ALA A 1 323 ? -12.912 5.475 -2.889 1.00 90.31 323 ALA A N 1
ATOM 2433 C CA . ALA A 1 323 ? -11.589 5.054 -2.453 1.00 90.31 323 ALA A CA 1
ATOM 2434 C C . ALA A 1 323 ? -11.510 5.087 -0.918 1.00 90.31 323 ALA A C 1
ATOM 2436 O O . ALA A 1 323 ? -11.918 6.087 -0.314 1.00 90.31 323 ALA A O 1
ATOM 2437 N N . PRO A 1 324 ? -10.997 4.033 -0.265 1.00 93.44 324 PRO A N 1
ATOM 2438 C CA . PRO A 1 324 ? -10.870 4.025 1.180 1.00 93.44 324 PRO A CA 1
ATOM 2439 C C . PRO A 1 324 ? -9.651 4.823 1.639 1.00 93.44 324 PRO A C 1
ATOM 2441 O O . PRO A 1 324 ? -8.631 4.912 0.954 1.00 93.44 324 PRO A O 1
ATOM 2444 N N . MET A 1 325 ? -9.753 5.389 2.836 1.00 94.75 325 MET A N 1
ATOM 2445 C CA . MET A 1 325 ? -8.632 5.977 3.555 1.00 94.75 325 MET A CA 1
ATOM 2446 C C . MET A 1 325 ? -8.159 4.991 4.618 1.00 94.75 325 MET A C 1
ATOM 2448 O O . MET A 1 325 ? -8.950 4.543 5.446 1.00 94.75 325 MET A O 1
ATOM 2452 N N . TRP A 1 326 ? -6.867 4.680 4.618 1.00 96.06 326 TRP A N 1
ATOM 2453 C CA . TRP A 1 326 ? -6.271 3.762 5.582 1.00 96.06 326 TRP A CA 1
ATOM 2454 C C . TRP A 1 326 ? -5.564 4.532 6.686 1.00 96.06 326 TRP A C 1
ATOM 2456 O O . TRP A 1 326 ? -4.720 5.373 6.399 1.00 96.06 326 TRP A O 1
ATOM 2466 N N . CYS A 1 327 ? -5.867 4.221 7.940 1.00 96.94 327 CYS A N 1
ATOM 2467 C CA . CYS A 1 327 ? -5.137 4.750 9.086 1.00 96.94 327 CYS A CA 1
ATOM 2468 C C . CYS A 1 327 ? -4.602 3.608 9.945 1.00 96.94 327 CYS A C 1
ATOM 2470 O O . CYS A 1 327 ? -5.233 2.554 10.042 1.00 96.94 327 CYS A O 1
ATOM 2472 N N . VAL A 1 328 ? -3.449 3.810 10.576 1.00 97.38 328 VAL A N 1
ATOM 2473 C CA . VAL A 1 328 ? -2.735 2.751 11.289 1.00 97.38 328 VAL A CA 1
ATOM 2474 C C . VAL A 1 328 ? -2.104 3.255 12.581 1.00 97.38 328 VAL A C 1
ATOM 2476 O O . VAL A 1 328 ? -1.497 4.324 12.619 1.00 97.38 328 VAL A O 1
ATOM 2479 N N . TRP A 1 329 ? -2.227 2.454 13.634 1.00 97.88 329 TRP A N 1
ATOM 2480 C CA . TRP A 1 329 ? -1.269 2.443 14.733 1.00 97.88 329 TRP A CA 1
ATOM 2481 C C . TRP A 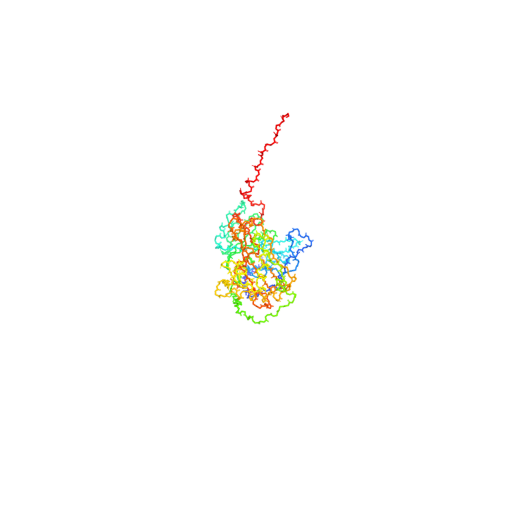1 329 ? -0.288 1.306 14.501 1.00 97.88 329 TRP A C 1
ATOM 2483 O O . TRP A 1 329 ? -0.714 0.190 14.202 1.00 97.88 329 TRP A O 1
ATOM 2493 N N . ALA A 1 330 ? 1.000 1.581 14.674 1.00 96.06 330 ALA A N 1
ATOM 2494 C CA . ALA A 1 330 ? 2.051 0.581 14.595 1.00 96.06 330 ALA A CA 1
ATOM 2495 C C . ALA A 1 330 ? 2.935 0.654 15.838 1.00 96.06 330 ALA A C 1
ATOM 2497 O O . ALA A 1 330 ? 3.256 1.750 16.299 1.00 96.06 330 ALA A O 1
ATOM 2498 N N . SER A 1 331 ? 3.307 -0.500 16.392 1.00 94.81 331 SER A N 1
ATOM 2499 C CA . SER A 1 331 ? 4.366 -0.571 17.399 1.00 94.81 331 SER A CA 1
ATOM 2500 C C . SER A 1 331 ? 5.704 -0.106 16.813 1.00 94.81 331 SER A C 1
ATOM 2502 O O . SER A 1 331 ? 5.887 -0.097 15.598 1.00 94.81 331 SER A O 1
ATOM 2504 N N . GLU A 1 332 ? 6.658 0.267 17.669 1.00 91.06 332 GLU A N 1
ATOM 2505 C CA . GLU A 1 332 ? 7.985 0.738 17.230 1.00 91.06 332 GLU A CA 1
ATOM 2506 C C . GLU A 1 332 ? 8.729 -0.284 16.354 1.00 91.06 332 GLU A C 1
ATOM 2508 O O . GLU A 1 332 ? 9.455 0.097 15.443 1.00 91.06 332 GLU A O 1
ATOM 2513 N N . ASP A 1 333 ? 8.515 -1.578 16.600 1.00 88.19 333 ASP A N 1
ATOM 2514 C CA . ASP A 1 333 ? 9.082 -2.691 15.831 1.00 88.19 333 ASP A CA 1
ATOM 2515 C C . ASP A 1 333 ? 8.187 -3.170 14.676 1.00 88.19 333 ASP A C 1
ATOM 2517 O O . ASP A 1 333 ? 8.498 -4.171 14.038 1.00 88.19 333 ASP A O 1
ATOM 2521 N N . LEU A 1 334 ? 7.064 -2.488 14.425 1.00 90.12 334 LEU A N 1
ATOM 2522 C CA . LEU A 1 334 ? 6.085 -2.794 13.374 1.00 90.12 334 LEU A CA 1
ATOM 2523 C C . LEU A 1 334 ? 5.444 -4.194 13.455 1.00 90.12 334 LEU A C 1
ATOM 2525 O O . LEU A 1 334 ? 4.761 -4.609 12.518 1.00 90.12 334 LEU A O 1
ATOM 2529 N N . LEU A 1 335 ? 5.618 -4.916 14.567 1.00 90.69 335 LEU A N 1
ATOM 2530 C CA . LEU A 1 335 ? 5.055 -6.255 14.741 1.00 90.69 335 LEU A CA 1
ATOM 2531 C C . LEU A 1 335 ? 3.593 -6.231 15.197 1.00 90.69 335 LEU A C 1
ATOM 2533 O O . LEU A 1 335 ? 2.848 -7.140 14.855 1.00 90.69 335 LEU A O 1
ATOM 2537 N N . ASP A 1 336 ? 3.149 -5.221 15.946 1.00 94.75 336 ASP A N 1
ATOM 2538 C CA . ASP A 1 336 ? 1.743 -5.078 16.345 1.00 94.75 336 ASP A CA 1
ATOM 2539 C C . ASP A 1 336 ? 1.114 -3.895 15.603 1.00 94.75 336 ASP A C 1
ATOM 2541 O O . ASP A 1 336 ? 1.637 -2.776 15.624 1.00 94.75 336 ASP A O 1
ATOM 2545 N N . LEU A 1 337 ? -0.010 -4.149 14.935 1.00 96.12 337 LEU A N 1
ATOM 2546 C CA . LEU A 1 337 ? -0.697 -3.178 14.092 1.00 96.12 337 LEU A CA 1
ATOM 2547 C C . LEU A 1 337 ? -2.189 -3.157 14.425 1.00 96.12 337 LEU A C 1
ATOM 2549 O O . LEU A 1 337 ? -2.824 -4.205 14.571 1.00 96.12 337 LEU A O 1
ATOM 2553 N N . ILE A 1 338 ? -2.764 -1.956 14.446 1.00 97.75 338 ILE A N 1
ATOM 2554 C CA . ILE A 1 338 ? -4.213 -1.756 14.380 1.00 97.75 338 ILE A CA 1
ATOM 2555 C C . ILE A 1 338 ? -4.497 -0.896 13.154 1.00 97.75 338 ILE A C 1
ATOM 2557 O O . ILE A 1 338 ? -4.096 0.266 13.096 1.00 97.75 338 ILE A O 1
ATOM 2561 N N . VAL A 1 339 ? -5.195 -1.468 12.176 1.00 97.44 339 VAL A N 1
ATOM 2562 C CA . VAL A 1 339 ? -5.486 -0.843 10.881 1.00 97.44 339 VAL A CA 1
ATOM 2563 C C . VAL A 1 339 ? -6.974 -0.538 10.773 1.00 97.44 339 VAL A C 1
ATOM 2565 O O . VAL A 1 339 ? -7.813 -1.388 11.054 1.00 97.44 339 VAL A O 1
ATOM 2568 N N . PHE A 1 340 ? -7.306 0.660 10.304 1.00 98.25 340 PHE A N 1
ATOM 2569 C CA . PHE A 1 340 ? -8.670 1.076 10.001 1.00 98.25 340 PHE A CA 1
ATOM 2570 C C . PHE A 1 340 ? -8.793 1.432 8.526 1.00 98.25 340 PHE A C 1
ATOM 2572 O O . PHE A 1 340 ? -8.058 2.289 8.036 1.00 98.25 340 PHE A O 1
ATOM 2579 N N . GLY A 1 341 ? -9.749 0.807 7.844 1.00 97.62 341 GLY A N 1
ATOM 2580 C CA . GLY A 1 341 ? -10.262 1.283 6.562 1.00 97.62 341 GLY A CA 1
ATOM 2581 C C . GLY A 1 341 ? -11.452 2.199 6.817 1.00 97.62 341 GLY A C 1
ATOM 2582 O O . GLY A 1 341 ? -12.416 1.801 7.479 1.00 97.62 341 GLY A O 1
ATOM 2583 N N . VAL A 1 342 ? -11.377 3.435 6.334 1.00 97.75 342 VAL A N 1
ATOM 2584 C CA . VAL A 1 342 ? -12.401 4.463 6.527 1.00 97.75 342 VAL A CA 1
ATOM 2585 C C . VAL A 1 342 ? -12.971 4.865 5.175 1.00 97.75 342 VAL A C 1
ATOM 2587 O O . VAL A 1 342 ? -12.241 5.306 4.288 1.00 97.75 342 VAL A O 1
ATOM 2590 N N . ARG A 1 343 ? -14.291 4.749 5.029 1.00 96.62 343 ARG A N 1
ATOM 2591 C CA . ARG A 1 343 ? -15.006 5.041 3.785 1.00 96.62 343 ARG A CA 1
ATOM 2592 C C . ARG A 1 343 ? -15.909 6.254 3.954 1.00 96.62 343 ARG A C 1
ATOM 2594 O O . ARG A 1 343 ? -16.658 6.352 4.930 1.00 96.62 343 ARG A O 1
ATOM 2601 N N . GLY A 1 344 ? -15.832 7.181 3.002 1.00 96.25 344 GLY A N 1
ATOM 2602 C CA . GLY A 1 344 ? -16.734 8.326 2.932 1.00 96.25 344 GLY A CA 1
ATOM 2603 C C . GLY A 1 344 ? -18.136 7.924 2.482 1.00 96.25 344 GLY A C 1
ATOM 2604 O O . GLY A 1 344 ? -18.348 6.858 1.909 1.00 96.25 344 GLY A O 1
ATOM 2605 N N . ARG A 1 345 ? -19.116 8.778 2.753 1.00 95.94 345 ARG A N 1
ATOM 2606 C CA . ARG A 1 345 ? -20.479 8.668 2.230 1.00 95.94 345 ARG A CA 1
ATOM 2607 C C . ARG A 1 345 ? -21.158 10.031 2.230 1.00 95.94 345 ARG A C 1
ATOM 2609 O O . ARG A 1 345 ? -20.755 10.943 2.953 1.00 95.94 345 ARG A O 1
ATOM 2616 N N . VAL A 1 346 ? -22.243 10.140 1.472 1.00 93.56 346 VAL A N 1
ATOM 2617 C CA . VAL A 1 346 ? -23.116 11.318 1.474 1.00 93.56 346 VAL A CA 1
ATOM 2618 C C . VAL A 1 346 ? -24.431 10.962 2.164 1.00 93.56 346 VAL A C 1
ATOM 2620 O O . VAL A 1 346 ? -25.111 10.025 1.751 1.00 93.56 346 VAL A O 1
ATOM 2623 N N . VAL A 1 347 ? -24.784 11.700 3.217 1.00 92.81 347 VAL A N 1
ATOM 2624 C CA . VAL A 1 347 ? -26.030 11.536 3.982 1.00 92.81 347 VAL A CA 1
ATOM 2625 C C . VAL A 1 347 ? -26.731 12.885 4.033 1.00 92.81 347 VAL A C 1
ATOM 2627 O O . VAL A 1 347 ? -26.152 13.856 4.510 1.00 92.81 347 VAL A O 1
ATOM 2630 N N . ASP A 1 348 ? -27.952 12.961 3.499 1.00 92.88 348 ASP A N 1
ATOM 2631 C CA . ASP A 1 348 ? -28.764 14.189 3.462 1.00 92.88 348 ASP A CA 1
ATOM 2632 C C . ASP A 1 348 ? -28.023 15.412 2.876 1.00 92.88 348 ASP A C 1
ATOM 2634 O O . ASP A 1 348 ? -28.194 16.548 3.312 1.00 92.88 348 ASP A O 1
ATOM 2638 N N . GLY A 1 349 ? -27.152 15.174 1.889 1.00 90.00 349 GLY A N 1
ATOM 2639 C CA . GLY A 1 349 ? -26.314 16.204 1.260 1.00 90.00 349 GLY A CA 1
ATOM 2640 C C . GLY A 1 349 ? -25.061 16.599 2.056 1.00 90.00 349 GLY A C 1
ATOM 2641 O O . GLY A 1 349 ? -24.238 17.357 1.547 1.00 90.00 349 GLY A O 1
ATOM 2642 N N . GLY A 1 350 ? -24.875 16.071 3.268 1.00 91.12 350 GLY A N 1
ATOM 2643 C CA . GLY A 1 350 ? -23.661 16.218 4.070 1.00 91.12 350 GLY A CA 1
ATOM 2644 C C . GLY A 1 350 ? -22.650 15.095 3.820 1.00 91.12 350 GLY A C 1
ATOM 2645 O O . GLY A 1 350 ? -23.024 13.945 3.595 1.00 91.12 350 GLY A O 1
ATOM 2646 N N . ALA A 1 351 ? -21.357 15.422 3.881 1.00 93.12 351 ALA A N 1
ATOM 2647 C CA . ALA A 1 351 ? -20.285 14.428 3.853 1.00 93.12 351 ALA A CA 1
ATOM 2648 C C . ALA A 1 351 ? -20.086 13.814 5.246 1.00 93.12 351 ALA A C 1
ATOM 2650 O O . ALA A 1 351 ? -19.939 14.535 6.233 1.00 93.12 351 ALA A O 1
ATOM 2651 N N . ASP A 1 352 ? -20.037 12.489 5.308 1.00 96.56 352 ASP A N 1
ATOM 2652 C CA . ASP A 1 352 ? -19.839 11.713 6.531 1.00 96.56 352 ASP A CA 1
ATOM 2653 C C . ASP A 1 352 ? -18.880 10.541 6.268 1.00 96.56 352 ASP A C 1
ATOM 2655 O O . ASP A 1 352 ? -18.560 10.235 5.118 1.00 96.56 352 ASP A O 1
ATOM 2659 N N . GLY A 1 353 ? -18.406 9.889 7.326 1.00 96.81 353 GLY A N 1
ATOM 2660 C CA . GLY A 1 353 ? -17.458 8.781 7.250 1.00 96.81 353 GLY A CA 1
ATOM 2661 C C . GLY A 1 353 ? -17.897 7.610 8.120 1.00 96.81 353 GLY A C 1
ATOM 2662 O O . GLY A 1 353 ? -18.541 7.800 9.151 1.00 96.81 353 GLY A O 1
ATOM 2663 N N . GLN A 1 354 ? -17.545 6.393 7.711 1.00 97.44 354 GLN A N 1
ATOM 2664 C CA . GLN A 1 354 ? -17.751 5.176 8.496 1.00 97.44 354 GLN A CA 1
ATOM 2665 C C . GLN A 1 354 ? -16.521 4.272 8.434 1.00 97.44 354 GLN A C 1
ATOM 2667 O O . GLN A 1 354 ? -15.765 4.300 7.464 1.00 97.44 354 GLN A O 1
ATOM 2672 N N . ILE A 1 355 ? -16.345 3.441 9.459 1.00 98.00 355 ILE A N 1
ATOM 2673 C CA . ILE A 1 355 ? -15.332 2.385 9.453 1.00 98.00 355 ILE A CA 1
ATOM 2674 C C . ILE A 1 355 ? -15.834 1.231 8.585 1.00 98.00 355 ILE A C 1
ATOM 2676 O O . ILE A 1 355 ? -16.869 0.640 8.886 1.00 98.00 355 ILE A O 1
ATOM 2680 N N . GLU A 1 356 ? -15.120 0.906 7.517 1.00 97.56 356 GLU A N 1
ATOM 2681 C CA . GLU A 1 356 ? -15.414 -0.254 6.666 1.00 97.56 356 GLU A CA 1
ATOM 2682 C C . GLU A 1 356 ? -14.523 -1.459 6.978 1.00 97.56 356 GLU A C 1
ATOM 2684 O O . GLU A 1 356 ? -14.910 -2.589 6.691 1.00 97.56 356 GLU A O 1
ATOM 2689 N N . TYR A 1 357 ? -13.361 -1.239 7.596 1.00 97.94 357 TYR A N 1
ATOM 2690 C CA . TYR A 1 357 ? -12.435 -2.309 7.938 1.00 97.94 357 TYR A CA 1
ATOM 2691 C C . TYR A 1 357 ? -11.758 -2.079 9.284 1.00 97.94 357 TYR A C 1
ATOM 2693 O O . TYR A 1 357 ? -11.327 -0.961 9.569 1.00 97.94 357 TYR A O 1
ATOM 2701 N N . ILE A 1 358 ? -11.622 -3.142 10.080 1.00 98.06 358 ILE A N 1
ATOM 2702 C CA . ILE A 1 358 ? -10.795 -3.169 11.293 1.00 98.06 358 ILE A CA 1
ATOM 2703 C C . ILE A 1 358 ? -9.842 -4.362 11.213 1.00 98.06 358 ILE A C 1
ATOM 2705 O O . ILE A 1 358 ? -10.259 -5.517 11.272 1.00 98.06 358 ILE A O 1
ATOM 2709 N N . GLY A 1 359 ? -8.555 -4.075 11.090 1.00 96.88 359 GLY A N 1
ATOM 2710 C CA . GLY A 1 359 ? -7.488 -5.060 11.053 1.00 96.88 359 GLY A CA 1
ATOM 2711 C C . GLY A 1 359 ? -6.725 -5.094 12.370 1.00 96.88 359 GLY A C 1
ATOM 2712 O O . GLY A 1 359 ? -6.212 -4.063 12.799 1.00 96.88 359 GLY A O 1
ATOM 2713 N N . VAL A 1 360 ? -6.647 -6.260 13.005 1.00 96.12 360 VAL A N 1
ATOM 2714 C CA . VAL A 1 360 ? -5.984 -6.462 14.303 1.00 96.12 360 VAL A CA 1
ATOM 2715 C C . VAL A 1 360 ? -5.342 -7.842 14.370 1.00 96.12 360 VAL A C 1
ATOM 2717 O O . VAL A 1 360 ? -5.862 -8.804 13.801 1.00 96.12 360 VAL A O 1
ATOM 2720 N N . PHE A 1 361 ? -4.226 -7.963 15.088 1.00 93.38 361 PHE A N 1
ATOM 2721 C CA . PHE A 1 361 ? -3.652 -9.269 15.399 1.00 93.38 361 PHE A CA 1
ATOM 2722 C C . PHE A 1 361 ? -4.257 -9.849 16.685 1.00 93.38 361 PHE A C 1
ATOM 2724 O O . PHE A 1 361 ? -4.242 -9.166 17.717 1.00 93.38 361 PHE A O 1
ATOM 2731 N N . PRO A 1 362 ? -4.728 -11.115 16.669 1.00 87.62 362 PRO A N 1
ATOM 2732 C CA . PRO A 1 362 ? -5.200 -11.785 17.878 1.00 87.62 362 PRO A CA 1
ATOM 2733 C C . PRO A 1 362 ? -4.169 -11.769 18.999 1.00 87.62 362 PRO A C 1
ATOM 2735 O O . PRO A 1 362 ? -4.425 -11.293 20.110 1.00 87.62 362 PRO A O 1
ATOM 2738 N N . ASP A 1 363 ? -2.967 -12.181 18.621 1.00 90.19 363 ASP A N 1
ATOM 2739 C CA . ASP A 1 363 ? -1.769 -12.188 19.432 1.00 90.19 363 ASP A CA 1
ATOM 2740 C C . ASP A 1 363 ? -0.677 -11.460 18.660 1.00 90.19 363 ASP A C 1
ATOM 2742 O O . ASP A 1 363 ? -0.615 -11.553 17.432 1.00 90.19 363 ASP A O 1
ATOM 2746 N N . ARG A 1 364 ? 0.187 -10.737 19.375 1.00 92.62 364 ARG A N 1
ATOM 2747 C CA . ARG A 1 364 ? 1.314 -10.048 18.749 1.00 92.62 364 ARG A CA 1
ATOM 2748 C C . ARG A 1 364 ? 2.196 -11.081 18.034 1.00 92.62 364 ARG A C 1
ATOM 2750 O O . ARG A 1 364 ? 2.666 -12.015 18.691 1.00 92.62 364 ARG A O 1
ATOM 2757 N N . PRO A 1 365 ? 2.432 -10.944 16.722 1.00 88.94 365 PRO A N 1
ATOM 2758 C CA . PRO A 1 365 ? 3.274 -11.877 15.999 1.00 88.94 365 PRO A CA 1
ATOM 2759 C C . PRO A 1 365 ? 4.738 -11.726 16.431 1.00 88.94 365 PRO A C 1
ATOM 2761 O O . PRO A 1 365 ? 5.193 -10.651 16.816 1.00 88.94 365 PRO A O 1
ATOM 2764 N N . ALA A 1 366 ? 5.492 -12.824 16.357 1.00 87.06 366 ALA A N 1
ATOM 2765 C CA . ALA A 1 366 ? 6.922 -12.836 16.679 1.00 87.06 366 ALA A CA 1
ATOM 2766 C C . ALA A 1 366 ? 7.811 -12.310 15.534 1.00 87.06 366 ALA A C 1
ATOM 2768 O O . ALA A 1 366 ? 9.000 -12.085 15.737 1.00 87.06 366 ALA A O 1
ATOM 2769 N N . ARG A 1 367 ? 7.248 -12.172 14.328 1.00 83.88 367 ARG A N 1
ATOM 2770 C CA . ARG A 1 367 ? 7.903 -11.699 13.101 1.00 83.88 367 ARG A CA 1
ATOM 2771 C C . ARG A 1 367 ? 6.869 -11.076 12.167 1.00 83.88 367 ARG A C 1
ATOM 2773 O O . ARG A 1 367 ? 5.679 -11.353 12.329 1.00 83.88 367 ARG A O 1
ATOM 2780 N N . ALA A 1 368 ? 7.316 -10.291 11.190 1.00 78.94 368 ALA A N 1
ATOM 2781 C CA . ALA A 1 368 ? 6.442 -9.770 10.145 1.00 78.94 368 ALA A CA 1
ATOM 2782 C C . ALA A 1 368 ? 5.675 -10.916 9.459 1.00 78.94 368 ALA A C 1
ATOM 2784 O O . ALA A 1 368 ? 6.215 -12.002 9.224 1.00 78.94 368 ALA A O 1
ATOM 2785 N N . LEU A 1 369 ? 4.388 -10.689 9.197 1.00 75.88 369 LEU A N 1
ATOM 2786 C CA . LEU A 1 369 ? 3.544 -11.652 8.504 1.00 75.88 369 LEU A CA 1
ATOM 2787 C C . LEU A 1 369 ? 3.587 -11.367 7.009 1.00 75.88 369 LEU A C 1
ATOM 2789 O O . LEU A 1 369 ? 2.971 -10.417 6.534 1.00 75.88 369 LEU A O 1
ATOM 2793 N N . VAL A 1 370 ? 4.290 -12.234 6.292 1.00 71.06 370 VAL A N 1
ATOM 2794 C CA . VAL A 1 370 ? 4.292 -12.281 4.832 1.00 71.06 370 VAL A CA 1
ATOM 2795 C C . VAL A 1 370 ? 3.220 -13.272 4.400 1.00 71.06 370 VAL A C 1
ATOM 2797 O O . VAL A 1 370 ? 3.070 -14.339 5.001 1.00 71.06 370 VAL A O 1
ATOM 2800 N N . THR A 1 371 ? 2.442 -12.909 3.383 1.00 67.75 371 THR A N 1
ATOM 2801 C CA . THR A 1 371 ? 1.483 -13.824 2.746 1.00 67.75 371 THR A CA 1
ATOM 2802 C C . THR A 1 371 ? 1.924 -14.021 1.303 1.00 67.75 371 THR A C 1
ATOM 2804 O O . THR A 1 371 ? 1.420 -13.311 0.430 1.00 67.75 371 THR A O 1
ATOM 2807 N N . PRO A 1 372 ? 2.891 -14.928 1.060 1.00 62.06 372 PRO A N 1
ATOM 2808 C CA . PRO A 1 372 ? 3.259 -15.300 -0.298 1.00 62.06 372 PRO A CA 1
ATOM 2809 C C . PRO A 1 372 ? 1.998 -15.855 -0.941 1.00 62.06 372 PRO A C 1
ATOM 2811 O O . PRO A 1 372 ? 1.264 -16.584 -0.268 1.00 62.06 372 PRO A O 1
ATOM 2814 N N . GLY A 1 373 ? 1.683 -15.472 -2.172 1.00 62.41 373 GLY A N 1
ATOM 2815 C CA . GLY A 1 373 ? 0.414 -15.903 -2.779 1.00 62.41 373 GLY A CA 1
ATOM 2816 C C . GLY A 1 373 ? -0.396 -14.796 -3.371 1.00 62.41 373 GLY A C 1
ATOM 2817 O O . GLY A 1 373 ? -1.060 -14.934 -4.391 1.00 62.41 373 GLY A O 1
ATOM 2818 N N . GLU A 1 374 ? -0.443 -13.748 -2.578 1.00 69.12 374 GLU A N 1
ATOM 2819 C CA . GLU A 1 374 ? -1.557 -12.838 -2.570 1.00 69.12 374 GLU A CA 1
ATOM 2820 C C . GLU A 1 374 ? -1.112 -11.545 -3.235 1.00 69.12 374 GLU A C 1
ATOM 2822 O O . GLU A 1 374 ? 0.012 -11.103 -2.974 1.00 69.12 374 GLU A O 1
ATOM 2827 N N . PRO A 1 375 ? -1.990 -10.899 -4.023 1.00 66.38 375 PRO A N 1
ATOM 2828 C CA . PRO A 1 375 ? -1.644 -9.664 -4.716 1.00 66.38 375 PRO A CA 1
ATOM 2829 C C . PRO A 1 375 ? -1.102 -8.638 -3.721 1.00 66.38 375 PRO A C 1
ATOM 2831 O O . PRO A 1 375 ? -1.468 -8.694 -2.542 1.00 66.38 375 PRO A O 1
ATOM 2834 N N . PRO A 1 376 ? -0.262 -7.677 -4.130 1.00 66.69 376 PRO A N 1
ATOM 2835 C CA . PRO A 1 376 ? 0.273 -6.689 -3.206 1.00 66.69 376 PRO A CA 1
ATOM 2836 C C . PRO A 1 376 ? -0.866 -5.915 -2.522 1.00 66.69 376 PRO A C 1
ATOM 2838 O O . PRO A 1 376 ? -1.894 -5.616 -3.143 1.00 66.69 376 PRO A O 1
ATOM 2841 N N . PRO A 1 377 ? -0.734 -5.569 -1.229 1.00 76.31 377 PRO A N 1
ATOM 2842 C CA . PRO A 1 377 ? -1.788 -4.852 -0.536 1.00 76.31 377 PRO A CA 1
ATOM 2843 C C . PRO A 1 377 ? -2.036 -3.477 -1.169 1.00 76.31 377 PRO A C 1
ATOM 2845 O O . PRO A 1 377 ? -1.072 -2.742 -1.414 1.00 76.31 377 PRO A O 1
ATOM 2848 N N . PRO A 1 378 ? -3.311 -3.083 -1.382 1.00 77.69 378 PRO A N 1
ATOM 2849 C CA . PRO A 1 378 ? -3.646 -1.830 -2.057 1.00 77.69 378 PRO A CA 1
ATOM 2850 C C . PRO A 1 378 ? -2.990 -0.659 -1.324 1.00 77.69 378 PRO A C 1
ATOM 2852 O O . PRO A 1 378 ? -2.923 -0.709 -0.096 1.00 77.69 378 PRO A O 1
ATOM 2855 N N . PRO A 1 379 ? -2.498 0.385 -2.017 1.00 74.75 379 PRO A N 1
ATOM 2856 C CA . PRO A 1 379 ? -1.643 1.421 -1.436 1.00 74.75 379 PRO A CA 1
ATOM 2857 C C . PRO A 1 379 ? -2.321 2.165 -0.273 1.00 74.75 379 PRO A C 1
ATOM 2859 O O . PRO A 1 379 ? -3.540 2.271 -0.194 1.00 74.75 379 PRO A O 1
ATOM 2862 N N . ILE A 1 380 ? -1.522 2.636 0.696 1.00 78.44 380 ILE A N 1
ATOM 2863 C CA . ILE A 1 380 ? -2.055 3.187 1.961 1.00 78.44 380 ILE A CA 1
ATOM 2864 C C . ILE A 1 380 ? -2.676 4.554 1.687 1.00 78.44 380 ILE A C 1
ATOM 2866 O O . ILE A 1 380 ? -3.692 4.931 2.264 1.00 78.44 380 ILE A O 1
ATOM 2870 N N . ARG A 1 381 ? -2.064 5.247 0.725 1.00 80.88 381 ARG A N 1
ATOM 2871 C CA . ARG A 1 381 ? -2.588 6.413 0.043 1.00 80.88 381 ARG A CA 1
ATOM 2872 C C . ARG A 1 381 ? -3.323 5.919 -1.201 1.00 80.88 381 ARG A C 1
ATOM 2874 O O . ARG A 1 381 ? -2.656 5.346 -2.064 1.00 80.88 381 ARG A O 1
ATOM 2881 N N . PRO A 1 382 ? -4.647 6.107 -1.312 1.00 76.06 382 PRO A N 1
ATOM 2882 C CA . PRO A 1 382 ? -5.318 5.888 -2.583 1.00 76.06 382 PRO A CA 1
ATOM 2883 C C . PRO A 1 382 ? -4.636 6.750 -3.649 1.00 76.06 382 PRO A C 1
ATOM 2885 O O . PRO A 1 382 ? -4.419 7.946 -3.445 1.00 76.06 382 PRO A O 1
ATOM 2888 N N . GLN A 1 383 ? -4.249 6.117 -4.750 1.00 73.94 383 GLN A N 1
ATOM 2889 C CA . GLN A 1 383 ? -3.637 6.790 -5.889 1.00 73.94 383 GLN A CA 1
ATOM 2890 C C . GLN A 1 383 ? -4.743 7.224 -6.855 1.00 73.94 383 GLN A C 1
ATOM 2892 O O . GLN A 1 383 ? -5.760 6.527 -6.951 1.00 73.94 383 GLN A O 1
ATOM 2897 N N . PRO A 1 384 ? -4.602 8.367 -7.546 1.00 69.38 384 PRO A N 1
ATOM 2898 C CA . PRO A 1 384 ? -5.518 8.698 -8.626 1.00 69.38 384 PRO A CA 1
ATOM 2899 C C . PRO A 1 384 ? -5.455 7.602 -9.687 1.00 69.38 384 PRO A C 1
ATOM 2901 O O . PRO A 1 384 ? -4.383 7.058 -9.958 1.00 69.38 384 PRO A O 1
ATOM 2904 N N . GLU A 1 385 ? -6.602 7.284 -10.285 1.00 64.69 385 GLU A N 1
ATOM 2905 C CA . GLU A 1 385 ? -6.603 6.501 -11.515 1.00 64.69 385 GLU A CA 1
ATOM 2906 C C . GLU A 1 385 ? -5.701 7.224 -12.520 1.00 64.69 385 GLU A C 1
ATOM 2908 O O . GLU A 1 385 ? -5.797 8.445 -12.693 1.00 64.69 385 GLU A O 1
ATOM 2913 N N . ILE A 1 386 ? -4.775 6.484 -13.127 1.00 57.53 386 ILE A N 1
ATOM 2914 C CA . ILE A 1 386 ? -3.907 7.020 -14.169 1.00 57.53 386 ILE A CA 1
ATOM 2915 C C . ILE A 1 386 ? -4.804 7.213 -15.400 1.00 57.53 386 ILE A C 1
ATOM 2917 O O . ILE A 1 386 ? -4.997 6.301 -16.194 1.00 57.53 386 ILE A O 1
ATOM 2921 N N . LEU A 1 387 ? -5.438 8.387 -15.491 1.00 53.06 387 LEU A N 1
ATOM 2922 C CA . LEU A 1 387 ? -6.336 8.767 -16.590 1.00 53.06 387 LEU A CA 1
ATOM 2923 C C . LEU A 1 387 ? -5.572 9.122 -17.871 1.00 53.06 387 LEU A C 1
ATOM 2925 O O . LEU A 1 387 ? -6.157 9.148 -18.952 1.00 53.06 387 LEU A O 1
ATOM 2929 N N . CYS A 1 388 ? -4.269 9.387 -17.762 1.00 52.91 388 CYS A N 1
ATOM 2930 C CA . CYS A 1 388 ? -3.392 9.494 -18.916 1.00 52.91 388 CYS A CA 1
ATOM 2931 C C . CYS A 1 388 ? -3.223 8.065 -19.454 1.00 52.91 388 CYS A C 1
ATOM 2933 O O . CYS A 1 388 ? -2.604 7.235 -18.798 1.00 52.91 388 CYS A O 1
ATOM 2935 N N . GLY A 1 389 ? -3.815 7.758 -20.614 1.00 45.97 389 GLY A N 1
ATOM 2936 C CA . GLY A 1 389 ? -3.748 6.432 -21.252 1.00 45.97 389 GLY A CA 1
ATOM 2937 C C . GLY A 1 389 ? -2.326 5.932 -21.530 1.00 45.97 389 GLY A C 1
ATOM 2938 O O . GLY A 1 389 ? -2.152 4.776 -21.897 1.00 45.97 389 GLY A O 1
ATOM 2939 N N . ASP A 1 390 ? -1.330 6.786 -21.304 1.00 50.34 390 ASP A N 1
ATOM 2940 C CA . ASP A 1 390 ? 0.073 6.439 -21.279 1.00 50.34 390 ASP A CA 1
ATOM 2941 C C . ASP A 1 390 ? 0.531 6.016 -19.857 1.00 50.34 390 ASP A C 1
ATOM 2943 O O . ASP A 1 390 ? 0.695 6.864 -18.967 1.00 50.34 390 ASP A O 1
ATOM 2947 N N . PRO A 1 391 ? 0.802 4.719 -19.612 1.00 50.47 391 PRO A N 1
ATOM 2948 C CA . PRO A 1 391 ? 1.366 4.245 -18.349 1.00 50.47 391 PRO A CA 1
ATOM 2949 C C . PRO A 1 391 ? 2.796 4.769 -18.087 1.00 50.47 391 PRO A C 1
ATOM 2951 O O . PRO A 1 391 ? 3.350 4.513 -17.013 1.00 50.47 391 PRO A O 1
ATOM 2954 N N . HIS A 1 392 ? 3.438 5.454 -19.038 1.00 52.69 392 HIS A N 1
ATOM 2955 C CA . HIS A 1 392 ? 4.718 6.157 -18.879 1.00 52.69 392 HIS A CA 1
ATOM 2956 C C . HIS A 1 392 ? 4.572 7.556 -18.282 1.00 52.69 392 HIS A C 1
ATOM 2958 O O . HIS A 1 392 ? 5.562 8.131 -17.842 1.00 52.69 392 HIS A O 1
ATOM 2964 N N . ALA A 1 393 ? 3.361 8.107 -18.177 1.00 55.12 393 ALA A N 1
ATOM 2965 C CA . ALA A 1 393 ? 3.164 9.442 -17.613 1.00 55.12 393 ALA A CA 1
ATOM 2966 C C . ALA A 1 393 ? 3.579 9.550 -16.129 1.00 55.12 393 ALA A C 1
ATOM 2968 O O . ALA A 1 393 ? 3.881 10.636 -15.641 1.00 55.12 393 ALA A O 1
ATOM 2969 N N . VAL A 1 394 ? 3.651 8.422 -15.410 1.00 52.25 394 VAL A N 1
ATOM 2970 C CA . VAL A 1 394 ? 4.227 8.353 -14.052 1.00 52.25 394 VAL A CA 1
ATOM 2971 C C . VAL A 1 394 ? 5.731 8.660 -14.064 1.00 52.25 394 VAL A C 1
ATOM 2973 O O . VAL A 1 394 ? 6.241 9.246 -13.111 1.00 52.25 394 VAL A O 1
ATOM 2976 N N . ASP A 1 395 ? 6.423 8.315 -15.151 1.00 50.00 395 ASP A N 1
ATOM 2977 C CA . ASP A 1 395 ? 7.837 8.628 -15.360 1.00 50.00 395 ASP A CA 1
ATOM 2978 C C . ASP A 1 395 ? 8.031 10.089 -15.824 1.00 50.00 395 ASP A C 1
ATOM 2980 O O . ASP A 1 395 ? 9.122 10.640 -15.673 1.00 50.00 395 ASP A O 1
ATOM 2984 N N . TYR A 1 396 ? 6.974 10.744 -16.336 1.00 60.22 396 TYR A N 1
ATOM 2985 C CA . TYR A 1 396 ? 7.019 12.092 -16.924 1.00 60.22 396 TYR A CA 1
ATOM 2986 C C . TYR A 1 396 ? 5.794 12.942 -16.531 1.00 60.22 396 TYR A C 1
ATOM 2988 O O . TYR A 1 396 ? 4.893 13.154 -17.348 1.00 60.22 396 TYR A O 1
ATOM 2996 N N . PRO A 1 397 ? 5.756 13.499 -15.306 1.00 50.69 397 PRO A N 1
ATOM 2997 C CA . PRO A 1 397 ? 4.610 14.275 -14.817 1.00 50.69 397 PRO A CA 1
ATOM 2998 C C . PRO A 1 397 ? 4.290 15.523 -15.660 1.00 50.69 397 PRO A C 1
ATOM 3000 O O . PRO A 1 397 ? 3.198 16.075 -15.549 1.00 50.69 397 PRO A O 1
ATOM 3003 N N . GLU A 1 398 ? 5.224 15.959 -16.506 1.00 53.12 398 GLU A N 1
ATOM 3004 C CA . GLU A 1 398 ? 5.104 17.135 -17.374 1.00 53.12 398 GLU A CA 1
ATOM 3005 C C . GLU A 1 398 ? 4.327 16.859 -18.675 1.00 53.12 398 GLU A C 1
ATOM 3007 O O . GLU A 1 398 ? 3.932 17.802 -19.356 1.00 53.12 398 GLU A O 1
ATOM 3012 N N . LEU A 1 399 ? 4.095 15.584 -19.018 1.00 52.09 399 LEU A N 1
ATOM 3013 C CA . LEU A 1 399 ? 3.464 15.162 -20.277 1.00 52.09 399 LEU A CA 1
ATOM 3014 C C . LEU A 1 399 ? 1.988 14.760 -20.140 1.00 52.09 399 LEU A C 1
ATOM 3016 O O . LEU A 1 399 ? 1.349 14.461 -21.144 1.00 52.09 399 LEU A O 1
ATOM 3020 N N . CYS A 1 400 ? 1.407 14.783 -18.936 1.00 52.16 400 CYS A N 1
ATOM 3021 C CA . CYS A 1 400 ? -0.043 14.629 -18.817 1.00 52.16 400 CYS A CA 1
ATOM 3022 C C . CYS A 1 400 ? -0.722 15.918 -19.316 1.00 52.16 400 CYS A C 1
ATOM 3024 O O . CYS A 1 400 ? -0.494 16.977 -18.720 1.00 52.16 400 CYS A O 1
ATOM 3026 N N . PRO A 1 401 ? -1.567 15.866 -20.366 1.00 48.59 401 PRO A N 1
ATOM 3027 C CA . PRO A 1 401 ? -2.345 17.030 -20.762 1.00 48.59 401 PRO A CA 1
ATOM 3028 C C . PRO A 1 401 ? -3.189 17.492 -19.564 1.00 48.59 401 PRO A C 1
ATOM 3030 O O . PRO A 1 401 ? -3.681 16.645 -18.806 1.00 48.59 401 PRO A O 1
ATOM 3033 N N . PRO A 1 402 ? -3.338 18.812 -19.344 1.00 51.72 402 PRO A N 1
ATOM 3034 C CA . PRO A 1 402 ? -4.219 19.311 -18.300 1.00 51.72 402 PRO A CA 1
ATOM 3035 C C . PRO A 1 402 ? -5.596 18.688 -18.519 1.00 51.72 402 PRO A C 1
ATOM 3037 O O . PRO A 1 402 ? -6.145 18.758 -19.615 1.00 51.72 402 PRO A O 1
ATOM 3040 N N . SER A 1 403 ? -6.131 18.017 -17.499 1.00 47.25 403 SER A N 1
ATOM 3041 C CA . SER A 1 403 ? -7.486 17.483 -17.588 1.00 47.25 403 SER A CA 1
ATOM 3042 C C . SER A 1 403 ? -8.434 18.641 -17.887 1.00 47.25 403 SER A C 1
ATOM 3044 O O . SER A 1 403 ? -8.393 19.638 -17.165 1.00 47.25 403 SER A O 1
ATOM 3046 N N . ASP A 1 404 ? -9.303 18.497 -18.891 1.00 48.25 404 ASP A N 1
ATOM 3047 C CA . ASP A 1 404 ? -10.273 19.517 -19.341 1.00 48.25 404 ASP A CA 1
ATOM 3048 C C . ASP A 1 404 ? -11.138 20.113 -18.204 1.00 48.25 404 ASP A C 1
ATOM 3050 O O . ASP A 1 404 ? -11.802 21.137 -18.367 1.00 48.25 404 ASP A O 1
ATOM 3054 N N . SER A 1 405 ? -11.141 19.502 -17.014 1.00 51.31 405 SER A N 1
ATOM 3055 C CA . SER A 1 405 ? -11.759 20.054 -15.809 1.00 51.31 405 SER A CA 1
ATOM 3056 C C . SER A 1 405 ? -11.077 21.310 -15.250 1.00 51.31 405 SER A C 1
ATOM 3058 O O . SER A 1 405 ? -11.753 22.086 -14.572 1.00 51.31 405 SER A O 1
ATOM 3060 N N . ASP A 1 406 ? -9.795 21.550 -15.536 1.00 47.66 406 ASP A N 1
ATOM 3061 C CA . ASP A 1 406 ? -9.043 22.688 -14.982 1.00 47.66 406 ASP A CA 1
ATOM 3062 C C . ASP A 1 406 ? -9.268 24.007 -15.750 1.00 47.66 406 ASP A C 1
ATOM 3064 O O . ASP A 1 406 ? -9.000 25.082 -15.212 1.00 47.66 406 ASP A O 1
ATOM 3068 N N . GLU A 1 407 ? -9.846 23.970 -16.956 1.00 48.28 407 GLU A N 1
ATOM 3069 C CA . GLU A 1 407 ? -10.136 25.181 -17.746 1.00 48.28 407 GLU A CA 1
ATOM 3070 C C . GLU A 1 407 ? -11.506 25.815 -17.440 1.00 48.28 407 GLU A C 1
ATOM 3072 O O . GLU A 1 407 ? -11.832 26.889 -17.943 1.00 48.28 407 GLU A O 1
ATOM 3077 N N . SER A 1 408 ? -12.321 25.213 -16.569 1.00 50.44 408 SER A N 1
ATOM 3078 C CA . SER A 1 408 ? -13.692 25.693 -16.313 1.00 50.44 408 SER A CA 1
ATOM 3079 C C . SER A 1 408 ? -13.829 26.718 -15.167 1.0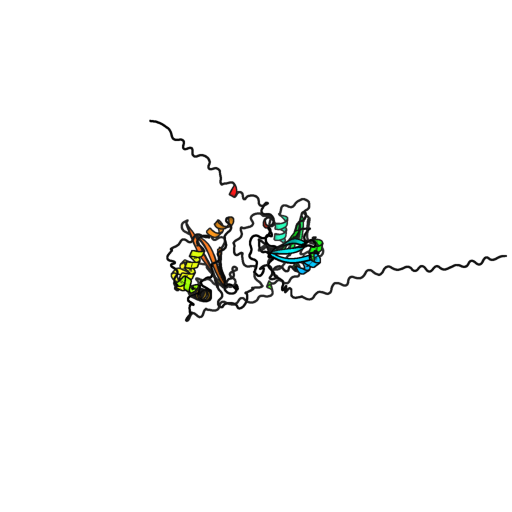0 50.44 408 SER A C 1
ATOM 3081 O O . SER A 1 408 ? -14.943 27.050 -14.759 1.00 50.44 408 SER A O 1
ATOM 3083 N N . GLY A 1 409 ? -12.718 27.247 -14.638 1.00 55.03 409 GLY A N 1
ATOM 3084 C CA . GLY A 1 409 ? -12.686 27.869 -13.309 1.00 55.03 409 GLY A CA 1
ATOM 3085 C C . GLY A 1 409 ? -12.117 29.282 -13.161 1.00 55.03 409 GLY A C 1
ATOM 3086 O O . GLY A 1 409 ? -11.595 29.559 -12.085 1.00 55.03 409 GLY A O 1
ATOM 3087 N N . SER A 1 410 ? -12.181 30.186 -14.146 1.00 47.53 410 SER A N 1
ATOM 3088 C CA . SER A 1 410 ? -11.741 31.581 -13.904 1.00 47.53 410 SER A CA 1
ATOM 3089 C C . SER A 1 410 ? -12.305 32.664 -14.837 1.00 47.53 410 SER A C 1
ATOM 3091 O O . SER A 1 410 ? -11.664 33.689 -15.022 1.00 47.53 410 SER A O 1
ATOM 3093 N N . ASP A 1 411 ? -13.552 32.539 -15.300 1.00 49.75 411 ASP A N 1
ATOM 3094 C CA . ASP A 1 411 ? -14.305 33.674 -15.867 1.00 49.75 411 ASP A CA 1
ATOM 3095 C C . ASP A 1 411 ? -15.488 34.065 -14.959 1.00 49.75 411 ASP A C 1
ATOM 3097 O O . ASP A 1 411 ? -16.661 33.933 -15.299 1.00 49.75 411 ASP A O 1
ATOM 3101 N N . GLN A 1 412 ? -15.185 34.573 -13.759 1.00 48.47 412 GLN A N 1
ATOM 3102 C CA . GLN A 1 412 ? -16.097 35.455 -13.014 1.00 48.47 412 GLN A CA 1
ATOM 3103 C C . GLN A 1 412 ? -15.458 36.837 -12.892 1.00 48.47 412 GLN A C 1
ATOM 3105 O O . GLN A 1 412 ? -15.022 37.273 -11.828 1.00 48.47 412 GLN A O 1
ATOM 3110 N N . SER A 1 413 ? -15.396 37.529 -14.025 1.00 52.47 413 SER A N 1
ATOM 3111 C CA . SER A 1 413 ? -15.149 38.962 -14.088 1.00 52.47 413 SER A CA 1
ATOM 3112 C C . SER A 1 413 ? -16.480 39.690 -14.318 1.00 52.47 413 SER A C 1
ATOM 3114 O O . SER A 1 413 ? -17.205 39.413 -15.268 1.00 52.47 413 SER A O 1
ATOM 3116 N N . GLY A 1 414 ? -16.800 40.639 -13.433 1.00 47.34 414 GLY A N 1
ATOM 3117 C CA . GLY A 1 414 ? -17.735 41.725 -13.738 1.00 47.34 414 GLY A CA 1
ATOM 3118 C C . GLY A 1 414 ? -19.087 41.696 -13.027 1.00 47.34 414 GLY A C 1
ATOM 3119 O O . GLY A 1 414 ? -20.124 41.571 -13.670 1.00 47.34 414 GLY A O 1
ATOM 3120 N N . SER A 1 415 ? -19.109 41.957 -11.718 1.00 46.78 415 SER A N 1
ATOM 3121 C CA . SER A 1 415 ? -20.234 42.692 -11.127 1.00 46.78 415 SER A CA 1
ATOM 3122 C C . SER A 1 415 ? -19.785 44.117 -10.814 1.00 46.78 415 SER A C 1
ATOM 3124 O O . SER A 1 415 ? -19.184 44.379 -9.771 1.00 46.78 415 SER A O 1
ATOM 3126 N N . ASP A 1 416 ? -20.072 45.012 -11.757 1.00 54.25 416 ASP A N 1
ATOM 3127 C CA . ASP A 1 416 ? -20.056 46.463 -11.599 1.00 54.25 416 ASP A CA 1
ATOM 3128 C C . ASP A 1 416 ? -20.891 46.874 -10.374 1.00 54.25 416 ASP A C 1
ATOM 3130 O O . ASP A 1 416 ? -22.109 46.695 -10.337 1.00 54.25 416 ASP A O 1
ATOM 3134 N N . GLN A 1 417 ? -20.243 47.473 -9.376 1.00 50.97 417 GLN A N 1
ATOM 3135 C CA . GLN A 1 417 ? -20.901 48.302 -8.366 1.00 50.97 417 GLN A CA 1
ATOM 3136 C C . GLN A 1 417 ? -20.236 49.679 -8.352 1.00 50.97 417 GLN A C 1
ATOM 3138 O O . GLN A 1 417 ? -19.405 49.993 -7.505 1.00 50.97 417 GLN A O 1
ATOM 3143 N N . GLY A 1 418 ? -20.613 50.511 -9.322 1.00 52.31 418 GLY A N 1
ATOM 3144 C CA . GLY A 1 418 ? -20.344 51.946 -9.328 1.00 52.31 418 GLY A CA 1
ATOM 3145 C C . GLY A 1 418 ? -21.608 52.711 -8.954 1.00 52.31 418 GLY A C 1
ATOM 3146 O O . GLY A 1 418 ? -22.420 53.035 -9.817 1.00 52.31 418 GLY A O 1
ATOM 3147 N N . GLY A 1 419 ? -21.791 52.953 -7.656 1.00 47.25 419 GLY A N 1
ATOM 3148 C CA . GLY A 1 419 ? -22.933 53.663 -7.088 1.00 47.25 419 GLY A CA 1
ATOM 3149 C C . GLY A 1 419 ? -23.081 55.103 -7.591 1.00 47.25 419 GLY A C 1
ATOM 3150 O O . GLY A 1 419 ? -22.129 55.877 -7.663 1.00 47.25 419 GLY A O 1
ATOM 3151 N N . SER A 1 420 ? -24.332 55.437 -7.897 1.00 52.34 420 SER A N 1
ATOM 3152 C CA . SER A 1 420 ? -24.839 56.754 -8.267 1.00 52.34 420 SER A CA 1
ATOM 3153 C C . SER A 1 420 ? -24.677 57.777 -7.138 1.00 52.34 420 SER A C 1
ATOM 3155 O O . SER A 1 420 ? -25.134 57.562 -6.017 1.00 52.34 420 SER A O 1
ATOM 3157 N N . ALA A 1 421 ? -24.117 58.939 -7.469 1.00 56.66 421 ALA A N 1
ATOM 3158 C CA . ALA A 1 421 ? -24.202 60.153 -6.669 1.00 56.66 421 ALA A CA 1
ATOM 3159 C C . ALA A 1 421 ? -25.522 60.887 -6.959 1.00 56.66 421 ALA A C 1
ATOM 3161 O O . ALA A 1 421 ? -25.795 61.180 -8.121 1.00 56.66 421 ALA A O 1
ATOM 3162 N N . ALA A 1 422 ? -26.304 61.240 -5.931 1.00 50.72 422 ALA A N 1
ATOM 3163 C CA . ALA A 1 422 ? -27.167 62.429 -5.945 1.00 50.72 422 ALA A CA 1
ATOM 3164 C C . ALA A 1 422 ? -27.780 62.740 -4.564 1.00 50.72 422 ALA A C 1
ATOM 3166 O O . ALA A 1 422 ? -28.572 61.954 -4.059 1.00 50.72 422 ALA A O 1
ATOM 3167 N N . LYS A 1 423 ? -27.452 63.956 -4.098 1.00 45.56 423 LYS A N 1
ATOM 3168 C CA . LYS A 1 423 ? -28.176 64.894 -3.213 1.00 45.56 423 LYS A CA 1
ATOM 3169 C C . LYS A 1 423 ? -28.558 64.494 -1.791 1.00 45.56 423 LYS A C 1
ATOM 3171 O O . LYS A 1 423 ? -29.505 63.706 -1.609 1.00 45.56 423 LYS A O 1
#

Solvent-accessible surface area (backbone atoms only — not comparable to full-atom values): 25366 Å² total; per-residue (Å²): 144,83,88,82,86,79,85,83,81,84,80,82,80,83,78,80,74,78,79,75,81,79,77,79,69,78,76,77,81,81,76,78,71,78,91,71,70,96,68,51,41,40,44,64,69,61,97,79,45,85,87,60,88,82,73,81,83,79,59,78,35,84,71,54,63,71,82,70,30,71,48,64,68,50,38,25,66,49,36,62,37,66,43,77,60,26,31,45,74,90,87,42,39,31,42,32,28,30,35,80,89,66,48,80,33,62,38,38,40,42,75,44,74,91,43,58,54,70,57,47,51,53,39,59,72,65,37,93,72,63,97,66,53,48,72,48,51,48,90,91,42,72,75,35,38,38,37,33,44,80,61,35,38,36,34,42,37,52,58,79,92,35,23,36,37,41,36,39,31,51,91,52,33,46,75,77,40,42,44,65,31,53,50,45,27,60,70,37,75,54,58,42,79,58,61,55,79,73,84,75,84,68,84,70,86,81,80,79,82,78,68,45,82,63,8,34,29,44,57,30,51,74,47,89,63,81,76,74,79,75,28,38,48,75,86,26,49,66,60,52,52,50,45,43,49,22,20,33,49,67,66,35,61,69,61,32,56,70,44,38,41,86,83,13,30,32,30,48,63,46,79,68,46,65,92,41,43,59,35,77,46,93,72,30,51,59,52,51,30,53,43,51,36,56,43,28,31,77,35,59,41,83,60,63,78,47,62,68,81,70,52,78,87,35,46,64,39,29,27,60,37,79,34,56,45,41,31,36,39,60,44,99,83,64,44,42,46,43,30,34,32,34,29,18,30,74,54,98,89,40,54,23,53,28,34,39,30,42,15,41,47,92,59,77,49,97,55,81,86,77,59,41,56,57,77,82,60,64,63,63,51,61,70,66,79,78,78,53,75,35,84,58,38,83,83,36,78,85,72,55,73,80,60,80,76,72,77,77,76,81,86,85,80,82,82,86,81,82,81,84,87,81,136

Radius of gyration: 30.99 Å; Cα contacts (8 Å, |Δi|>4): 696; chains: 1; bounding box: 108×101×104 Å

Organism: NCBI:txid215803

Foldseek 3Di:
DDDDDDDDDDDDDPDDDDPDPDPPDPPPDPPDDPPPPPPQAAQQDDDPPVVDDDDDRDDRDPVPPCQQLFDVVLLCVLFVFDDWRHFDPPPFTWTWTQHPVRDIWTKGKDWDAPDALVVVVVLQVVDDADPQWDKAADPVGRQKIWIDGDQKIWIWADDARTIMIIIGGVRSGDPVSCVVRSVSSNPRDQLQVPFDDDPDQDQAPQPDDDFDCQFLLVLLCPDPLVDDDFQFPDVRVVSLVSQLSNCLSPVVLVSNVVQADQQAWEEAQFLVCPPIDGCPPDCNVSSLSSQSSNLRSPHGSPWDKDFDDEDPLCSVCQQCQVDWTKIWTAHPVRQWIWIWTKGWHADPNDIGIHTRYTHGDSDRDPDDDDRRNDPPGADNHHDPDPPPSNPCCVVPVPPDDPDPVVVPPDPPDDDDDPDDDDD

Mean predicted aligned error: 13.97 Å

Nearest PDB structures (foldseek):
  1prq-assembly1_A  TM=6.280E-01  e=1.400E+00  Acanthamoeba castellanii
  5nzb-assembly1_A  TM=6.156E-01  e=1.119E+00  Betula pendula
  1ypr-assembly2_B  TM=6.064E-01  e=1.852E+00  Saccharomyces cerevisiae
  5feg-assembly1_B  TM=5.327E-01  e=1.183E+00  Hevea brasiliensis
  4qan-assembly2_B  TM=1.707E-01  e=1.251E+00  Mediterraneibacter gnavus ATCC 29149